Protein AF-A0A438XY86-F1 (afdb_monomer)

Radius of gyration: 36.25 Å; Cα contacts (8 Å, |Δi|>4): 1186; chains: 1; bounding box: 60×69×160 Å

Mean predicted aligned error: 14.34 Å

Sequence (473 aa):
MAFKKARLISRFISKGSFKLSKISKKFFKLNQILKREKPLKRHKKALKPIKKLSNRNKSFLKVSVLLIGALGGLSHLRANECRYWSWSSWSYQDNIESGPNSPTHNSYCLFSSTQGSGTYYLNTLTTYSAGGASFTQKFNNGTLNVGGNIRFGGTGINGGDVGYITGTYDAQTINFNSSHLTTGNSYADGGGATLNFNAANNITINQASFDNSDAGTQKSYMNFKGSNIKVSGSSFKDDTDGGFSFSGNNNNSAISFNQTNFNQGTYNFSNSTTLSFDNSNFNQGTYHFNSTQSTFENSNFNQGTYNFNDNASFNNNTFNQGTYSFNTNKVSFSGINTLNSSSPFASLKGSVSFNSGAIFNLNQTLSGNQTYDILTTNGAIQYGVYQSYLWDLINYKGDKAISHVEVGNNTYDVTFDINGQDETLQETFNKQSIITQFLGDDLQQQAQQTYQEDLTHSQNALNNVTSDNTIAN

Structure (mmCIF, N/CA/C/O backbone):
data_AF-A0A438XY86-F1
#
_entry.id   AF-A0A438XY86-F1
#
loop_
_atom_site.group_PDB
_atom_site.id
_atom_site.type_symbol
_atom_site.label_atom_id
_atom_site.label_alt_id
_atom_site.label_comp_id
_atom_site.label_asym_id
_atom_site.label_entity_id
_atom_site.label_seq_id
_atom_site.pdbx_PDB_ins_code
_atom_site.Cartn_x
_atom_site.Cartn_y
_atom_site.Cartn_z
_atom_site.occupancy
_atom_site.B_iso_or_equiv
_atom_site.auth_seq_id
_atom_site.auth_comp_id
_atom_site.auth_asym_id
_atom_site.auth_atom_id
_atom_site.pdbx_PDB_model_num
ATOM 1 N N . MET A 1 1 ? -6.269 -29.012 62.817 1.00 34.50 1 MET A N 1
ATOM 2 C CA . MET A 1 1 ? -5.384 -30.179 63.056 1.00 34.50 1 MET A CA 1
ATOM 3 C C . MET A 1 1 ? -4.912 -30.748 61.718 1.00 34.50 1 MET A C 1
ATOM 5 O O . MET A 1 1 ? -5.670 -30.679 60.767 1.00 34.50 1 MET A O 1
ATOM 9 N N . ALA A 1 2 ? -3.695 -31.304 61.680 1.00 33.16 2 ALA A N 1
ATOM 10 C CA . ALA A 1 2 ? -3.170 -32.278 60.703 1.00 33.16 2 ALA A CA 1
ATOM 11 C C . ALA A 1 2 ? -3.312 -32.028 59.173 1.00 33.16 2 ALA A C 1
ATOM 13 O O . ALA A 1 2 ? -4.239 -32.480 58.512 1.00 33.16 2 ALA A O 1
ATOM 14 N N . PHE A 1 3 ? -2.249 -31.438 58.618 1.00 30.98 3 PHE A N 1
ATOM 15 C CA . PHE A 1 3 ? -1.670 -31.660 57.281 1.00 30.98 3 PHE A CA 1
ATOM 16 C C . PHE A 1 3 ? -2.008 -32.971 56.534 1.00 30.98 3 PHE A C 1
ATOM 18 O O . PHE A 1 3 ? -1.901 -34.056 57.106 1.00 30.98 3 PHE A O 1
ATOM 25 N N . LYS A 1 4 ? -2.020 -32.882 55.189 1.00 31.98 4 LYS A N 1
ATOM 26 C CA . LYS A 1 4 ? -1.103 -33.693 54.352 1.00 31.98 4 LYS A CA 1
ATOM 27 C C . LYS A 1 4 ? -0.788 -33.062 52.983 1.00 31.98 4 LYS A C 1
ATOM 29 O O . LYS A 1 4 ? -1.639 -32.982 52.108 1.00 31.98 4 LYS A O 1
ATOM 34 N N . LYS A 1 5 ? 0.478 -32.665 52.793 1.00 36.28 5 LYS A N 1
ATOM 35 C CA . LYS A 1 5 ? 1.090 -32.431 51.470 1.00 36.28 5 LYS A CA 1
ATOM 36 C C . LYS A 1 5 ? 1.449 -33.778 50.833 1.00 36.28 5 LYS A C 1
ATOM 38 O O . LYS A 1 5 ? 1.928 -34.662 51.538 1.00 36.28 5 LYS A O 1
ATOM 43 N N . ALA A 1 6 ? 1.375 -33.869 49.507 1.00 31.91 6 ALA A N 1
ATOM 44 C CA . ALA A 1 6 ? 2.141 -34.836 48.724 1.00 31.91 6 ALA A CA 1
ATOM 45 C C . ALA A 1 6 ? 2.734 -34.133 47.490 1.00 31.91 6 ALA A C 1
ATOM 47 O O . ALA A 1 6 ? 2.020 -33.496 46.724 1.00 31.91 6 ALA A O 1
ATOM 48 N N . ARG A 1 7 ? 4.057 -34.221 47.329 1.00 29.73 7 ARG A N 1
ATOM 49 C CA . ARG A 1 7 ? 4.845 -33.670 46.213 1.00 29.73 7 ARG A CA 1
ATOM 50 C C . ARG A 1 7 ? 5.810 -34.774 45.791 1.00 29.73 7 ARG A C 1
ATOM 52 O O . ARG A 1 7 ? 6.521 -35.266 46.663 1.00 29.73 7 ARG A O 1
ATOM 59 N N . LEU A 1 8 ? 5.863 -35.151 44.511 1.00 29.97 8 LEU A N 1
ATOM 60 C CA . LEU A 1 8 ? 6.852 -36.123 44.022 1.00 29.97 8 LEU A CA 1
ATOM 61 C C . LEU A 1 8 ? 7.505 -35.727 42.688 1.00 29.97 8 LEU A C 1
ATOM 63 O O . LEU A 1 8 ? 6.969 -34.934 41.919 1.00 29.97 8 LEU A O 1
ATOM 67 N N . ILE A 1 9 ? 8.706 -36.276 42.488 1.00 33.31 9 ILE A N 1
ATOM 68 C CA . ILE A 1 9 ? 9.778 -35.937 41.534 1.00 33.31 9 ILE A CA 1
ATOM 69 C C . ILE A 1 9 ? 10.374 -37.305 41.091 1.00 33.31 9 ILE A C 1
ATOM 71 O O . ILE A 1 9 ? 10.356 -38.234 41.894 1.00 33.31 9 ILE A O 1
ATOM 75 N N . SER A 1 10 ? 10.856 -37.567 39.866 1.00 28.52 10 SER A N 1
ATOM 76 C CA . SER A 1 10 ? 11.384 -36.687 38.804 1.00 28.52 10 SER A CA 1
ATOM 77 C C . SER A 1 10 ? 11.078 -37.186 37.377 1.00 28.52 10 SER A C 1
ATOM 79 O O . SER A 1 10 ? 10.702 -38.334 37.175 1.00 28.52 10 SER A O 1
ATOM 81 N N . ARG A 1 11 ? 11.361 -36.311 36.394 1.00 27.53 11 ARG A N 1
ATOM 82 C CA . ARG A 1 11 ? 11.975 -36.586 35.069 1.00 27.53 11 ARG A CA 1
ATOM 83 C C . ARG A 1 11 ? 12.312 -38.058 34.738 1.00 27.53 11 ARG A C 1
ATOM 85 O O . ARG A 1 11 ? 13.078 -38.660 35.481 1.00 27.53 11 ARG A O 1
ATOM 92 N N . PHE A 1 12 ? 12.019 -38.493 33.505 1.00 28.81 12 PHE A N 1
ATOM 93 C CA . PHE A 1 12 ? 13.045 -39.098 32.632 1.00 28.81 12 PHE A CA 1
ATOM 94 C C . PHE A 1 12 ? 12.747 -38.918 31.126 1.00 28.81 12 PHE A C 1
ATOM 96 O O . PHE A 1 12 ? 11.633 -38.613 30.714 1.00 28.81 12 PHE A O 1
ATOM 103 N N . ILE A 1 13 ? 13.815 -39.031 30.336 1.00 30.69 13 ILE A N 1
ATOM 104 C CA . ILE A 1 13 ? 13.996 -38.678 28.915 1.00 30.69 13 ILE A CA 1
ATOM 105 C C . ILE A 1 13 ? 13.527 -39.798 27.964 1.00 30.69 13 ILE A C 1
ATOM 107 O O . ILE A 1 13 ? 13.817 -40.954 28.246 1.00 30.69 13 ILE A O 1
ATOM 111 N N . SER A 1 14 ? 12.990 -39.471 26.773 1.00 26.83 14 SER A N 1
ATOM 112 C CA . SER A 1 14 ? 13.404 -40.145 25.517 1.00 26.83 14 SER A CA 1
ATOM 113 C C . SER A 1 14 ? 12.984 -39.410 24.233 1.00 26.83 14 SER A C 1
ATOM 115 O O . SER A 1 14 ? 11.899 -38.844 24.142 1.00 26.83 14 SER A O 1
ATOM 117 N N . LYS A 1 15 ? 13.857 -39.459 23.218 1.00 30.28 15 LYS A N 1
ATOM 118 C CA . LYS A 1 15 ? 13.611 -39.010 21.835 1.00 30.28 15 LYS A CA 1
ATOM 119 C C . LYS A 1 15 ? 12.855 -40.104 21.061 1.00 30.28 15 LYS A C 1
ATOM 121 O O . LYS A 1 15 ? 13.119 -41.282 21.276 1.00 30.28 15 LYS A O 1
ATOM 126 N N . GLY A 1 16 ? 12.011 -39.736 20.094 1.00 27.30 16 GLY A N 1
ATOM 127 C CA . GLY A 1 16 ? 11.295 -40.712 19.256 1.00 27.30 16 GLY A CA 1
ATOM 128 C C . GLY A 1 16 ? 10.806 -40.135 17.928 1.00 27.30 16 GLY A C 1
ATOM 129 O O . GLY A 1 16 ? 9.683 -39.657 17.827 1.00 27.30 16 GLY A O 1
ATOM 130 N N . SER A 1 17 ? 11.654 -40.176 16.902 1.00 29.25 17 SER A N 1
ATOM 131 C CA . SER A 1 17 ? 11.322 -39.755 15.538 1.00 29.25 17 SER A CA 1
ATOM 132 C C . SER A 1 17 ? 10.345 -40.719 14.854 1.00 29.25 17 SER A C 1
ATOM 134 O O . SER A 1 17 ? 10.625 -41.911 14.737 1.00 29.25 17 SER A O 1
ATOM 136 N N . PHE A 1 18 ? 9.237 -40.204 14.310 1.00 29.06 18 PHE A N 1
ATOM 137 C CA . PHE A 1 18 ? 8.346 -40.987 13.447 1.00 29.06 18 PHE A CA 1
ATOM 138 C C . PHE A 1 18 ? 8.638 -40.743 11.962 1.00 29.06 18 PHE A C 1
ATOM 140 O O . PHE A 1 18 ? 8.548 -39.627 11.456 1.00 29.06 18 PHE A O 1
ATOM 147 N N . LYS A 1 19 ? 9.012 -41.820 11.262 1.00 30.19 19 LYS A N 1
ATOM 148 C CA . LYS A 1 19 ? 9.250 -41.838 9.812 1.00 30.19 19 LYS A CA 1
ATOM 149 C C . LYS A 1 19 ? 7.935 -41.921 9.035 1.00 30.19 19 LYS A C 1
ATOM 151 O O . LYS A 1 19 ? 7.021 -42.637 9.435 1.00 30.19 19 LYS A O 1
ATOM 156 N N . LEU A 1 20 ? 7.910 -41.307 7.849 1.00 32.16 20 LEU A N 1
ATOM 157 C CA . LEU A 1 20 ? 6.931 -41.620 6.804 1.00 32.16 20 LEU A CA 1
ATOM 158 C C . LEU A 1 20 ? 6.924 -43.124 6.492 1.00 32.16 20 LEU A C 1
ATOM 160 O O . LEU A 1 20 ? 7.988 -43.719 6.304 1.00 32.16 20 LEU A O 1
ATOM 164 N N . SER A 1 21 ? 5.741 -43.695 6.240 1.00 28.09 21 SER A N 1
ATOM 165 C CA . SER A 1 21 ? 5.647 -44.810 5.294 1.00 28.09 21 SER A CA 1
ATOM 166 C C . SER A 1 21 ? 4.306 -44.880 4.545 1.00 28.09 21 SER A C 1
ATOM 168 O O . SER A 1 21 ? 3.236 -44.837 5.137 1.00 28.09 21 SER A O 1
ATOM 170 N N . LYS A 1 22 ? 4.428 -45.021 3.218 1.00 29.19 22 LYS A N 1
ATOM 171 C CA . LYS A 1 22 ? 3.561 -45.770 2.286 1.00 29.19 22 LYS A CA 1
ATOM 172 C C . LYS A 1 22 ? 2.041 -45.517 2.275 1.00 29.19 22 LYS A C 1
ATOM 174 O O . LYS A 1 22 ? 1.252 -46.218 2.893 1.00 29.19 22 LYS A O 1
ATOM 179 N N . ILE A 1 23 ? 1.654 -44.661 1.328 1.00 31.00 23 ILE A N 1
ATOM 180 C CA . ILE A 1 23 ? 0.832 -45.019 0.150 1.00 31.00 23 ILE A CA 1
ATOM 181 C C . ILE A 1 23 ? 0.125 -46.393 0.219 1.00 31.00 23 ILE A C 1
ATOM 183 O O . ILE A 1 23 ? 0.762 -47.428 0.024 1.00 31.00 23 ILE A O 1
ATOM 187 N N . SER A 1 24 ? -1.211 -46.381 0.238 1.00 31.05 24 SER A N 1
ATOM 188 C CA . SER A 1 24 ? -2.003 -47.189 -0.705 1.00 31.05 24 SER A CA 1
ATOM 189 C C . SER A 1 24 ? -3.347 -46.507 -1.018 1.00 31.05 24 SER A C 1
ATOM 191 O O . SER A 1 24 ? -4.042 -46.036 -0.124 1.00 31.05 24 SER A O 1
ATOM 193 N N . LYS A 1 25 ? -3.693 -46.396 -2.310 1.00 30.88 25 LYS A N 1
ATOM 194 C CA . LYS A 1 25 ? -4.984 -45.884 -2.813 1.00 30.88 25 LYS A CA 1
ATOM 195 C C . LYS A 1 25 ? -5.780 -47.042 -3.418 1.00 30.88 25 LYS A C 1
ATOM 197 O O . LYS A 1 25 ? -5.242 -47.690 -4.315 1.00 30.88 25 LYS A O 1
ATOM 202 N N . LYS A 1 26 ? -7.035 -47.242 -2.987 1.00 28.02 26 LYS A N 1
ATOM 203 C CA . LYS A 1 26 ? -8.156 -47.998 -3.621 1.00 28.02 26 LYS A CA 1
ATOM 204 C C . LYS A 1 26 ? -9.263 -48.189 -2.563 1.00 28.02 26 LYS A C 1
ATOM 206 O O . LYS A 1 26 ? -8.918 -48.302 -1.398 1.00 28.02 26 LYS A O 1
ATOM 211 N N . PHE A 1 27 ? -10.572 -48.244 -2.828 1.00 29.67 27 PHE A N 1
ATOM 212 C CA . PHE A 1 27 ? -11.427 -48.118 -4.028 1.00 29.67 27 PHE A CA 1
ATOM 213 C C . PHE A 1 27 ? -12.668 -47.280 -3.631 1.00 29.67 27 PHE A C 1
ATOM 215 O O . PHE A 1 27 ? -12.968 -47.183 -2.447 1.00 29.67 27 PHE A O 1
ATOM 222 N N . PHE A 1 28 ? -13.374 -46.605 -4.545 1.00 27.80 28 PHE A N 1
ATOM 223 C CA . PHE A 1 28 ? -14.659 -47.004 -5.180 1.00 27.80 28 PHE A CA 1
ATOM 224 C C . PHE A 1 28 ? -15.248 -45.710 -5.810 1.00 27.80 28 PHE A C 1
ATOM 226 O O . PHE A 1 28 ? -14.843 -44.631 -5.396 1.00 27.80 28 PHE A O 1
ATOM 233 N N . LYS A 1 29 ? -16.173 -45.648 -6.779 1.00 28.16 29 LYS A N 1
ATOM 234 C CA . LYS A 1 29 ? -17.065 -46.568 -7.523 1.00 28.16 29 LYS A CA 1
ATOM 235 C C . LYS A 1 29 ? -17.094 -46.066 -8.984 1.00 28.16 29 LYS A C 1
ATOM 237 O O . LYS A 1 29 ? -17.042 -44.858 -9.170 1.00 28.16 29 LYS A O 1
ATOM 242 N N . LEU A 1 30 ? -17.327 -46.937 -9.971 1.00 27.78 30 LEU A N 1
ATOM 243 C CA . LEU A 1 30 ? -18.578 -46.949 -10.760 1.00 27.78 30 LEU A CA 1
ATOM 244 C C . LEU A 1 30 ? -18.566 -48.137 -11.732 1.00 27.78 30 LEU A C 1
ATOM 246 O O . LEU A 1 30 ? -17.585 -48.353 -12.434 1.00 27.78 30 LEU A O 1
ATOM 250 N N . ASN A 1 31 ? -19.650 -48.913 -11.765 1.00 28.55 31 ASN A N 1
ATOM 251 C CA . ASN A 1 31 ? -19.810 -50.019 -12.708 1.00 28.55 31 ASN A CA 1
ATOM 252 C C . ASN A 1 31 ? -21.290 -50.113 -13.114 1.00 28.55 31 ASN A C 1
ATOM 254 O O . ASN A 1 31 ? -22.091 -50.719 -12.408 1.00 28.55 31 ASN A O 1
ATOM 258 N N . GLN A 1 32 ? -21.649 -49.463 -14.223 1.00 34.22 32 GLN A N 1
ATOM 259 C CA . GLN A 1 32 ? -22.907 -49.615 -14.967 1.00 34.22 32 GLN A CA 1
ATOM 260 C C . GLN A 1 32 ? -22.670 -49.171 -16.427 1.00 34.22 32 GLN A C 1
ATOM 262 O O . GLN A 1 32 ? -21.962 -48.192 -16.631 1.00 34.22 32 GLN A O 1
ATOM 267 N N . ILE A 1 33 ? -23.238 -49.779 -17.475 1.00 31.80 33 ILE A N 1
ATOM 268 C CA . ILE A 1 33 ? -23.660 -51.178 -17.662 1.00 31.80 33 ILE A CA 1
ATOM 269 C C . ILE A 1 33 ? -23.776 -51.450 -19.191 1.00 31.80 33 ILE A C 1
ATOM 271 O O . ILE A 1 33 ? -24.149 -50.569 -19.951 1.00 31.80 33 ILE A O 1
ATOM 275 N N . LEU A 1 34 ? -23.456 -52.677 -19.621 1.00 29.25 34 LEU A N 1
ATOM 276 C CA . LEU A 1 34 ? -23.708 -53.316 -20.937 1.00 29.25 34 LEU A CA 1
ATOM 277 C C . LEU A 1 34 ? -23.292 -52.679 -22.303 1.00 29.25 34 LEU A C 1
ATOM 279 O O . LEU A 1 34 ? -24.007 -51.898 -22.915 1.00 29.25 34 LEU A O 1
ATOM 283 N N . LYS A 1 35 ? -22.267 -53.315 -22.901 1.00 29.22 35 LYS A N 1
ATOM 284 C CA . LYS A 1 35 ? -22.276 -54.052 -24.199 1.00 29.22 35 LYS A CA 1
ATOM 285 C C . LYS A 1 35 ? -22.919 -53.414 -25.463 1.00 29.22 35 LYS A C 1
ATOM 287 O O . LYS A 1 35 ? -24.128 -53.521 -25.646 1.00 29.22 35 LYS A O 1
ATOM 292 N N . ARG A 1 36 ? -22.095 -53.143 -26.493 1.00 29.39 36 ARG A N 1
ATOM 293 C CA . ARG A 1 36 ? -21.881 -54.027 -27.683 1.00 29.39 36 ARG A CA 1
ATOM 294 C C . ARG A 1 36 ? -20.994 -53.352 -28.747 1.00 29.39 36 ARG A C 1
ATOM 296 O O . ARG A 1 36 ? -21.315 -52.276 -29.232 1.00 29.39 36 ARG A O 1
ATOM 303 N N . GLU A 1 37 ? -19.935 -54.034 -29.181 1.00 30.97 37 GLU A N 1
ATOM 304 C CA . GLU A 1 37 ? -19.114 -53.638 -30.339 1.00 30.97 37 GLU A CA 1
ATOM 305 C C . GLU A 1 37 ? -19.616 -54.280 -31.645 1.00 30.97 37 GLU A C 1
ATOM 307 O O . GLU A 1 37 ? -20.000 -55.453 -31.630 1.00 30.97 37 GLU A O 1
ATOM 312 N N . LYS A 1 38 ? -19.509 -53.566 -32.782 1.00 33.62 38 LYS A N 1
ATOM 313 C CA . LYS A 1 38 ? -18.742 -53.962 -33.997 1.00 33.62 38 LYS A CA 1
ATOM 314 C C . LYS A 1 38 ? -18.863 -52.899 -35.126 1.00 33.62 38 LYS A C 1
ATOM 316 O O . LYS A 1 38 ? -19.692 -52.000 -35.007 1.00 33.62 38 LYS A O 1
ATOM 321 N N . PRO A 1 39 ? -17.976 -52.895 -36.148 1.00 36.34 39 PRO A N 1
ATOM 322 C CA . PRO A 1 39 ? -17.455 -51.639 -36.710 1.00 36.34 39 PRO A CA 1
ATOM 323 C C . PRO A 1 39 ? -18.166 -51.094 -37.961 1.00 36.34 39 PRO A C 1
ATOM 325 O O . PRO A 1 39 ? -18.775 -51.824 -38.745 1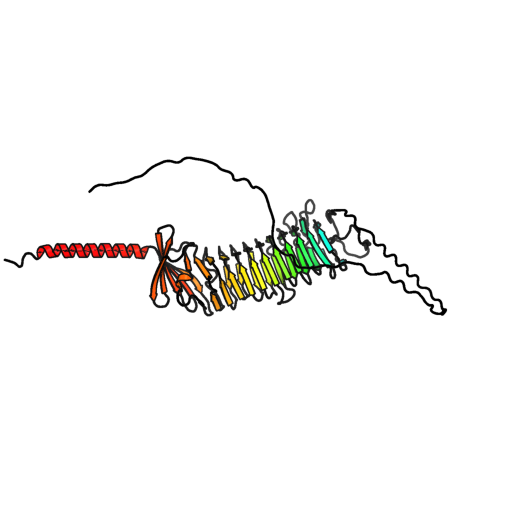.00 36.34 39 PRO A O 1
ATOM 328 N N . LEU A 1 40 ? -17.989 -49.787 -38.184 1.00 31.31 40 LEU A N 1
ATOM 329 C CA . LEU A 1 40 ? -18.491 -49.039 -39.341 1.00 31.31 40 LEU A CA 1
ATOM 330 C C . LEU A 1 40 ? -17.743 -49.366 -40.646 1.00 31.31 40 LEU A C 1
ATOM 332 O O . LEU A 1 40 ? -16.516 -49.458 -40.689 1.00 31.31 40 LEU A O 1
ATOM 336 N N . LYS A 1 41 ? -18.507 -49.508 -41.737 1.00 30.77 41 LYS A N 1
ATOM 337 C CA . LYS A 1 41 ? -17.997 -49.843 -43.074 1.00 30.77 41 LYS A CA 1
ATOM 338 C C . LYS A 1 41 ? -17.546 -48.610 -43.864 1.00 30.77 41 LYS A C 1
ATOM 340 O O . LYS A 1 41 ? -18.187 -47.564 -43.878 1.00 30.77 41 LYS A O 1
ATOM 345 N N . ARG A 1 42 ? -16.461 -48.807 -44.610 1.00 30.25 42 ARG A N 1
ATOM 346 C CA . ARG A 1 42 ? -15.839 -47.883 -45.568 1.00 30.25 42 ARG A CA 1
ATOM 347 C C . ARG A 1 42 ? -16.734 -47.676 -46.801 1.00 30.25 42 ARG A C 1
ATOM 349 O O . ARG A 1 42 ? -16.965 -48.633 -47.535 1.00 30.25 42 ARG A O 1
ATOM 356 N N . HIS A 1 43 ? -17.151 -46.442 -47.094 1.00 30.84 43 HIS A N 1
ATOM 357 C CA . HIS A 1 43 ? -17.839 -46.104 -48.349 1.00 30.84 43 HIS A CA 1
ATOM 358 C C . HIS A 1 43 ? -16.962 -45.255 -49.280 1.00 30.84 43 HIS A C 1
ATOM 360 O O . HIS A 1 43 ? -16.681 -44.092 -49.011 1.00 30.84 43 HIS A O 1
ATOM 366 N N . LYS A 1 44 ? -16.579 -45.838 -50.425 1.00 33.59 44 LYS A N 1
ATOM 367 C CA . LYS A 1 44 ? -16.187 -45.084 -51.627 1.00 33.59 44 LYS A CA 1
ATOM 368 C C . LYS A 1 44 ? -17.460 -44.617 -52.347 1.00 33.59 44 LYS A C 1
ATOM 370 O O . LYS A 1 44 ? -18.383 -45.416 -52.496 1.00 33.59 44 LYS A O 1
ATOM 375 N N . LYS A 1 45 ? -17.477 -43.395 -52.886 1.00 33.28 45 LYS A N 1
ATOM 376 C CA . LYS A 1 45 ? -18.365 -42.997 -53.996 1.00 33.28 45 LYS A CA 1
ATOM 377 C C . LYS A 1 45 ? -17.571 -42.224 -55.053 1.00 33.28 45 LYS A C 1
ATOM 379 O O . LYS A 1 45 ? -16.528 -41.653 -54.750 1.00 33.28 45 LYS A O 1
ATOM 384 N N . ALA A 1 46 ? -18.018 -42.335 -56.301 1.00 30.25 46 ALA A N 1
ATOM 385 C CA . ALA A 1 46 ? -17.222 -42.061 -57.495 1.00 30.25 46 ALA A CA 1
ATOM 386 C C . ALA A 1 46 ? -17.490 -40.683 -58.125 1.00 30.25 46 ALA A C 1
ATOM 388 O O . ALA A 1 46 ? -18.547 -40.087 -57.935 1.00 30.25 46 ALA A O 1
ATOM 389 N N . LEU A 1 47 ? -16.518 -40.228 -58.919 1.00 32.88 47 LEU A N 1
ATOM 390 C CA . LEU A 1 47 ? -16.557 -39.010 -59.732 1.00 32.88 47 LEU A CA 1
ATOM 391 C C . LEU A 1 47 ? -17.459 -39.155 -60.972 1.00 32.88 47 LEU A C 1
ATOM 393 O O . LEU A 1 47 ? -17.516 -40.221 -61.585 1.00 32.88 47 LEU A O 1
ATOM 397 N N . LYS A 1 48 ? -18.056 -38.039 -61.407 1.00 34.12 48 LYS A N 1
ATOM 398 C CA . LYS A 1 48 ? -18.494 -37.789 -62.794 1.00 34.12 48 LYS A CA 1
ATOM 399 C C . LYS A 1 48 ? -18.122 -36.348 -63.210 1.00 34.12 48 LYS A C 1
ATOM 401 O O . LYS A 1 48 ? -17.877 -35.527 -62.328 1.00 34.12 48 LYS A O 1
ATOM 406 N N . PRO A 1 49 ? -17.969 -36.062 -64.518 1.00 32.03 49 PRO A N 1
ATOM 407 C CA . PRO A 1 49 ? -17.072 -35.002 -64.988 1.00 32.03 49 PRO A CA 1
ATOM 408 C C . PRO A 1 49 ? -17.755 -33.647 -65.226 1.00 32.03 49 PRO A C 1
ATOM 410 O O . PRO A 1 49 ? -18.926 -33.587 -65.595 1.00 32.03 49 PRO A O 1
ATOM 413 N N . ILE A 1 50 ? -16.976 -32.565 -65.121 1.00 32.69 50 ILE A N 1
ATOM 414 C CA . ILE A 1 50 ? -17.372 -31.204 -65.518 1.00 32.69 50 ILE A CA 1
ATOM 415 C C . ILE A 1 50 ? -16.561 -30.776 -66.753 1.00 32.69 50 ILE A C 1
ATOM 417 O O . ILE A 1 50 ? -15.390 -31.125 -66.903 1.00 32.69 50 ILE A O 1
ATOM 421 N N . LYS A 1 51 ? -17.225 -30.067 -67.675 1.00 30.12 51 LYS A N 1
ATOM 422 C CA . LYS A 1 51 ? -16.701 -29.663 -68.991 1.00 30.12 51 LYS A CA 1
ATOM 423 C C . LYS A 1 51 ? -15.541 -28.662 -68.886 1.00 30.12 51 LYS A C 1
ATOM 425 O O . LYS A 1 51 ? -15.523 -27.810 -68.005 1.00 30.12 51 LYS A O 1
ATOM 430 N N . LYS A 1 52 ? -14.631 -28.707 -69.870 1.00 27.19 52 LYS A N 1
ATOM 431 C CA . LYS A 1 52 ? -13.670 -27.626 -70.147 1.00 27.19 52 LYS A CA 1
ATOM 432 C C . LYS A 1 52 ? -14.410 -26.311 -70.420 1.00 27.19 52 LYS A C 1
ATOM 434 O O . LYS A 1 52 ? -15.288 -26.286 -71.280 1.00 27.19 52 LYS A O 1
ATOM 439 N N . LEU A 1 53 ? -13.926 -25.219 -69.834 1.00 27.41 53 LEU A N 1
ATOM 440 C CA . LEU A 1 53 ? -13.958 -23.907 -70.476 1.00 27.41 53 LEU A CA 1
ATOM 441 C C . LEU A 1 53 ? -12.548 -23.306 -70.427 1.00 27.41 53 LEU A C 1
ATOM 443 O O . LEU A 1 53 ? -11.855 -23.410 -69.417 1.00 27.41 53 LEU A O 1
ATOM 447 N N . SER A 1 54 ? -12.108 -22.738 -71.545 1.00 28.52 54 SER A N 1
ATOM 448 C CA . SER A 1 54 ? -10.822 -22.051 -71.659 1.00 28.52 54 SER A CA 1
ATOM 449 C C . SER A 1 54 ? -10.997 -20.587 -71.280 1.00 28.52 54 SER A C 1
ATOM 451 O O . SER A 1 54 ? -11.848 -19.929 -71.867 1.00 28.52 54 SER A O 1
ATOM 453 N N . ASN A 1 55 ? -10.143 -20.055 -70.402 1.00 30.64 55 ASN A N 1
ATOM 454 C CA . ASN A 1 55 ? -9.219 -18.996 -70.819 1.00 30.64 55 ASN A CA 1
ATOM 455 C C . ASN A 1 55 ? -8.125 -18.713 -69.784 1.00 30.64 55 ASN A C 1
ATOM 457 O O . ASN A 1 55 ? -8.246 -19.007 -68.598 1.00 30.64 55 ASN A O 1
ATOM 461 N N . ARG A 1 56 ? -7.004 -18.197 -70.294 1.00 29.41 56 ARG A N 1
ATOM 462 C CA . ARG A 1 56 ? -5.782 -17.906 -69.539 1.00 29.41 56 ARG A CA 1
ATOM 463 C C . ARG A 1 56 ? -5.924 -16.577 -68.797 1.00 29.41 56 ARG A C 1
ATOM 465 O O . ARG A 1 56 ? -6.352 -15.606 -69.406 1.00 29.41 56 ARG A O 1
ATOM 472 N N . ASN A 1 57 ? -5.405 -16.502 -67.572 1.00 28.94 57 ASN A N 1
ATOM 473 C CA . ASN A 1 57 ? -4.380 -15.511 -67.227 1.00 28.94 57 ASN A CA 1
ATOM 474 C C . ASN A 1 57 ? -3.602 -15.936 -65.973 1.00 28.94 57 ASN A C 1
ATOM 476 O O . ASN A 1 57 ? -4.063 -16.760 -65.188 1.00 28.94 57 ASN A O 1
ATOM 480 N N . LYS A 1 58 ? -2.353 -15.472 -65.870 1.00 30.75 58 LYS A N 1
ATOM 481 C CA . LYS A 1 58 ? -1.339 -16.019 -64.956 1.00 30.75 58 LYS A CA 1
ATOM 482 C C . LYS A 1 58 ? -1.479 -15.442 -63.543 1.00 30.75 58 LYS A C 1
ATOM 484 O O . LYS A 1 58 ? -1.336 -14.238 -63.371 1.00 30.75 58 LYS A O 1
ATOM 489 N N . SER A 1 59 ? -1.586 -16.304 -62.535 1.00 28.70 59 SER A N 1
ATOM 490 C CA . SER A 1 59 ? -1.178 -15.995 -61.161 1.00 28.70 59 SER A CA 1
ATOM 491 C C . SER A 1 59 ? -0.404 -17.184 -60.583 1.00 28.70 59 SER A C 1
ATOM 493 O O . SER A 1 59 ? -0.884 -18.316 -60.567 1.00 28.70 59 SER A O 1
ATOM 495 N N . PHE A 1 60 ? 0.838 -16.947 -60.153 1.00 27.69 60 PHE A N 1
ATOM 496 C CA . PHE A 1 60 ? 1.653 -17.970 -59.498 1.00 27.69 60 PHE A CA 1
ATOM 497 C C . PHE A 1 60 ? 1.406 -17.939 -57.990 1.00 27.69 60 PHE A C 1
ATOM 499 O O . PHE A 1 60 ? 2.125 -17.294 -57.234 1.00 27.69 60 PHE A O 1
ATOM 506 N N . LEU A 1 61 ? 0.396 -18.688 -57.552 1.00 25.00 61 LEU A N 1
ATOM 507 C CA . LEU A 1 61 ? 0.344 -19.186 -56.182 1.00 25.00 61 LEU A CA 1
ATOM 508 C C . LEU A 1 61 ? 1.327 -20.356 -56.053 1.00 25.00 61 LEU A C 1
ATOM 510 O O . LEU A 1 61 ? 1.162 -21.386 -56.706 1.00 25.00 61 LEU A O 1
ATOM 514 N N . LYS A 1 62 ? 2.311 -20.230 -55.160 1.00 25.27 62 LYS A N 1
ATOM 515 C CA . LYS A 1 62 ? 2.939 -21.386 -54.512 1.00 25.27 62 LYS A CA 1
ATOM 516 C C . LYS A 1 62 ? 2.777 -21.268 -53.006 1.00 25.27 62 LYS A C 1
ATOM 518 O O . LYS A 1 62 ? 3.591 -20.672 -52.312 1.00 25.27 62 LYS A O 1
ATOM 523 N N . VAL A 1 63 ? 1.703 -21.884 -52.526 1.00 25.20 63 VAL A N 1
ATOM 524 C CA . VAL A 1 63 ? 1.615 -22.339 -51.142 1.00 25.20 63 VAL A CA 1
ATOM 525 C C . VAL A 1 63 ? 2.651 -23.444 -50.948 1.00 25.20 63 VAL A C 1
ATOM 527 O O . VAL A 1 63 ? 2.652 -24.414 -51.703 1.00 25.20 63 VAL A O 1
ATOM 530 N N . SER A 1 64 ? 3.461 -23.325 -49.901 1.00 24.89 64 SER A N 1
ATOM 531 C CA . SER A 1 64 ? 4.183 -24.447 -49.299 1.00 24.89 64 SER A CA 1
ATOM 532 C C . SER A 1 64 ? 3.999 -24.380 -47.787 1.00 24.89 64 SER A C 1
ATOM 534 O O . SER A 1 64 ? 4.886 -23.956 -47.053 1.00 24.89 64 SER A O 1
ATOM 536 N N . VAL A 1 65 ? 2.817 -24.791 -47.321 1.00 28.72 65 VAL A N 1
ATOM 537 C CA . VAL A 1 65 ? 2.628 -25.163 -45.915 1.00 28.72 65 VAL A CA 1
ATOM 538 C C . VAL A 1 65 ? 3.414 -26.450 -45.700 1.00 28.72 65 VAL A C 1
ATOM 540 O O . VAL A 1 65 ? 2.991 -27.510 -46.163 1.00 28.72 65 VAL A O 1
ATOM 543 N N . LEU A 1 66 ? 4.556 -26.362 -45.019 1.00 24.06 66 LEU A N 1
ATOM 544 C CA . LEU A 1 66 ? 5.260 -27.535 -44.515 1.00 24.06 66 LEU A CA 1
ATOM 545 C C . LEU A 1 66 ? 5.048 -27.635 -43.008 1.00 24.06 66 LEU A C 1
ATOM 547 O O . LEU A 1 66 ? 5.544 -26.828 -42.226 1.00 24.06 66 LEU A O 1
ATOM 551 N N . LEU A 1 67 ? 4.279 -28.648 -42.625 1.00 28.28 67 LEU A N 1
ATOM 552 C CA . LEU A 1 67 ? 4.053 -29.027 -41.243 1.00 28.28 67 LEU A CA 1
ATOM 553 C C . LEU A 1 67 ? 5.242 -29.885 -40.776 1.00 28.28 67 LEU A C 1
ATOM 555 O O . LEU A 1 67 ? 5.295 -31.082 -41.047 1.00 28.28 67 LEU A O 1
ATOM 559 N N . ILE A 1 68 ? 6.198 -29.267 -40.086 1.00 28.36 68 ILE A N 1
ATOM 560 C CA . ILE A 1 68 ? 7.234 -29.928 -39.278 1.00 28.36 68 ILE A CA 1
ATOM 561 C C . ILE A 1 68 ? 7.150 -29.221 -37.921 1.00 28.36 68 ILE A C 1
ATOM 563 O O . ILE A 1 68 ? 7.171 -27.999 -37.871 1.00 28.36 68 ILE A O 1
ATOM 567 N N . GLY A 1 69 ? 6.945 -29.879 -36.788 1.00 24.31 69 GLY A N 1
ATOM 568 C CA . GLY A 1 69 ? 7.374 -31.224 -36.419 1.00 24.31 69 GLY A CA 1
ATOM 569 C C . GLY A 1 69 ? 8.216 -31.032 -35.163 1.00 24.31 69 GLY A C 1
ATOM 570 O O . GLY A 1 69 ? 9.343 -30.558 -35.245 1.00 24.31 69 GLY A O 1
ATOM 571 N N . ALA A 1 70 ? 7.612 -31.264 -33.997 1.00 34.53 70 ALA A N 1
ATOM 572 C CA . ALA A 1 70 ? 8.161 -30.810 -32.725 1.00 34.53 70 ALA A CA 1
ATOM 573 C C . ALA A 1 70 ? 9.501 -31.483 -32.390 1.00 34.53 70 ALA A C 1
ATOM 575 O O . ALA A 1 70 ? 9.577 -32.706 -32.305 1.00 34.53 70 ALA A O 1
ATOM 576 N N . LEU A 1 71 ? 10.518 -30.667 -32.112 1.00 24.67 71 LEU A N 1
ATOM 577 C CA . LEU A 1 71 ? 11.757 -31.056 -31.442 1.00 24.67 71 LEU A CA 1
ATOM 578 C C . LEU A 1 71 ? 12.194 -29.877 -30.568 1.00 24.67 71 LEU A C 1
ATOM 580 O O . LEU A 1 71 ? 12.458 -28.786 -31.067 1.00 24.67 71 LEU A O 1
ATOM 584 N N . GLY A 1 72 ? 12.181 -30.077 -29.251 1.00 32.00 72 GLY A N 1
ATOM 585 C CA . GLY A 1 72 ? 12.479 -29.020 -28.290 1.00 32.00 72 GLY A CA 1
ATOM 586 C C . GLY A 1 72 ? 13.973 -28.715 -28.223 1.00 32.00 72 GLY A C 1
ATOM 587 O O . GLY A 1 72 ? 14.769 -29.604 -27.932 1.00 32.00 72 GLY A O 1
ATOM 588 N N . GLY A 1 73 ? 14.332 -27.448 -28.425 1.00 25.11 73 GLY A N 1
ATOM 589 C CA . GLY A 1 73 ? 15.633 -26.888 -28.068 1.00 25.11 73 GLY A CA 1
ATOM 590 C C . GLY A 1 73 ? 15.447 -25.775 -27.040 1.00 25.11 73 GLY A C 1
ATOM 591 O O . GLY A 1 73 ? 14.875 -24.734 -27.356 1.00 25.11 73 GLY A O 1
ATOM 592 N N . LEU A 1 74 ? 15.910 -25.990 -25.806 1.00 30.59 74 LEU A N 1
ATOM 593 C CA . LEU A 1 74 ? 15.958 -24.954 -24.769 1.00 30.59 74 LEU A CA 1
ATOM 594 C C . LEU A 1 74 ? 17.144 -24.015 -25.034 1.00 30.59 74 LEU A C 1
ATOM 596 O O . LEU A 1 74 ? 18.226 -24.178 -24.474 1.00 30.59 74 LEU A O 1
ATOM 600 N N . SER A 1 75 ? 16.929 -23.024 -25.897 1.00 28.23 75 SER A N 1
ATOM 601 C CA . SER A 1 75 ? 17.904 -21.970 -26.188 1.00 28.23 75 SER A CA 1
ATOM 602 C C . SER A 1 75 ? 17.645 -20.748 -25.305 1.00 28.23 75 SER A C 1
ATOM 604 O O . SER A 1 75 ? 16.858 -19.870 -25.655 1.00 28.23 75 SER A O 1
ATOM 606 N N . HIS A 1 76 ? 18.307 -20.673 -24.147 1.00 27.80 76 HIS A N 1
ATOM 607 C CA . HIS A 1 76 ? 18.274 -19.480 -23.296 1.00 27.80 76 HIS A CA 1
ATOM 608 C C . HIS A 1 76 ? 19.126 -18.355 -23.902 1.00 27.80 76 HIS A C 1
ATOM 610 O O . HIS A 1 76 ? 20.325 -18.259 -23.644 1.00 27.80 76 HIS A O 1
ATOM 616 N N . LEU A 1 77 ? 18.497 -17.481 -24.686 1.00 30.67 77 LEU A N 1
ATOM 617 C CA . LEU A 1 77 ? 19.122 -16.263 -25.196 1.00 30.67 77 LEU A CA 1
ATOM 618 C C . LEU A 1 77 ? 18.936 -15.128 -24.180 1.00 30.67 77 LEU A C 1
ATOM 620 O O . LEU A 1 77 ? 17.817 -14.698 -23.908 1.00 30.67 77 LEU A O 1
ATOM 624 N N . ARG A 1 78 ? 20.044 -14.661 -23.596 1.00 33.69 78 ARG A N 1
ATOM 625 C CA . ARG A 1 78 ? 20.087 -13.444 -22.771 1.00 33.69 78 ARG A CA 1
ATOM 626 C C . ARG A 1 78 ? 20.347 -12.239 -23.670 1.00 33.69 78 ARG A C 1
ATOM 628 O O . ARG A 1 78 ? 21.204 -12.317 -24.549 1.00 33.69 78 ARG A O 1
ATOM 635 N N . ALA A 1 79 ? 19.676 -11.119 -23.412 1.00 38.09 79 ALA A N 1
ATOM 636 C CA . ALA A 1 79 ? 20.111 -9.831 -23.934 1.00 38.09 79 ALA A CA 1
ATOM 637 C C . ALA A 1 79 ? 21.373 -9.400 -23.165 1.00 38.09 79 ALA A C 1
ATOM 639 O O . ALA A 1 79 ? 21.298 -8.792 -22.105 1.00 38.09 79 ALA A O 1
ATOM 640 N N . ASN A 1 80 ? 22.557 -9.762 -23.660 1.00 34.03 80 ASN A N 1
ATOM 641 C CA . ASN A 1 80 ? 23.796 -9.263 -23.068 1.00 34.03 80 ASN A CA 1
ATOM 642 C C . ASN A 1 80 ? 23.927 -7.767 -23.394 1.00 34.03 80 ASN A C 1
ATOM 644 O O . ASN A 1 80 ? 24.152 -7.426 -24.549 1.00 34.03 80 ASN A O 1
ATOM 648 N N . GLU A 1 81 ? 23.763 -6.919 -22.374 1.00 36.31 81 GLU A N 1
ATOM 649 C CA . GLU A 1 81 ? 24.082 -5.480 -22.330 1.00 36.31 81 GLU A CA 1
ATOM 650 C C . GLU A 1 81 ? 23.849 -4.681 -23.631 1.00 36.31 81 GLU A C 1
ATOM 652 O O . GLU A 1 81 ? 24.736 -4.547 -24.477 1.00 36.31 81 GLU A O 1
ATOM 657 N N . CYS A 1 82 ? 22.695 -4.016 -23.740 1.00 46.34 82 CYS A N 1
ATOM 658 C CA . CYS A 1 82 ? 22.509 -2.946 -24.722 1.00 46.34 82 CYS A CA 1
ATOM 659 C C . CYS A 1 82 ? 23.356 -1.719 -24.353 1.00 46.34 82 CYS A C 1
ATOM 661 O O . CYS A 1 82 ? 22.873 -0.799 -23.691 1.00 46.34 82 CYS A O 1
ATOM 663 N N . ARG A 1 83 ? 24.621 -1.699 -24.784 1.00 36.78 83 ARG A N 1
ATOM 664 C CA . ARG A 1 83 ? 25.565 -0.631 -24.417 1.00 36.78 83 ARG A CA 1
ATOM 665 C C . ARG A 1 83 ? 25.283 0.725 -25.070 1.00 36.78 83 ARG A C 1
ATOM 667 O O . ARG A 1 83 ? 25.674 1.732 -24.505 1.00 36.78 83 ARG A O 1
ATOM 674 N N . TYR A 1 84 ? 24.598 0.784 -26.212 1.00 37.44 84 TYR A N 1
ATOM 675 C CA . TYR A 1 84 ? 24.229 2.050 -26.859 1.00 37.44 84 TYR A CA 1
ATOM 676 C C . TYR A 1 84 ? 22.926 1.907 -27.647 1.00 37.44 84 TYR A C 1
ATOM 678 O O . TYR A 1 84 ? 22.670 0.832 -28.178 1.00 37.44 84 TYR A O 1
ATOM 686 N N . TRP A 1 85 ? 22.160 3.001 -27.734 1.00 36.88 85 TRP A N 1
ATOM 687 C CA . TRP A 1 85 ? 21.554 3.570 -28.956 1.00 36.88 85 TRP A CA 1
ATOM 688 C C . TRP A 1 85 ? 20.932 4.931 -28.608 1.00 36.88 85 TRP A C 1
ATOM 690 O O . TRP A 1 85 ? 19.723 5.103 -28.497 1.00 36.88 85 TRP A O 1
ATOM 700 N N . SER A 1 86 ? 21.805 5.920 -28.437 1.00 32.97 86 SER A N 1
ATOM 701 C CA . SER A 1 86 ? 21.459 7.318 -28.667 1.00 32.97 86 SER A CA 1
ATOM 702 C C . SER A 1 86 ? 22.247 7.747 -29.893 1.00 32.97 86 SER A C 1
ATOM 704 O O . SER A 1 86 ? 23.471 7.665 -29.865 1.00 32.97 86 SER A O 1
ATOM 706 N N . TRP A 1 87 ? 21.548 8.144 -30.955 1.00 26.86 87 TRP A N 1
ATOM 707 C CA . TRP A 1 87 ? 21.808 9.380 -31.695 1.00 26.86 87 TRP A CA 1
ATOM 708 C C . TRP A 1 87 ? 20.657 9.664 -32.658 1.00 26.86 87 TRP A C 1
ATOM 710 O O . TRP A 1 87 ? 19.942 8.775 -33.117 1.00 26.86 87 TRP A O 1
ATOM 720 N N . SER A 1 88 ? 20.447 10.951 -32.900 1.00 34.41 88 SER A N 1
ATOM 721 C CA . SER A 1 88 ? 19.452 11.477 -33.822 1.00 34.41 88 SER A CA 1
ATOM 722 C C . SER A 1 88 ? 19.816 11.189 -35.285 1.00 34.41 88 SER A C 1
ATOM 724 O O . SER A 1 88 ? 20.982 11.013 -35.630 1.00 34.41 88 SER A O 1
ATOM 726 N N . SER A 1 89 ? 18.799 11.275 -36.150 1.00 30.84 89 SER A N 1
ATOM 727 C CA . SER A 1 89 ? 18.827 11.144 -37.620 1.00 30.84 89 SER A CA 1
ATOM 728 C C . SER A 1 89 ? 18.674 9.728 -38.202 1.00 30.84 89 SER A C 1
ATOM 730 O O . SER A 1 89 ? 18.815 8.712 -37.531 1.00 30.84 89 SER A O 1
ATOM 732 N N . TRP A 1 90 ? 18.197 9.700 -39.450 1.00 38.22 90 TRP A N 1
ATOM 733 C CA . TRP A 1 90 ? 17.647 8.533 -40.142 1.00 38.22 90 TRP A CA 1
ATOM 734 C C . TRP A 1 90 ? 18.709 7.525 -40.610 1.00 38.22 90 TRP A C 1
ATOM 736 O O . TRP A 1 90 ? 19.897 7.820 -40.635 1.00 38.22 90 TRP A O 1
ATOM 746 N N . SER A 1 91 ? 18.232 6.387 -41.132 1.00 31.11 91 SER A N 1
ATOM 747 C CA . SER A 1 91 ? 18.983 5.347 -41.863 1.00 31.11 91 SER A CA 1
ATOM 748 C C . SER A 1 91 ? 19.800 4.331 -41.051 1.00 31.11 91 SER A C 1
ATOM 750 O O . SER A 1 91 ? 20.975 4.121 -41.316 1.00 31.11 91 SER A O 1
ATOM 752 N N . TYR A 1 92 ? 19.123 3.553 -40.199 1.00 30.34 92 TYR A N 1
ATOM 753 C CA . TYR A 1 92 ? 19.371 2.102 -40.156 1.00 30.34 92 TYR A CA 1
ATOM 754 C C . TYR A 1 92 ? 18.090 1.357 -39.741 1.00 30.34 92 TYR A C 1
ATOM 756 O O . TYR A 1 92 ? 17.685 1.375 -38.582 1.00 30.34 92 TYR A O 1
ATOM 764 N N . GLN A 1 93 ? 17.408 0.740 -40.710 1.00 32.34 93 GLN A N 1
ATOM 765 C CA . GLN A 1 93 ? 16.422 -0.304 -40.425 1.00 32.34 93 GLN A CA 1
ATOM 766 C C . GLN A 1 93 ? 17.177 -1.630 -40.422 1.00 32.34 93 GLN A C 1
ATOM 768 O O . GLN A 1 93 ? 17.431 -2.188 -41.490 1.00 32.34 93 GLN A O 1
ATOM 773 N N . ASP A 1 94 ? 17.534 -2.136 -39.242 1.00 32.22 94 ASP A N 1
ATOM 774 C CA . ASP A 1 94 ? 17.932 -3.537 -39.146 1.00 32.22 94 ASP A CA 1
ATOM 775 C C . ASP A 1 94 ? 16.741 -4.406 -39.558 1.00 32.22 94 ASP A C 1
ATOM 777 O O . ASP A 1 94 ? 15.631 -4.284 -39.030 1.00 32.22 94 ASP A O 1
ATOM 781 N N . ASN A 1 95 ? 16.971 -5.264 -40.552 1.00 31.50 95 ASN A N 1
ATOM 782 C CA . ASN A 1 95 ? 15.956 -6.167 -41.073 1.00 31.50 95 ASN A CA 1
ATOM 783 C C . ASN A 1 95 ? 15.646 -7.230 -40.016 1.00 31.50 95 ASN A C 1
ATOM 785 O O . ASN A 1 95 ? 16.331 -8.247 -39.925 1.00 31.50 95 ASN A O 1
ATOM 789 N N . ILE A 1 96 ? 14.600 -6.984 -39.226 1.00 40.38 96 ILE A N 1
ATOM 790 C CA . ILE A 1 96 ? 14.042 -7.944 -38.273 1.00 40.38 96 ILE A CA 1
ATOM 791 C C . ILE A 1 96 ? 13.705 -9.230 -39.041 1.00 40.38 96 ILE A C 1
ATOM 793 O O . ILE A 1 96 ? 12.799 -9.239 -39.880 1.00 40.38 96 ILE A O 1
ATOM 797 N N . GLU A 1 97 ? 14.432 -10.315 -38.765 1.00 32.69 97 GLU A N 1
ATOM 798 C CA . GLU A 1 97 ? 14.174 -11.616 -39.383 1.00 32.69 97 GLU A CA 1
ATOM 799 C C . GLU A 1 97 ? 12.779 -12.121 -38.994 1.00 32.69 97 GLU A C 1
ATOM 801 O O . GLU A 1 97 ? 12.537 -12.623 -37.895 1.00 32.69 97 GLU A O 1
ATOM 806 N N . SER A 1 98 ? 11.842 -12.015 -39.931 1.00 33.47 98 SER A N 1
ATOM 807 C CA . SER A 1 98 ? 10.472 -12.490 -39.765 1.00 33.47 98 SER A CA 1
ATOM 808 C C . SER A 1 98 ? 10.409 -14.007 -39.964 1.00 33.47 98 SER A C 1
ATOM 810 O O . SER A 1 98 ? 10.159 -14.509 -41.058 1.00 33.47 98 SER A O 1
ATOM 812 N N . GLY A 1 99 ? 10.627 -14.760 -38.883 1.00 33.47 99 GLY A N 1
ATOM 813 C CA . GLY A 1 99 ? 10.555 -16.221 -38.902 1.00 33.47 99 GLY A CA 1
ATOM 814 C C . GLY A 1 99 ? 10.216 -16.844 -37.541 1.00 33.47 99 GLY A C 1
ATOM 815 O O . GLY A 1 99 ? 10.658 -16.339 -36.509 1.00 33.47 99 GLY A O 1
ATOM 816 N N . PRO A 1 100 ? 9.489 -17.981 -37.509 1.00 33.44 100 PRO A N 1
ATOM 817 C CA . PRO A 1 100 ? 9.022 -18.617 -36.268 1.00 33.44 100 PRO A CA 1
ATOM 818 C C . PRO A 1 100 ? 10.136 -19.188 -35.369 1.00 33.44 100 PRO A C 1
ATOM 820 O O . PRO A 1 100 ? 9.840 -19.625 -34.264 1.00 33.44 100 PRO A O 1
ATOM 823 N N . ASN A 1 101 ? 11.394 -19.174 -35.825 1.00 36.41 101 ASN A N 1
ATOM 824 C CA . ASN A 1 101 ? 12.580 -19.603 -35.074 1.00 36.41 101 ASN A CA 1
ATOM 825 C C . ASN A 1 101 ? 13.643 -18.486 -34.954 1.00 36.41 101 ASN A C 1
ATOM 827 O O . ASN A 1 101 ? 14.809 -18.790 -34.709 1.00 36.41 101 ASN A O 1
ATOM 831 N N . SER A 1 102 ? 13.290 -17.209 -35.169 1.00 33.38 102 SER A N 1
ATOM 832 C CA . SER A 1 102 ? 14.284 -16.128 -35.108 1.00 33.38 102 SER A CA 1
ATOM 833 C C . SER A 1 102 ? 14.770 -15.858 -33.664 1.00 33.38 102 SER A C 1
ATOM 835 O O . SER A 1 102 ? 13.930 -15.697 -32.767 1.00 33.38 102 SER A O 1
ATOM 837 N N . PRO A 1 103 ? 16.097 -15.762 -33.416 1.00 36.25 103 PRO A N 1
ATOM 838 C CA . PRO A 1 103 ? 16.685 -15.468 -32.099 1.00 36.25 103 PRO A CA 1
ATOM 839 C C . PRO A 1 103 ? 16.342 -14.095 -31.486 1.00 36.25 103 PRO A C 1
ATOM 841 O O . PRO A 1 103 ? 16.762 -13.812 -30.365 1.00 36.25 103 PRO A O 1
ATOM 844 N N . THR A 1 104 ? 15.637 -13.218 -32.203 1.00 38.84 104 THR A N 1
ATOM 845 C CA . THR A 1 104 ? 15.591 -11.766 -31.946 1.00 38.84 104 THR A CA 1
ATOM 846 C C . THR A 1 104 ? 14.210 -11.242 -31.526 1.00 38.84 104 THR A C 1
ATOM 848 O O . THR A 1 104 ? 13.768 -10.178 -31.945 1.00 38.84 104 THR A O 1
ATOM 851 N N . HIS A 1 105 ? 13.541 -11.954 -30.613 1.00 43.22 105 HIS A N 1
ATOM 852 C CA . HIS A 1 105 ? 12.286 -11.514 -29.970 1.00 43.22 105 HIS A CA 1
ATOM 853 C C . HIS A 1 105 ? 12.503 -10.783 -28.625 1.00 43.22 105 HIS A C 1
ATOM 855 O O . HIS A 1 105 ? 11.610 -10.739 -27.771 1.00 43.22 105 HIS A O 1
ATOM 861 N N . ASN A 1 106 ? 13.696 -10.208 -28.440 1.00 46.09 106 ASN A N 1
ATOM 862 C CA . ASN A 1 106 ? 14.013 -9.338 -27.312 1.00 46.09 106 ASN A CA 1
ATOM 863 C C . ASN A 1 106 ? 13.416 -7.947 -27.552 1.00 46.09 106 ASN A C 1
ATOM 865 O O . ASN A 1 106 ? 13.556 -7.382 -28.635 1.00 46.09 106 ASN A O 1
ATOM 869 N N . SER A 1 107 ? 12.788 -7.364 -26.536 1.00 46.69 107 SER A N 1
ATOM 870 C CA . SER A 1 107 ? 12.396 -5.952 -26.557 1.00 46.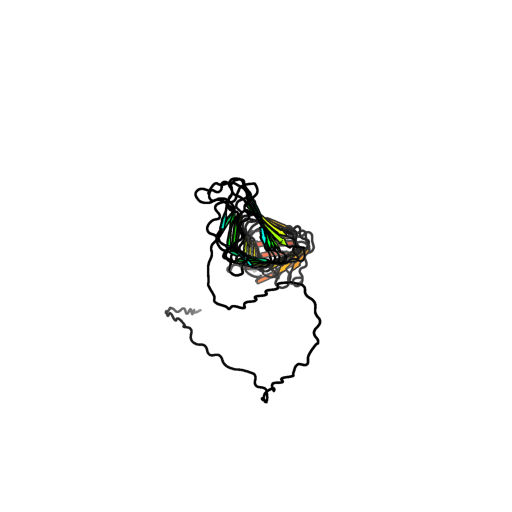69 107 SER A CA 1
ATOM 871 C C . SER A 1 107 ? 13.648 -5.071 -26.444 1.00 46.69 107 SER A C 1
ATOM 873 O O . SER A 1 107 ? 14.191 -4.890 -25.352 1.00 46.69 107 SER A O 1
ATOM 875 N N . TYR A 1 108 ? 14.139 -4.58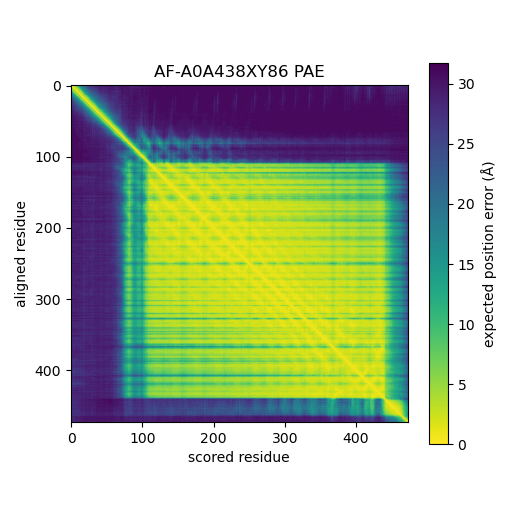4 -27.581 1.00 52.66 108 TYR A N 1
ATOM 876 C CA . TYR A 1 108 ? 15.397 -3.848 -27.694 1.00 52.66 108 TYR A CA 1
ATOM 877 C C . TYR A 1 108 ? 15.345 -2.432 -27.089 1.00 52.66 108 TYR A C 1
ATOM 879 O O . TYR A 1 108 ? 14.320 -1.965 -26.599 1.00 52.66 108 TYR A O 1
ATOM 887 N N . CYS A 1 109 ? 16.491 -1.759 -27.059 1.00 66.56 109 CYS A N 1
ATOM 888 C CA . CYS A 1 109 ? 16.789 -0.779 -26.026 1.00 66.56 109 CYS A CA 1
ATOM 889 C C . CYS A 1 109 ? 16.691 0.664 -26.515 1.00 66.56 109 CYS A C 1
ATOM 891 O O . CYS A 1 109 ? 17.298 1.032 -27.514 1.00 66.56 109 CYS A O 1
ATOM 893 N N . LEU A 1 110 ? 15.935 1.476 -25.770 1.00 61.94 110 LEU A N 1
ATOM 894 C CA . LEU A 1 110 ? 15.777 2.923 -25.963 1.00 61.94 110 LEU A CA 1
ATOM 895 C C . LEU A 1 110 ? 15.261 3.374 -27.344 1.00 61.94 110 LEU A C 1
ATOM 897 O O . LEU A 1 110 ? 15.312 4.563 -27.646 1.00 61.94 110 LEU A O 1
ATOM 901 N N . PHE A 1 111 ? 14.672 2.473 -28.139 1.00 74.12 111 PHE A N 1
ATOM 902 C CA . PHE A 1 111 ? 14.004 2.824 -29.394 1.00 74.12 111 PHE A CA 1
ATOM 903 C C . PHE A 1 111 ? 12.547 2.367 -29.456 1.00 74.12 111 PHE A C 1
ATOM 905 O O . PHE A 1 111 ? 12.125 1.403 -28.812 1.00 74.12 111 PHE A O 1
ATOM 912 N N . SER A 1 112 ? 11.761 3.087 -30.255 1.00 79.94 112 SER A N 1
ATOM 913 C CA . SER A 1 112 ? 10.348 2.786 -30.462 1.00 79.94 112 SER A CA 1
ATOM 914 C C . SER A 1 112 ? 10.159 1.721 -31.535 1.00 79.94 112 SER A C 1
ATOM 916 O O . SER A 1 112 ? 10.725 1.818 -32.621 1.00 79.94 112 SER A O 1
ATOM 918 N N . SER A 1 113 ? 9.322 0.723 -31.260 1.00 80.81 113 SER A N 1
ATOM 919 C CA . SER A 1 113 ? 8.995 -0.338 -32.213 1.00 80.81 113 SER A CA 1
ATOM 920 C C . SER A 1 113 ? 7.513 -0.701 -32.152 1.00 80.81 113 SER A C 1
ATOM 922 O O . SER A 1 113 ? 6.812 -0.404 -31.184 1.00 80.81 113 SER A O 1
ATOM 924 N N . THR A 1 114 ? 7.000 -1.317 -33.213 1.00 83.12 114 THR A N 1
ATOM 925 C CA . THR A 1 114 ? 5.635 -1.849 -33.244 1.00 83.12 114 THR A CA 1
ATOM 926 C C . THR A 1 114 ? 5.664 -3.238 -33.854 1.00 83.12 114 THR A C 1
ATOM 928 O O . THR A 1 114 ? 6.031 -3.414 -35.011 1.00 83.12 114 THR A O 1
ATOM 931 N N . GLN A 1 115 ? 5.285 -4.211 -33.039 1.00 83.62 115 GLN A N 1
ATOM 932 C CA . GLN A 1 115 ? 5.235 -5.630 -33.341 1.00 83.62 115 GLN A CA 1
ATOM 933 C C . GLN A 1 115 ? 3.778 -6.105 -33.393 1.00 83.62 115 GLN A C 1
ATOM 935 O O . GLN A 1 115 ? 2.869 -5.463 -32.855 1.00 83.62 115 GLN A O 1
ATOM 940 N N . GLY A 1 116 ? 3.553 -7.231 -34.069 1.00 80.62 116 GLY A N 1
ATOM 941 C CA . GLY A 1 116 ? 2.242 -7.874 -34.156 1.00 80.62 116 GLY A CA 1
ATOM 942 C C . GLY A 1 116 ? 1.869 -8.681 -32.907 1.00 80.62 116 GLY A C 1
ATOM 943 O O . GLY A 1 116 ? 2.427 -8.508 -31.823 1.00 80.62 116 GLY A O 1
ATOM 944 N N . SER A 1 117 ? 0.921 -9.602 -33.081 1.00 85.88 117 SER A N 1
ATOM 945 C CA . SER A 1 117 ? 0.548 -10.564 -32.044 1.00 85.88 117 SER A CA 1
ATOM 946 C C . SER A 1 117 ? 1.655 -11.599 -31.859 1.00 85.88 117 SER A C 1
ATOM 948 O O . SER A 1 117 ? 2.130 -12.171 -32.840 1.00 85.88 117 SER A O 1
ATOM 950 N N . GLY A 1 118 ? 1.998 -11.907 -30.614 1.00 84.75 118 GLY A N 1
ATOM 951 C CA . GLY A 1 118 ? 3.029 -12.882 -30.274 1.00 84.75 118 GLY A CA 1
ATOM 952 C C . GLY A 1 118 ? 3.354 -12.849 -28.785 1.00 84.75 118 GLY A C 1
ATOM 953 O O . GLY A 1 118 ? 2.694 -12.143 -28.020 1.00 84.75 118 GLY A O 1
ATOM 954 N N . THR A 1 119 ? 4.382 -13.593 -28.386 1.00 86.19 119 THR A N 1
ATOM 955 C CA . THR A 1 119 ? 4.960 -13.524 -27.040 1.00 86.19 119 THR A CA 1
ATOM 956 C C . THR A 1 119 ? 6.370 -12.964 -27.149 1.00 86.19 119 THR A C 1
ATOM 958 O O . THR A 1 119 ? 7.206 -13.531 -27.848 1.00 86.19 119 THR A O 1
ATOM 961 N N . TYR A 1 120 ? 6.621 -11.864 -26.451 1.00 84.94 120 TYR A N 1
ATOM 962 C CA . TYR A 1 120 ? 7.869 -11.109 -26.474 1.00 84.94 120 TYR A CA 1
ATOM 963 C C . TYR A 1 120 ? 8.514 -11.138 -25.094 1.00 84.94 120 TYR A C 1
ATOM 965 O O . TYR A 1 120 ? 7.816 -11.298 -24.088 1.00 84.94 120 TYR A O 1
ATOM 973 N N . TYR A 1 121 ? 9.834 -10.978 -25.041 1.00 84.19 121 TYR A N 1
ATOM 974 C CA . TYR A 1 121 ? 10.581 -11.094 -23.794 1.00 84.19 121 TYR A CA 1
ATOM 975 C C . TYR A 1 121 ? 11.451 -9.861 -23.532 1.00 84.19 121 TYR A C 1
ATOM 977 O O . TYR A 1 121 ? 12.270 -9.472 -24.364 1.00 84.19 121 TYR A O 1
ATOM 985 N N . LEU A 1 122 ? 11.299 -9.289 -22.336 1.00 84.31 122 LEU A N 1
ATOM 986 C CA . LEU A 1 122 ? 12.242 -8.350 -21.734 1.00 84.31 122 LEU A CA 1
ATOM 987 C C . LEU A 1 122 ? 12.991 -9.109 -20.636 1.00 84.31 122 LEU A C 1
ATOM 989 O O . LEU A 1 122 ? 12.523 -9.192 -19.503 1.00 84.31 122 LEU A O 1
ATOM 993 N N . ASN A 1 123 ? 14.123 -9.716 -20.991 1.00 80.00 123 ASN A N 1
ATOM 994 C CA . ASN A 1 123 ? 14.931 -10.515 -20.072 1.00 80.00 123 ASN A CA 1
ATOM 995 C C . ASN A 1 123 ? 16.306 -9.887 -19.870 1.00 80.00 123 ASN A C 1
ATOM 997 O O . ASN A 1 123 ? 16.997 -9.665 -20.858 1.00 80.00 123 ASN A O 1
ATOM 1001 N N . THR A 1 124 ? 16.703 -9.707 -18.606 1.00 75.88 124 THR A N 1
ATOM 1002 C CA . THR A 1 124 ? 18.034 -9.264 -18.145 1.00 75.88 124 THR A CA 1
ATOM 1003 C C . THR A 1 124 ? 18.662 -8.161 -19.005 1.00 75.88 124 THR A C 1
ATOM 1005 O O . THR A 1 124 ? 19.375 -8.450 -19.959 1.00 75.88 124 THR A O 1
ATOM 1008 N N . LEU A 1 125 ? 18.433 -6.897 -18.652 1.00 80.75 125 LEU A N 1
ATOM 1009 C CA . LEU A 1 125 ? 18.852 -5.742 -19.448 1.00 80.75 125 LEU A CA 1
ATOM 1010 C C . LEU A 1 125 ? 19.459 -4.651 -18.567 1.00 80.75 125 LEU A C 1
ATOM 1012 O O . LEU A 1 125 ? 18.739 -4.077 -17.769 1.00 80.75 125 LEU A O 1
ATOM 1016 N N . THR A 1 126 ? 20.706 -4.250 -18.799 1.00 83.44 126 THR A N 1
ATOM 1017 C CA . THR A 1 126 ? 21.188 -2.930 -18.354 1.00 83.44 126 THR A CA 1
ATOM 1018 C C . THR A 1 126 ? 21.207 -1.984 -19.548 1.00 83.44 126 THR A C 1
ATOM 1020 O O . THR A 1 126 ? 21.781 -2.319 -20.586 1.00 83.44 126 THR A O 1
ATOM 1023 N N . THR A 1 127 ? 20.582 -0.814 -19.414 1.00 82.94 127 THR A N 1
ATOM 1024 C CA . THR A 1 127 ? 20.580 0.246 -20.430 1.00 82.94 127 THR A CA 1
ATOM 1025 C C . THR A 1 127 ? 20.657 1.622 -19.777 1.00 82.94 127 THR A C 1
ATOM 1027 O O . THR A 1 127 ? 20.174 1.813 -18.664 1.00 82.94 127 THR A O 1
ATOM 1030 N N . TYR A 1 128 ? 21.279 2.579 -20.458 1.00 84.25 128 TYR A N 1
ATOM 1031 C CA . TYR A 1 128 ? 21.541 3.922 -19.951 1.00 84.25 128 TYR A CA 1
ATOM 1032 C C . TYR A 1 128 ? 21.605 4.925 -21.107 1.00 84.25 128 TYR A C 1
ATOM 1034 O O . TYR A 1 128 ? 21.705 4.542 -22.273 1.00 84.25 128 TYR A O 1
ATOM 1042 N N . SER A 1 129 ? 21.565 6.216 -20.785 1.00 82.69 129 SER A N 1
ATOM 1043 C CA . SER A 1 129 ? 21.882 7.288 -21.726 1.00 82.69 129 SER A CA 1
ATOM 1044 C C . SER A 1 129 ? 22.573 8.415 -20.973 1.00 82.69 129 SER A C 1
ATOM 1046 O O . SER A 1 129 ? 22.096 8.813 -19.918 1.00 82.69 129 SER A O 1
ATOM 1048 N N . ALA A 1 130 ? 23.648 8.979 -21.520 1.00 85.00 130 ALA A N 1
ATOM 1049 C CA . ALA A 1 130 ? 24.263 10.186 -20.965 1.00 85.00 130 ALA A CA 1
ATOM 1050 C C . ALA A 1 130 ? 23.400 11.445 -21.208 1.00 85.00 130 ALA A C 1
ATOM 1052 O O . ALA A 1 130 ? 23.369 12.349 -20.381 1.00 85.00 130 ALA A O 1
ATOM 1053 N N . GLY A 1 131 ? 22.672 11.497 -22.333 1.00 84.12 131 GLY A N 1
ATOM 1054 C CA . GLY A 1 131 ? 21.851 12.649 -22.752 1.00 84.12 131 GLY A CA 1
ATOM 1055 C C . GLY A 1 131 ? 20.341 12.483 -22.546 1.00 84.12 131 GLY A C 1
ATOM 1056 O O . GLY A 1 131 ? 19.565 13.313 -23.011 1.00 84.12 131 GLY A O 1
ATOM 1057 N N . GLY A 1 132 ? 19.920 11.398 -21.895 1.00 88.50 132 GLY A N 1
ATOM 1058 C CA . GLY A 1 132 ? 18.520 10.985 -21.777 1.00 88.50 132 GLY A CA 1
ATOM 1059 C C . GLY A 1 132 ? 17.999 10.243 -23.011 1.00 88.50 132 GLY A C 1
ATOM 1060 O O . GLY A 1 132 ? 18.688 10.134 -24.029 1.00 88.50 132 GLY A O 1
ATOM 1061 N N . ALA A 1 133 ? 16.812 9.647 -22.903 1.00 87.12 133 ALA A N 1
ATOM 1062 C CA . ALA A 1 133 ? 16.178 8.893 -23.986 1.00 87.12 133 ALA A CA 1
ATOM 1063 C C . ALA A 1 133 ? 14.658 8.787 -23.802 1.00 87.12 133 ALA A C 1
ATOM 1065 O O . ALA A 1 133 ? 14.130 8.920 -22.698 1.00 87.12 133 ALA A O 1
ATOM 1066 N N . SER A 1 134 ? 13.926 8.510 -24.882 1.00 89.75 134 SER A N 1
ATOM 1067 C CA . SER A 1 134 ? 12.486 8.236 -24.820 1.00 89.75 134 SER A CA 1
ATOM 1068 C C . SER A 1 134 ? 12.068 7.228 -25.883 1.00 89.75 134 SER A C 1
ATOM 1070 O O . SER A 1 134 ? 12.488 7.340 -27.033 1.00 89.75 134 SER A O 1
ATOM 1072 N N . PHE A 1 135 ? 11.244 6.246 -25.511 1.00 86.56 135 PHE A N 1
ATOM 1073 C CA . PHE A 1 135 ? 10.865 5.154 -26.408 1.00 86.56 135 PHE A CA 1
ATOM 1074 C C . PHE A 1 135 ? 9.473 4.573 -26.131 1.00 86.56 135 PHE A C 1
ATOM 1076 O O . PHE A 1 135 ? 8.911 4.703 -25.043 1.00 86.56 135 PHE A O 1
ATOM 1083 N N . THR A 1 136 ? 8.906 3.886 -27.124 1.00 90.44 136 THR A N 1
ATOM 1084 C CA . THR A 1 136 ? 7.642 3.149 -26.992 1.00 90.44 136 THR A CA 1
ATOM 1085 C C . THR A 1 136 ? 7.684 1.832 -27.761 1.00 90.44 136 THR A C 1
ATOM 1087 O O . THR A 1 136 ? 7.752 1.829 -28.988 1.00 90.44 136 THR A O 1
ATOM 1090 N N . GLN A 1 137 ? 7.606 0.708 -27.052 1.00 88.69 137 GLN A N 1
ATOM 1091 C CA . GLN A 1 137 ? 7.522 -0.627 -27.646 1.00 88.69 137 GLN A CA 1
ATOM 1092 C C . GLN A 1 137 ? 6.076 -1.109 -27.614 1.00 88.69 137 GLN A C 1
ATOM 1094 O O . GLN A 1 137 ? 5.487 -1.226 -26.541 1.00 88.69 137 GLN A O 1
ATOM 1099 N N . LYS A 1 138 ? 5.500 -1.369 -28.790 1.00 92.06 138 LYS A N 1
ATOM 1100 C CA . LYS A 1 138 ? 4.112 -1.822 -28.933 1.00 92.06 138 LYS A CA 1
ATOM 1101 C C . LYS A 1 138 ? 4.060 -3.268 -29.395 1.00 92.06 138 LYS A C 1
ATOM 1103 O O . LYS A 1 138 ? 4.654 -3.606 -30.413 1.00 92.06 138 LYS A O 1
ATOM 1108 N N . PHE A 1 139 ? 3.298 -4.094 -28.694 1.00 89.19 139 PHE A N 1
ATOM 1109 C CA . PHE A 1 139 ? 3.057 -5.500 -29.003 1.00 89.19 139 PHE A CA 1
ATOM 1110 C C . PHE A 1 139 ? 1.557 -5.676 -29.256 1.00 89.19 139 PHE A C 1
ATOM 1112 O O . PHE A 1 139 ? 0.784 -6.010 -28.353 1.00 89.19 139 PHE A O 1
ATOM 1119 N N . ASN A 1 140 ? 1.118 -5.370 -30.480 1.00 88.06 140 ASN A N 1
ATOM 1120 C CA . ASN A 1 140 ? -0.300 -5.305 -30.836 1.00 88.06 140 ASN A CA 1
ATOM 1121 C C . ASN A 1 140 ? -0.953 -6.684 -30.689 1.00 88.06 140 ASN A C 1
ATOM 1123 O O . ASN A 1 140 ? -0.608 -7.616 -31.409 1.00 88.06 140 ASN A O 1
ATOM 1127 N N . ASN A 1 141 ? -1.911 -6.821 -29.768 1.00 90.44 141 ASN A N 1
ATOM 1128 C CA . ASN A 1 141 ? -2.504 -8.111 -29.382 1.00 90.44 141 ASN A CA 1
ATOM 1129 C C . ASN A 1 141 ? -1.466 -9.137 -28.851 1.00 90.44 141 ASN A C 1
ATOM 1131 O O . ASN A 1 141 ? -1.719 -10.341 -28.861 1.00 90.44 141 ASN A O 1
ATOM 1135 N N . GLY A 1 142 ? -0.288 -8.677 -28.411 1.00 89.62 142 GLY A N 1
ATOM 1136 C CA . GLY A 1 142 ? 0.826 -9.502 -27.940 1.00 89.62 142 GLY A CA 1
ATOM 1137 C C . GLY A 1 142 ? 0.970 -9.549 -26.416 1.00 89.62 142 GLY A C 1
ATOM 1138 O O . GLY A 1 142 ? 0.448 -8.704 -25.692 1.00 89.62 142 GLY A O 1
ATOM 1139 N N . THR A 1 143 ? 1.701 -10.546 -25.923 1.00 92.38 143 THR A N 1
ATOM 1140 C CA . THR A 1 143 ? 2.070 -10.690 -24.509 1.00 92.38 143 THR A CA 1
ATOM 1141 C C . THR A 1 143 ? 3.535 -10.315 -24.316 1.00 92.38 143 THR A C 1
ATOM 1143 O O . THR A 1 143 ? 4.392 -10.865 -25.002 1.00 92.38 143 THR A O 1
ATOM 1146 N N . LEU A 1 144 ? 3.832 -9.429 -23.366 1.00 94.00 144 LEU A N 1
ATOM 1147 C CA . LEU A 1 144 ? 5.197 -9.137 -22.928 1.00 94.00 144 LEU A CA 1
ATOM 1148 C C . LEU A 1 144 ? 5.491 -9.890 -21.627 1.00 94.00 144 LEU A C 1
ATOM 1150 O O . LEU A 1 144 ? 4.803 -9.696 -20.628 1.00 94.00 144 LEU A O 1
ATOM 1154 N N . ASN A 1 145 ? 6.523 -10.727 -21.624 1.00 92.00 145 ASN A N 1
ATOM 1155 C CA . ASN A 1 145 ? 7.031 -11.387 -20.427 1.00 92.00 145 ASN A CA 1
ATOM 1156 C C . ASN A 1 145 ? 8.335 -10.712 -19.986 1.00 92.00 145 ASN A C 1
ATOM 1158 O O . ASN A 1 145 ? 9.288 -10.628 -20.759 1.00 92.00 145 ASN A O 1
ATOM 1162 N N . VAL A 1 146 ? 8.375 -10.249 -18.743 1.00 91.44 146 VAL A N 1
ATOM 1163 C CA . VAL A 1 146 ? 9.494 -9.532 -18.132 1.00 91.44 146 VAL A CA 1
ATOM 1164 C C . VAL A 1 146 ? 10.149 -10.429 -17.077 1.00 91.44 146 VAL A C 1
ATOM 1166 O O . VAL A 1 146 ? 9.449 -11.020 -16.249 1.00 91.44 146 VAL A O 1
ATOM 1169 N N . GLY A 1 147 ? 11.478 -10.552 -17.113 1.00 87.81 147 GLY A N 1
ATOM 1170 C CA . GLY A 1 147 ? 12.233 -11.499 -16.286 1.00 87.81 147 GLY A CA 1
ATOM 1171 C C . GLY A 1 147 ? 13.698 -11.110 -16.060 1.00 87.81 147 GLY A C 1
ATOM 1172 O O . GLY A 1 147 ? 14.293 -10.344 -16.818 1.00 87.81 147 GLY A O 1
ATOM 1173 N N . GLY A 1 148 ? 14.310 -11.671 -15.014 1.00 86.56 148 GLY A N 1
ATOM 1174 C CA . GLY A 1 148 ? 15.716 -11.411 -14.684 1.00 86.56 148 GLY A CA 1
ATOM 1175 C C . GLY A 1 148 ? 15.985 -9.980 -14.202 1.00 86.56 148 GLY A C 1
ATOM 1176 O O . GLY A 1 148 ? 15.075 -9.293 -13.743 1.00 86.56 148 GLY A O 1
ATOM 1177 N N . ASN A 1 149 ? 17.247 -9.546 -14.279 1.00 88.75 149 ASN A N 1
ATOM 1178 C CA . ASN A 1 149 ? 17.713 -8.272 -13.714 1.00 88.75 149 ASN A CA 1
ATOM 1179 C C . ASN A 1 149 ? 17.718 -7.165 -14.771 1.00 88.75 149 ASN A C 1
ATOM 1181 O O . ASN A 1 149 ? 18.498 -7.226 -15.720 1.00 88.75 149 ASN A O 1
ATOM 1185 N N . ILE A 1 150 ? 16.866 -6.161 -14.614 1.00 90.44 150 ILE A N 1
ATOM 1186 C CA . ILE A 1 150 ? 16.674 -5.073 -15.569 1.00 90.44 150 ILE A CA 1
ATOM 1187 C C . ILE A 1 150 ? 16.993 -3.744 -14.881 1.00 90.44 150 ILE A C 1
ATOM 1189 O O . ILE A 1 150 ? 16.363 -3.413 -13.884 1.00 90.44 150 ILE A O 1
ATOM 1193 N N . ARG A 1 151 ? 17.932 -2.961 -15.417 1.00 91.81 151 ARG A N 1
ATOM 1194 C CA . ARG A 1 151 ? 18.281 -1.620 -14.944 1.00 91.81 151 ARG A CA 1
ATOM 1195 C C . ARG A 1 151 ? 18.147 -0.580 -16.057 1.00 91.81 151 ARG A C 1
ATOM 1197 O O . ARG A 1 151 ? 18.751 -0.725 -17.120 1.00 91.81 151 ARG A O 1
ATOM 1204 N N . PHE A 1 152 ? 17.406 0.486 -15.769 1.00 92.50 152 PHE A N 1
ATOM 1205 C CA . PHE A 1 152 ? 17.371 1.726 -16.544 1.00 92.50 152 PHE A CA 1
ATOM 1206 C C . PHE A 1 152 ? 18.206 2.775 -15.809 1.00 92.50 152 PHE A C 1
ATOM 1208 O O . PHE A 1 152 ? 17.712 3.479 -14.937 1.00 92.50 152 PHE A O 1
ATOM 1215 N N . GLY A 1 153 ? 19.495 2.800 -16.129 1.00 90.44 153 GLY A N 1
ATOM 1216 C CA . GLY A 1 153 ? 20.523 3.595 -15.472 1.00 90.44 153 GLY A CA 1
ATOM 1217 C C . GLY A 1 153 ? 21.892 2.931 -15.624 1.00 90.44 153 GLY A C 1
ATOM 1218 O O . GLY A 1 153 ? 22.003 1.704 -15.710 1.00 90.44 153 GLY A O 1
ATOM 1219 N N . GLY A 1 154 ? 22.940 3.747 -15.720 1.00 86.81 154 GLY A N 1
ATOM 1220 C CA . GLY A 1 154 ? 24.287 3.285 -16.055 1.00 86.81 154 GLY A CA 1
ATOM 1221 C C . GLY A 1 154 ? 24.960 2.461 -14.958 1.00 86.81 154 GLY A C 1
ATOM 1222 O O . GLY A 1 154 ? 24.609 2.549 -13.784 1.00 86.81 154 GLY A O 1
ATOM 1223 N N . THR A 1 155 ? 25.937 1.637 -15.348 1.00 88.06 155 THR A N 1
ATOM 1224 C CA . THR A 1 155 ? 26.725 0.796 -14.431 1.00 88.06 155 THR A CA 1
ATOM 1225 C C . THR A 1 155 ? 28.191 0.729 -14.847 1.00 88.06 155 THR A C 1
ATOM 1227 O O . THR A 1 155 ? 28.504 0.817 -16.038 1.00 88.06 155 THR A O 1
ATOM 1230 N N . GLY A 1 156 ? 29.088 0.471 -13.893 1.00 89.25 156 GLY A N 1
ATOM 1231 C CA . GLY A 1 156 ? 30.519 0.326 -14.173 1.00 89.25 156 GLY A CA 1
ATOM 1232 C C . GLY A 1 156 ? 31.112 1.657 -14.631 1.00 89.25 156 GLY A C 1
ATOM 1233 O O . GLY A 1 156 ? 30.880 2.671 -13.988 1.00 89.25 156 GLY A O 1
ATOM 1234 N N . ILE A 1 157 ? 31.830 1.682 -15.759 1.00 86.62 157 ILE A N 1
ATOM 1235 C CA . ILE A 1 157 ? 32.409 2.931 -16.292 1.00 86.62 157 ILE A CA 1
ATOM 1236 C C . ILE A 1 157 ? 31.350 3.999 -16.616 1.00 86.62 157 ILE A C 1
ATOM 1238 O O . ILE A 1 157 ? 31.617 5.182 -16.445 1.00 86.62 157 ILE A O 1
ATOM 1242 N N . ASN A 1 158 ? 30.134 3.585 -16.989 1.00 85.12 158 ASN A N 1
ATOM 1243 C CA . ASN A 1 158 ? 28.999 4.481 -17.236 1.00 85.12 158 ASN A CA 1
ATOM 1244 C C . ASN A 1 158 ? 28.151 4.689 -15.965 1.00 85.12 158 ASN A C 1
ATOM 1246 O O . ASN A 1 158 ? 26.990 5.072 -16.045 1.00 85.12 158 ASN A O 1
ATOM 1250 N N . GLY A 1 159 ? 28.684 4.362 -14.782 1.00 87.69 159 GLY A N 1
ATOM 1251 C CA . GLY A 1 159 ? 27.953 4.372 -13.513 1.00 87.69 159 GLY A CA 1
ATOM 1252 C C . GLY A 1 159 ? 27.389 5.732 -13.103 1.00 87.69 159 GLY A C 1
ATOM 1253 O O . GLY A 1 159 ? 26.443 5.742 -12.326 1.00 87.69 159 GLY A O 1
ATOM 1254 N N . GLY A 1 160 ? 27.933 6.821 -13.659 1.00 88.38 160 GLY A N 1
ATOM 1255 C CA . GLY A 1 160 ? 27.489 8.208 -13.471 1.00 88.38 160 GLY A CA 1
ATOM 1256 C C . GLY A 1 160 ? 26.856 8.832 -14.721 1.00 88.38 160 GLY A C 1
ATOM 1257 O O . GLY A 1 160 ? 26.824 10.051 -14.856 1.00 88.38 160 GLY A O 1
ATOM 1258 N N . ASP A 1 161 ? 26.389 8.028 -15.687 1.00 88.12 161 ASP A N 1
ATOM 1259 C CA . ASP A 1 161 ? 25.604 8.563 -16.805 1.00 88.12 161 ASP A CA 1
ATOM 1260 C C . ASP A 1 161 ? 24.233 9.003 -16.277 1.00 88.12 161 ASP A C 1
ATOM 1262 O O . ASP A 1 161 ? 23.409 8.181 -15.864 1.00 88.12 161 ASP A O 1
ATOM 1266 N N . VAL A 1 162 ? 24.006 10.319 -16.256 1.00 91.38 162 VAL A N 1
ATOM 1267 C CA . VAL A 1 162 ? 22.866 10.946 -15.568 1.00 91.38 162 VAL A CA 1
ATOM 1268 C C . VAL A 1 162 ? 21.596 11.084 -16.413 1.00 91.38 162 VAL A C 1
ATOM 1270 O O . VAL A 1 162 ? 20.606 11.621 -15.930 1.00 91.38 162 VAL A O 1
ATOM 1273 N N . GLY A 1 163 ? 21.581 10.674 -17.679 1.00 91.56 163 GLY A N 1
ATOM 1274 C CA . GLY A 1 163 ? 20.486 11.011 -18.591 1.00 91.56 163 GLY A CA 1
ATOM 1275 C C . GLY A 1 163 ? 19.168 10.291 -18.287 1.00 91.56 163 GLY A C 1
ATOM 1276 O O . GLY A 1 163 ? 19.109 9.064 -18.224 1.00 91.56 163 GLY A O 1
ATOM 1277 N N . TYR A 1 164 ? 18.089 11.069 -18.182 1.00 95.06 164 TYR A N 1
ATOM 1278 C CA . TYR A 1 164 ? 16.756 10.580 -17.825 1.00 95.06 164 TYR A CA 1
ATOM 1279 C C . TYR A 1 164 ? 16.113 9.711 -18.920 1.00 95.06 164 TYR A C 1
ATOM 1281 O O . TYR A 1 164 ? 16.142 10.073 -20.101 1.00 95.06 164 TYR A O 1
ATOM 1289 N N . ILE A 1 165 ? 15.481 8.594 -18.548 1.00 93.69 165 ILE A N 1
ATOM 1290 C CA . ILE A 1 165 ? 14.854 7.660 -19.502 1.00 93.69 165 ILE A CA 1
ATOM 1291 C C . ILE A 1 165 ? 13.328 7.646 -19.356 1.00 93.69 165 ILE A C 1
ATOM 1293 O O . ILE A 1 165 ? 12.804 7.355 -18.287 1.00 93.69 165 ILE A O 1
ATOM 1297 N N . THR A 1 166 ? 12.599 7.841 -20.457 1.00 96.44 16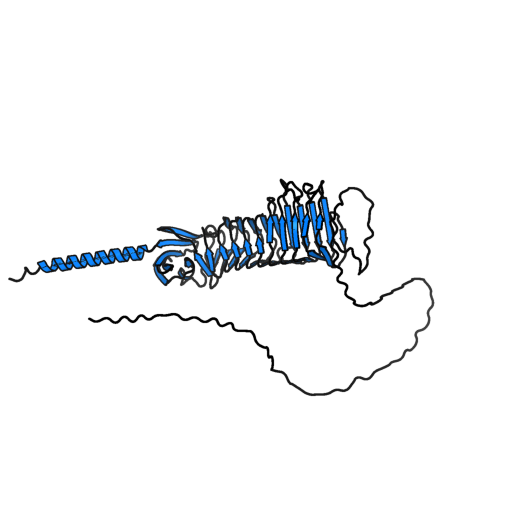6 THR A N 1
ATOM 1298 C CA . THR A 1 166 ? 11.139 7.632 -20.506 1.00 96.44 166 THR A CA 1
ATOM 1299 C C . THR A 1 166 ? 10.792 6.437 -21.394 1.00 96.44 166 THR A C 1
ATOM 1301 O O . THR A 1 166 ? 10.818 6.523 -22.622 1.00 96.44 166 THR A O 1
ATOM 1304 N N . GLY A 1 167 ? 10.463 5.302 -20.783 1.00 94.19 167 GLY A N 1
ATOM 1305 C CA . GLY A 1 167 ? 10.078 4.071 -21.472 1.00 94.19 167 GLY A CA 1
ATOM 1306 C C . GLY A 1 167 ? 8.575 3.824 -21.444 1.00 94.19 167 GLY A C 1
ATOM 1307 O O . GLY A 1 167 ? 7.918 4.052 -20.432 1.00 94.19 167 GLY A O 1
ATOM 1308 N N . THR A 1 168 ? 8.015 3.323 -22.544 1.00 97.00 168 THR A N 1
ATOM 1309 C CA . THR A 1 168 ? 6.623 2.846 -22.594 1.00 97.00 168 THR A CA 1
ATOM 1310 C C . THR A 1 168 ? 6.542 1.478 -23.264 1.00 97.00 168 THR A C 1
ATOM 1312 O O . THR A 1 168 ? 7.147 1.256 -24.313 1.00 97.00 168 THR A O 1
ATOM 1315 N N . TYR A 1 169 ? 5.777 0.572 -22.664 1.00 95.81 169 TYR A N 1
ATOM 1316 C CA . TYR A 1 169 ? 5.507 -0.779 -23.139 1.00 95.81 169 TYR A CA 1
ATOM 1317 C C . TYR A 1 169 ? 3.992 -0.963 -23.272 1.00 95.81 169 TYR A C 1
ATOM 1319 O O . TYR A 1 169 ? 3.300 -1.115 -22.266 1.00 95.81 169 TYR A O 1
ATOM 1327 N N . ASP A 1 170 ? 3.483 -0.954 -24.504 1.00 96.75 170 ASP A N 1
ATOM 1328 C CA . ASP A 1 170 ? 2.072 -1.210 -24.813 1.00 96.75 170 ASP A CA 1
ATOM 1329 C C . ASP A 1 170 ? 1.905 -2.683 -25.226 1.00 96.75 170 ASP A C 1
ATOM 1331 O O . ASP A 1 170 ? 2.537 -3.134 -26.182 1.00 96.75 170 ASP A O 1
ATOM 1335 N N . ALA A 1 171 ? 1.042 -3.446 -24.556 1.00 96.12 171 ALA A N 1
ATOM 1336 C CA . ALA A 1 171 ? 0.775 -4.849 -24.887 1.00 96.12 171 ALA A CA 1
ATOM 1337 C C . ALA A 1 171 ? -0.692 -5.237 -24.635 1.00 96.12 171 ALA A C 1
ATOM 1339 O O . ALA A 1 171 ? -1.461 -4.507 -24.010 1.00 96.12 171 ALA A O 1
ATOM 1340 N N . GLN A 1 172 ? -1.098 -6.432 -25.068 1.00 96.56 172 GLN A N 1
ATOM 1341 C CA . GLN A 1 172 ? -2.375 -7.013 -24.644 1.00 96.56 172 GLN A CA 1
ATOM 1342 C C . GLN A 1 172 ? -2.321 -7.482 -23.188 1.00 96.56 172 GLN A C 1
ATOM 1344 O O . GLN A 1 172 ? -3.284 -7.288 -22.444 1.00 96.56 172 GLN A O 1
ATOM 1349 N N . THR A 1 173 ? -1.195 -8.083 -22.800 1.00 97.50 173 THR A N 1
ATOM 1350 C CA . THR A 1 173 ? -0.917 -8.613 -21.461 1.00 97.50 173 THR A CA 1
ATOM 1351 C C . THR A 1 173 ? 0.560 -8.394 -21.136 1.00 97.50 173 THR A C 1
ATOM 1353 O O . THR A 1 173 ? 1.406 -8.575 -22.012 1.00 97.50 173 THR A O 1
ATOM 1356 N N . ILE A 1 174 ? 0.880 -8.044 -19.890 1.00 98.44 174 ILE A N 1
ATOM 1357 C CA . ILE A 1 174 ? 2.260 -7.910 -19.402 1.00 98.44 174 ILE A CA 1
ATOM 1358 C C . ILE A 1 174 ? 2.425 -8.795 -18.162 1.00 98.44 174 ILE A C 1
ATOM 1360 O O . ILE A 1 174 ? 1.640 -8.687 -17.224 1.00 98.44 174 ILE A O 1
ATOM 1364 N N . ASN A 1 175 ? 3.431 -9.670 -18.143 1.00 98.25 175 ASN A N 1
ATOM 1365 C CA . ASN A 1 175 ? 3.708 -10.553 -17.009 1.00 98.25 175 ASN A CA 1
ATOM 1366 C C . ASN A 1 175 ? 5.140 -10.364 -16.510 1.00 98.25 175 ASN A C 1
ATOM 1368 O O . ASN A 1 175 ? 6.084 -10.644 -17.241 1.00 98.25 175 ASN A O 1
ATOM 1372 N N . PHE A 1 176 ? 5.303 -9.978 -15.252 1.00 98.19 176 PHE A N 1
ATOM 1373 C CA . PHE A 1 176 ? 6.575 -9.936 -14.542 1.00 98.19 176 PHE A CA 1
ATOM 1374 C C . PHE A 1 176 ? 6.698 -11.214 -13.714 1.00 98.19 176 PHE A C 1
ATOM 1376 O O . PHE A 1 176 ? 5.852 -11.469 -12.857 1.00 98.19 176 PHE A O 1
ATOM 1383 N N . ASN A 1 177 ? 7.712 -12.037 -13.982 1.00 92.94 177 ASN A N 1
ATOM 1384 C CA . ASN A 1 177 ? 7.919 -13.311 -13.289 1.00 92.94 177 ASN A CA 1
ATOM 1385 C C . ASN A 1 177 ? 9.355 -13.382 -12.775 1.00 92.94 177 ASN A C 1
ATOM 1387 O O . ASN A 1 177 ? 10.280 -13.519 -13.577 1.00 92.94 177 ASN A O 1
ATOM 1391 N N . SER A 1 178 ? 9.538 -13.287 -11.455 1.00 93.81 178 SER A N 1
ATOM 1392 C CA . SER A 1 178 ? 10.867 -13.284 -10.819 1.00 93.81 178 SER A CA 1
ATOM 1393 C C . SER A 1 178 ? 11.834 -12.290 -11.479 1.00 93.81 178 SER A C 1
ATOM 1395 O O . SER A 1 178 ? 12.986 -12.604 -11.780 1.00 93.81 178 SER A O 1
ATOM 1397 N N . SER A 1 179 ? 11.317 -11.096 -11.778 1.00 93.50 179 SER A N 1
ATOM 1398 C CA . SER A 1 179 ? 12.064 -9.986 -12.362 1.00 93.50 179 SER A CA 1
ATOM 1399 C C . SER A 1 179 ? 12.481 -8.991 -11.286 1.00 93.50 179 SER A C 1
ATOM 1401 O O . SER A 1 179 ? 11.685 -8.660 -10.409 1.00 93.50 179 SER A O 1
ATOM 1403 N N . HIS A 1 180 ? 13.680 -8.444 -11.419 1.00 96.94 180 HIS A N 1
ATOM 1404 C CA . HIS A 1 180 ? 14.189 -7.365 -10.586 1.00 96.94 180 HIS A CA 1
ATOM 1405 C C . HIS A 1 180 ? 14.365 -6.143 -11.487 1.00 96.94 180 HIS A C 1
ATOM 1407 O O . HIS A 1 180 ? 15.225 -6.162 -12.365 1.00 96.94 180 HIS A O 1
ATOM 1413 N N . LEU A 1 181 ? 13.510 -5.130 -11.340 1.00 97.50 181 LEU A N 1
ATOM 1414 C CA . LEU A 1 181 ? 13.582 -3.890 -12.113 1.00 97.50 181 LEU A CA 1
ATOM 1415 C C . LEU A 1 181 ? 14.165 -2.778 -11.249 1.00 97.50 181 LEU A C 1
ATOM 1417 O O . LEU A 1 181 ? 13.703 -2.563 -10.132 1.00 97.50 181 LEU A O 1
ATOM 1421 N N . THR A 1 182 ? 15.125 -2.045 -11.799 1.00 97.31 182 THR A N 1
ATOM 1422 C CA . THR A 1 182 ? 15.802 -0.942 -11.123 1.00 97.31 182 THR A CA 1
ATOM 1423 C C . THR A 1 182 ? 15.891 0.290 -12.023 1.00 97.31 182 THR A C 1
ATOM 1425 O O . THR A 1 182 ? 16.120 0.161 -13.228 1.00 97.31 182 THR A O 1
ATOM 1428 N N . THR A 1 183 ? 15.743 1.485 -11.457 1.00 97.38 183 THR A N 1
ATOM 1429 C CA . THR A 1 183 ? 16.098 2.760 -12.113 1.00 97.38 183 THR A CA 1
ATOM 1430 C C . THR A 1 183 ? 17.225 3.461 -11.350 1.00 97.38 183 THR A C 1
ATOM 1432 O O . THR A 1 183 ? 17.667 2.963 -10.315 1.00 97.38 183 THR A O 1
ATOM 1435 N N . GLY A 1 184 ? 17.737 4.575 -11.881 1.00 96.06 184 GLY A N 1
ATOM 1436 C CA . GLY A 1 184 ? 18.903 5.256 -11.320 1.00 96.06 184 GLY A CA 1
ATOM 1437 C C . GLY A 1 184 ? 20.205 4.593 -11.769 1.00 96.06 184 GLY A C 1
ATOM 1438 O O . GLY A 1 184 ? 20.270 3.391 -12.048 1.00 96.06 184 GLY A O 1
ATOM 1439 N N . ASN A 1 185 ? 21.284 5.356 -11.875 1.00 93.38 185 ASN A N 1
ATOM 1440 C CA . ASN A 1 185 ? 22.607 4.833 -12.219 1.00 93.38 185 ASN A CA 1
ATOM 1441 C C . ASN A 1 185 ? 23.337 4.271 -10.979 1.00 93.38 185 ASN A C 1
ATOM 1443 O O . ASN A 1 185 ? 22.850 4.375 -9.856 1.00 93.38 185 ASN A O 1
ATOM 1447 N N . SER A 1 186 ? 24.450 3.556 -11.163 1.00 95.12 186 SER A N 1
ATOM 1448 C CA . SER A 1 186 ? 25.119 2.854 -10.056 1.00 95.12 186 SER A CA 1
ATOM 1449 C C . SER A 1 186 ? 25.912 3.762 -9.114 1.00 95.12 186 SER A C 1
ATOM 1451 O O . SER A 1 186 ? 26.404 3.267 -8.103 1.00 95.12 186 SER A O 1
ATOM 1453 N N . TYR A 1 187 ? 26.097 5.038 -9.458 1.00 95.69 187 TYR A N 1
ATOM 1454 C CA . TYR A 1 187 ? 26.753 6.032 -8.603 1.00 95.69 187 TYR A CA 1
ATOM 1455 C C . TYR A 1 187 ? 25.757 6.888 -7.805 1.00 95.69 187 TYR A C 1
ATOM 1457 O O . TYR A 1 187 ? 26.195 7.672 -6.969 1.00 95.69 187 TYR A O 1
ATOM 1465 N N . ALA A 1 188 ? 24.448 6.696 -8.017 1.00 95.50 188 ALA A N 1
ATOM 1466 C CA . ALA A 1 188 ? 23.367 7.439 -7.368 1.00 95.50 188 ALA A CA 1
ATOM 1467 C C . ALA A 1 188 ? 23.403 8.963 -7.621 1.00 95.50 188 ALA A C 1
ATOM 1469 O O . ALA A 1 188 ? 22.933 9.752 -6.808 1.00 95.50 188 ALA A O 1
ATOM 1470 N N . ASP A 1 189 ? 23.947 9.392 -8.766 1.00 94.38 189 ASP A N 1
ATOM 1471 C CA . ASP A 1 189 ? 24.052 10.811 -9.146 1.00 94.38 189 ASP A CA 1
ATOM 1472 C C . ASP A 1 189 ? 23.077 11.226 -10.271 1.00 94.38 189 ASP A C 1
ATOM 1474 O O . ASP A 1 189 ? 22.924 12.415 -10.565 1.00 94.38 189 ASP A O 1
ATOM 1478 N N . GLY A 1 190 ? 22.363 10.266 -10.872 1.00 93.00 190 GLY A N 1
ATOM 1479 C CA . GLY A 1 190 ? 21.388 10.512 -11.935 1.00 93.00 190 GLY A CA 1
ATOM 1480 C C . GLY A 1 190 ? 20.813 9.235 -12.548 1.00 93.00 190 GLY A C 1
ATOM 1481 O O . GLY A 1 190 ? 20.783 8.173 -11.926 1.00 93.00 190 GLY A O 1
ATOM 1482 N N . GLY A 1 191 ? 20.345 9.328 -13.796 1.00 90.25 191 GLY A N 1
ATOM 1483 C CA . GLY A 1 191 ? 19.824 8.179 -14.543 1.00 90.25 191 GLY A CA 1
ATOM 1484 C C . GLY A 1 191 ? 18.444 7.719 -14.066 1.00 90.25 191 GLY A C 1
ATOM 1485 O O . GLY A 1 191 ? 18.113 6.540 -14.189 1.00 90.25 191 GLY A O 1
ATOM 1486 N N . GLY A 1 192 ? 17.650 8.632 -13.500 1.00 96.44 192 GLY A N 1
ATOM 1487 C CA . GLY A 1 192 ? 16.261 8.372 -13.136 1.00 96.44 192 GLY A CA 1
ATOM 1488 C C . GLY 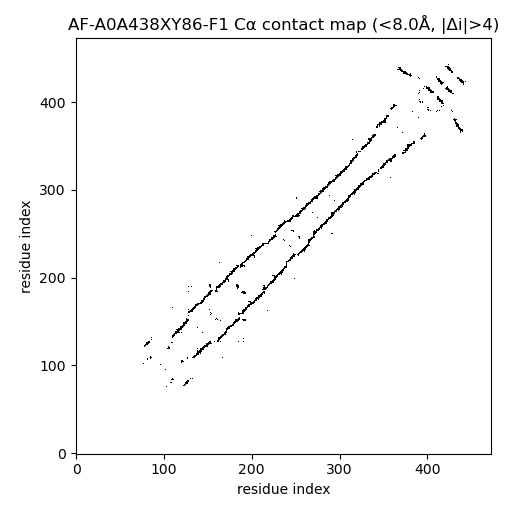A 1 192 ? 15.412 8.040 -14.366 1.00 96.44 192 GLY A C 1
ATOM 1489 O O . GLY A 1 192 ? 15.772 8.361 -15.504 1.00 96.44 192 GLY A O 1
ATOM 1490 N N . ALA A 1 193 ? 14.277 7.373 -14.158 1.00 97.06 193 ALA A N 1
ATOM 1491 C CA . ALA A 1 193 ? 13.445 6.949 -15.279 1.00 97.06 193 ALA A CA 1
ATOM 1492 C C . ALA A 1 193 ? 11.945 6.932 -14.977 1.00 97.06 193 ALA A C 1
ATOM 1494 O O . ALA A 1 193 ? 11.520 6.575 -13.883 1.00 97.06 193 ALA A O 1
ATOM 1495 N N . THR A 1 194 ? 11.142 7.238 -15.995 1.00 98.56 194 THR A N 1
ATOM 1496 C CA . THR A 1 194 ? 9.700 6.969 -16.029 1.00 98.56 194 THR A CA 1
ATOM 1497 C C . THR A 1 194 ? 9.443 5.750 -16.912 1.00 98.56 194 THR A C 1
ATOM 1499 O O . THR A 1 194 ? 9.722 5.782 -18.109 1.00 98.56 194 THR A O 1
ATOM 1502 N N . LEU A 1 195 ? 8.881 4.680 -16.351 1.00 98.19 195 LEU A N 1
ATOM 1503 C CA . LEU A 1 195 ? 8.548 3.442 -17.058 1.00 98.19 195 LEU A CA 1
ATOM 1504 C C . LEU A 1 195 ? 7.037 3.201 -17.019 1.00 98.19 195 LEU A C 1
ATOM 1506 O O . LEU A 1 195 ? 6.454 3.016 -15.953 1.00 98.19 195 LEU A O 1
ATOM 1510 N N . ASN A 1 196 ? 6.400 3.178 -18.188 1.00 98.69 196 ASN A N 1
ATOM 1511 C CA . ASN A 1 196 ? 4.966 2.941 -18.335 1.00 98.69 196 ASN A CA 1
ATOM 1512 C C . ASN A 1 196 ? 4.713 1.543 -18.910 1.00 98.69 196 ASN A C 1
ATOM 1514 O O . ASN A 1 196 ? 5.165 1.227 -20.010 1.00 98.69 196 ASN A O 1
ATOM 1518 N N . PHE A 1 197 ? 3.951 0.724 -18.195 1.00 98.50 197 PHE A N 1
ATOM 1519 C CA . PHE A 1 197 ? 3.528 -0.610 -18.605 1.00 98.50 197 PHE A CA 1
ATOM 1520 C C . PHE A 1 197 ? 2.014 -0.601 -18.821 1.00 98.50 197 PHE A C 1
ATOM 1522 O O . PHE A 1 197 ? 1.242 -0.648 -17.864 1.00 98.50 197 PHE A O 1
ATOM 1529 N N . ASN A 1 198 ? 1.591 -0.525 -20.082 1.00 98.44 198 ASN A N 1
ATOM 1530 C CA . ASN A 1 198 ? 0.193 -0.422 -20.487 1.00 98.44 198 ASN A CA 1
ATOM 1531 C C . ASN A 1 198 ? -0.289 -1.763 -21.060 1.00 98.44 198 ASN A C 1
ATOM 1533 O O . ASN A 1 198 ? 0.037 -2.121 -22.193 1.00 98.44 198 ASN A O 1
ATOM 1537 N N . ALA A 1 199 ? -1.102 -2.500 -20.308 1.00 98.12 199 ALA A N 1
ATOM 1538 C CA . ALA A 1 199 ? -1.782 -3.694 -20.795 1.00 98.12 199 ALA A CA 1
ATOM 1539 C C . ALA A 1 199 ? -3.242 -3.385 -21.153 1.00 98.12 199 ALA A C 1
ATOM 1541 O O . ALA A 1 199 ? -4.015 -2.929 -20.314 1.00 98.12 199 ALA A O 1
ATOM 1542 N N . ALA A 1 200 ? -3.683 -3.712 -22.366 1.00 96.25 200 ALA A N 1
ATOM 1543 C CA . ALA A 1 200 ? -5.099 -3.585 -22.721 1.00 96.25 200 ALA A CA 1
ATOM 1544 C C . ALA A 1 200 ? -6.001 -4.563 -21.926 1.00 96.25 200 ALA A C 1
ATOM 1546 O O . ALA A 1 200 ? -7.141 -4.224 -21.610 1.00 96.25 200 ALA A O 1
ATOM 1547 N N . ASN A 1 201 ? -5.483 -5.733 -21.522 1.00 95.88 201 ASN A N 1
ATOM 1548 C CA . ASN A 1 201 ? -6.170 -6.668 -20.621 1.00 95.88 201 ASN A CA 1
ATOM 1549 C C . ASN A 1 201 ? -5.503 -6.737 -19.244 1.00 95.88 201 ASN A C 1
ATOM 1551 O O . ASN A 1 201 ? -6.015 -6.147 -18.298 1.00 95.88 201 ASN A O 1
ATOM 1555 N N . ASN A 1 202 ? -4.404 -7.483 -19.102 1.00 95.88 202 ASN A N 1
ATOM 1556 C CA . ASN A 1 202 ? -3.928 -7.914 -17.783 1.00 95.88 202 ASN A CA 1
ATOM 1557 C C . ASN A 1 202 ? -2.468 -7.527 -17.526 1.00 95.88 202 ASN A C 1
ATOM 1559 O O . ASN A 1 202 ? -1.616 -7.733 -18.390 1.00 95.88 202 ASN A O 1
ATOM 1563 N N . ILE A 1 203 ? -2.176 -7.072 -16.309 1.00 98.69 203 ILE A N 1
ATOM 1564 C CA . ILE A 1 203 ? -0.825 -7.077 -15.746 1.00 98.69 203 ILE A CA 1
ATOM 1565 C C . ILE A 1 203 ? -0.770 -8.139 -14.649 1.00 98.69 203 ILE A C 1
ATOM 1567 O O . ILE A 1 203 ? -1.588 -8.123 -13.729 1.00 98.69 203 ILE A O 1
ATOM 1571 N N . THR A 1 204 ? 0.204 -9.041 -14.733 1.00 98.75 204 THR A N 1
ATOM 1572 C CA . THR A 1 204 ? 0.529 -9.993 -13.662 1.00 98.75 204 THR A CA 1
ATOM 1573 C C . THR A 1 204 ? 1.934 -9.702 -13.157 1.00 98.75 204 THR A C 1
ATOM 1575 O O . THR A 1 204 ? 2.860 -9.613 -13.956 1.00 98.75 204 THR A O 1
ATOM 1578 N N . ILE A 1 205 ? 2.115 -9.577 -11.848 1.00 98.88 205 ILE A N 1
ATOM 1579 C CA . ILE A 1 205 ? 3.407 -9.371 -11.196 1.00 98.88 205 ILE A CA 1
ATOM 1580 C C . ILE A 1 205 ? 3.576 -10.468 -10.147 1.00 98.88 205 ILE A C 1
ATOM 1582 O O . ILE A 1 205 ? 2.801 -10.534 -9.200 1.00 98.88 205 ILE A O 1
ATOM 1586 N N . ASN A 1 206 ? 4.556 -11.351 -10.321 1.00 98.44 206 ASN A N 1
ATOM 1587 C CA . ASN A 1 206 ? 4.745 -12.514 -9.462 1.00 98.44 206 ASN A CA 1
ATOM 1588 C C . ASN A 1 206 ? 6.208 -12.649 -9.027 1.00 98.44 206 ASN A C 1
ATOM 1590 O O . ASN A 1 206 ? 7.095 -12.822 -9.867 1.00 98.44 206 ASN A O 1
ATOM 1594 N N . GLN A 1 207 ? 6.438 -12.605 -7.710 1.00 98.19 207 GLN A N 1
ATOM 1595 C CA . GLN A 1 207 ? 7.756 -12.718 -7.072 1.00 98.19 207 GLN A CA 1
ATOM 1596 C C . GLN A 1 207 ? 8.802 -11.746 -7.644 1.00 98.19 207 GLN A C 1
ATOM 1598 O O . GLN A 1 207 ? 9.973 -12.092 -7.781 1.00 98.19 207 GLN A O 1
ATOM 1603 N N . ALA A 1 208 ? 8.370 -10.542 -8.019 1.00 98.44 208 ALA A N 1
ATOM 1604 C CA . ALA A 1 208 ? 9.216 -9.514 -8.612 1.00 98.44 208 ALA A CA 1
ATOM 1605 C C . ALA A 1 208 ? 9.583 -8.429 -7.587 1.00 98.44 208 ALA A C 1
ATOM 1607 O O . ALA A 1 208 ? 8.840 -8.193 -6.633 1.00 98.44 208 ALA A O 1
ATOM 1608 N N . SER A 1 209 ? 10.704 -7.741 -7.803 1.00 98.62 209 SER A N 1
ATOM 1609 C CA . SER A 1 209 ? 11.067 -6.541 -7.041 1.00 98.62 209 SER A CA 1
ATOM 1610 C C . SER A 1 209 ? 11.253 -5.344 -7.963 1.00 98.62 209 SER A C 1
ATOM 1612 O O . SER A 1 209 ? 11.836 -5.474 -9.040 1.00 98.62 209 SER A O 1
ATOM 1614 N N . PHE A 1 210 ? 10.801 -4.177 -7.519 1.00 98.81 210 PHE A N 1
ATOM 1615 C CA . PHE A 1 210 ? 10.928 -2.916 -8.243 1.00 98.81 210 PHE A CA 1
ATOM 1616 C C . PHE A 1 210 ? 11.586 -1.888 -7.326 1.00 98.81 210 PHE A C 1
ATOM 1618 O O . PHE A 1 210 ? 11.087 -1.621 -6.233 1.00 98.81 210 PHE A O 1
ATOM 1625 N N . ASP A 1 211 ? 12.721 -1.359 -7.764 1.00 98.44 211 ASP A N 1
ATOM 1626 C CA . ASP A 1 211 ? 13.607 -0.499 -6.987 1.00 98.44 211 ASP A CA 1
ATOM 1627 C C . ASP A 1 211 ? 13.887 0.778 -7.787 1.00 98.44 211 ASP A C 1
ATOM 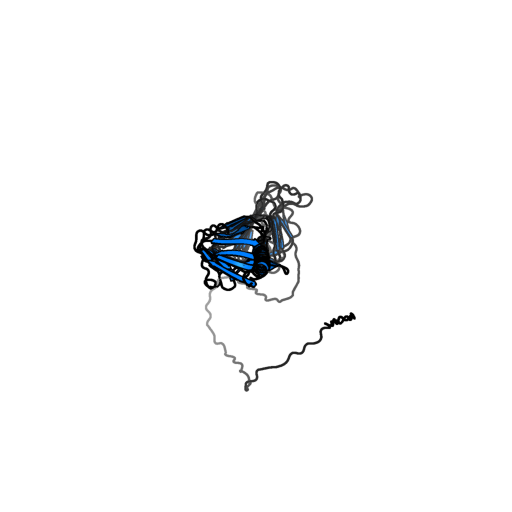1629 O O . ASP A 1 211 ? 14.709 0.804 -8.704 1.00 98.44 211 ASP A O 1
ATOM 1633 N N . ASN A 1 212 ? 13.162 1.843 -7.475 1.00 98.44 212 ASN A N 1
ATOM 1634 C CA . ASN A 1 212 ? 13.529 3.174 -7.923 1.00 98.44 212 ASN A CA 1
ATOM 1635 C C . ASN A 1 212 ? 14.687 3.652 -7.032 1.00 98.44 212 ASN A C 1
ATOM 1637 O O . ASN A 1 212 ? 14.459 4.357 -6.048 1.00 98.44 212 ASN A O 1
ATOM 1641 N N . SER A 1 213 ? 15.908 3.202 -7.334 1.00 97.50 213 SER A N 1
ATOM 1642 C CA . SER A 1 213 ? 17.098 3.538 -6.550 1.00 97.50 213 SER A CA 1
ATOM 1643 C C . SER A 1 213 ? 17.468 5.011 -6.709 1.00 97.50 213 SER A C 1
ATOM 1645 O O . SER A 1 213 ? 17.145 5.624 -7.730 1.00 97.50 213 SER A O 1
ATOM 1647 N N . ASP A 1 214 ? 18.184 5.542 -5.715 1.00 96.31 214 ASP A N 1
ATOM 1648 C CA . ASP A 1 214 ? 18.692 6.917 -5.699 1.00 96.31 214 ASP A CA 1
ATOM 1649 C C . ASP A 1 214 ? 19.326 7.310 -7.051 1.00 96.31 214 ASP A C 1
ATOM 1651 O O . ASP A 1 214 ? 20.075 6.552 -7.677 1.00 96.31 214 ASP A O 1
ATOM 1655 N N . ALA A 1 215 ? 18.948 8.497 -7.515 1.00 95.44 215 ALA A N 1
ATOM 1656 C CA . ALA A 1 215 ? 19.274 9.076 -8.810 1.00 95.44 215 ALA A CA 1
ATOM 1657 C C . ALA A 1 215 ? 19.603 10.575 -8.656 1.00 95.44 215 ALA A C 1
ATOM 1659 O O . ALA A 1 215 ? 19.288 11.395 -9.528 1.00 95.44 215 ALA A O 1
ATOM 1660 N N . GLY A 1 216 ? 20.189 10.951 -7.515 1.00 94.94 216 GLY A N 1
ATOM 1661 C CA . GLY A 1 216 ? 20.556 12.319 -7.182 1.00 94.94 216 GLY A CA 1
ATOM 1662 C C . GLY A 1 216 ? 19.324 13.219 -7.083 1.00 94.94 216 GLY A C 1
ATOM 1663 O O . GLY A 1 216 ? 18.464 13.048 -6.227 1.00 94.94 216 GLY A O 1
ATOM 1664 N N . THR A 1 217 ? 19.217 14.207 -7.972 1.00 95.69 217 THR A N 1
ATOM 1665 C CA . THR A 1 217 ? 18.065 15.129 -8.009 1.00 95.69 217 THR A CA 1
ATOM 1666 C C . THR A 1 217 ? 16.904 14.636 -8.882 1.00 95.69 217 THR A C 1
ATOM 1668 O O . THR A 1 217 ? 15.901 15.339 -9.024 1.00 95.69 217 THR A O 1
ATOM 1671 N N . GLN A 1 218 ? 17.026 13.459 -9.503 1.00 97.25 218 GLN A N 1
ATOM 1672 C CA . GLN A 1 218 ? 16.048 12.940 -10.459 1.00 97.25 218 GLN A CA 1
ATOM 1673 C C . GLN A 1 218 ? 15.049 11.991 -9.805 1.00 97.25 218 GLN A C 1
ATOM 1675 O O . GLN A 1 218 ? 15.411 11.142 -9.001 1.00 97.25 218 GLN A O 1
ATOM 1680 N N . LYS A 1 219 ? 13.786 12.092 -10.229 1.00 97.94 219 LYS A N 1
ATOM 1681 C CA . LYS A 1 219 ? 12.672 11.302 -9.692 1.00 97.94 219 LYS A CA 1
ATOM 1682 C C . LYS A 1 219 ? 12.294 10.166 -10.626 1.00 97.94 219 LYS A C 1
ATOM 1684 O O . LYS A 1 219 ? 12.061 10.406 -11.813 1.00 97.94 219 LYS A O 1
ATOM 1689 N N . SER A 1 220 ? 12.200 8.949 -10.112 1.00 98.62 220 SER A N 1
ATOM 1690 C CA . SER A 1 220 ? 11.817 7.774 -10.893 1.00 98.62 220 SER A CA 1
ATOM 1691 C C . SER A 1 220 ? 10.350 7.403 -10.686 1.00 98.62 220 SER A C 1
ATOM 1693 O O . SER A 1 220 ? 9.775 7.609 -9.622 1.00 98.62 220 SER A O 1
ATOM 1695 N N . TYR A 1 221 ? 9.725 6.853 -11.722 1.00 98.81 221 TYR A N 1
ATOM 1696 C CA . TYR A 1 221 ? 8.315 6.483 -11.710 1.00 98.81 221 TYR A CA 1
ATOM 1697 C C . TYR A 1 221 ? 8.104 5.162 -12.442 1.00 98.81 221 TYR A C 1
ATOM 1699 O O . TYR A 1 221 ? 8.525 5.019 -13.589 1.00 98.81 221 TYR A O 1
ATOM 1707 N N . MET A 1 222 ? 7.391 4.214 -11.830 1.00 98.81 222 MET A N 1
ATOM 1708 C CA . MET A 1 222 ? 6.905 3.025 -12.538 1.00 98.81 222 MET A CA 1
ATOM 1709 C C . MET A 1 222 ? 5.378 2.958 -12.490 1.00 98.81 222 MET A C 1
ATOM 1711 O O . MET A 1 222 ? 4.764 2.853 -11.426 1.00 98.81 222 MET A O 1
ATOM 1715 N N . ASN A 1 223 ? 4.764 3.020 -13.669 1.00 98.88 223 ASN A N 1
ATOM 1716 C CA . ASN A 1 223 ? 3.323 3.106 -13.851 1.00 98.88 223 ASN A CA 1
ATOM 1717 C C . ASN A 1 223 ? 2.800 1.819 -14.495 1.00 98.88 223 ASN A C 1
ATOM 1719 O O . ASN A 1 223 ? 3.194 1.465 -15.605 1.00 98.88 223 ASN A O 1
ATOM 1723 N N . PHE A 1 224 ? 1.877 1.142 -13.822 1.00 98.88 224 PHE A N 1
ATOM 1724 C CA . PHE A 1 224 ? 1.234 -0.090 -14.265 1.00 98.88 224 PHE A CA 1
ATOM 1725 C C . PHE A 1 224 ? -0.235 0.200 -14.562 1.00 98.88 224 PHE A C 1
ATOM 1727 O O . PHE A 1 224 ? -1.008 0.529 -13.659 1.00 98.88 224 PHE A O 1
ATOM 1734 N N . LYS A 1 225 ? -0.634 0.076 -15.829 1.00 98.69 225 LYS A N 1
ATOM 1735 C CA . LYS A 1 225 ? -2.003 0.334 -16.275 1.00 98.69 225 LYS A CA 1
ATOM 1736 C C . LYS A 1 225 ? -2.614 -0.896 -16.939 1.00 98.69 225 LYS A C 1
ATOM 1738 O O . LYS A 1 225 ? -2.071 -1.392 -17.922 1.00 98.69 225 LYS A O 1
ATOM 1743 N N . GLY A 1 226 ? -3.747 -1.381 -16.435 1.00 97.56 226 GLY A N 1
ATOM 1744 C CA . GLY A 1 226 ? -4.400 -2.575 -16.979 1.00 97.56 226 GLY A CA 1
ATOM 1745 C C . GLY A 1 226 ? -5.856 -2.746 -16.562 1.00 97.56 226 GLY A C 1
ATOM 1746 O O . GLY A 1 226 ? -6.288 -2.198 -15.556 1.00 97.56 226 GLY A O 1
ATOM 1747 N N . SER A 1 227 ? -6.629 -3.524 -17.323 1.00 93.94 227 SER A N 1
ATOM 1748 C CA . SER A 1 227 ? -8.033 -3.836 -16.994 1.00 93.94 227 SER A CA 1
ATOM 1749 C C . SER A 1 227 ? -8.135 -4.777 -15.787 1.00 93.94 227 SER A C 1
ATOM 1751 O O . SER A 1 227 ? -9.060 -4.666 -14.988 1.00 93.94 227 SER A O 1
ATOM 1753 N N . ASN A 1 228 ? -7.156 -5.669 -15.613 1.00 95.75 228 ASN A N 1
ATOM 1754 C CA . ASN A 1 228 ? -6.899 -6.342 -14.343 1.00 95.75 228 ASN A CA 1
ATOM 1755 C C . ASN A 1 228 ? -5.415 -6.227 -13.993 1.00 95.75 228 ASN A C 1
ATOM 1757 O O . ASN A 1 228 ? -4.565 -6.480 -14.849 1.00 95.75 228 ASN A O 1
ATOM 1761 N N . ILE A 1 229 ? -5.095 -5.911 -12.741 1.00 98.69 229 ILE A N 1
ATOM 1762 C CA . ILE A 1 229 ? -3.718 -5.920 -12.232 1.00 98.69 229 ILE A CA 1
ATOM 1763 C C . ILE A 1 229 ? -3.656 -6.891 -11.056 1.00 98.69 229 ILE A C 1
ATOM 1765 O O . ILE A 1 229 ? -4.410 -6.751 -10.096 1.00 98.69 229 ILE A O 1
ATOM 1769 N N . LYS A 1 230 ? -2.771 -7.887 -11.130 1.00 98.75 230 LYS A N 1
ATOM 1770 C CA . LYS A 1 230 ? -2.575 -8.887 -10.075 1.00 98.75 230 LYS A CA 1
ATOM 1771 C C . LYS A 1 230 ? -1.122 -8.921 -9.648 1.00 98.75 230 LYS A C 1
ATOM 1773 O O . LYS A 1 230 ? -0.256 -9.153 -10.484 1.00 98.75 230 LYS A O 1
ATOM 1778 N N . VAL A 1 231 ? -0.866 -8.726 -8.362 1.00 98.94 231 VAL A N 1
ATOM 1779 C CA . VAL A 1 231 ? 0.476 -8.698 -7.779 1.00 98.94 231 VAL A CA 1
ATOM 1780 C C . VAL A 1 231 ? 0.553 -9.727 -6.656 1.00 98.94 231 VAL A C 1
ATOM 1782 O O . VAL A 1 231 ? -0.311 -9.748 -5.783 1.00 98.94 231 VAL A O 1
ATOM 1785 N N . SER A 1 232 ? 1.559 -10.599 -6.681 1.00 98.75 232 SER A N 1
ATOM 1786 C CA . SER A 1 232 ? 1.750 -11.660 -5.688 1.00 98.75 232 SER A CA 1
ATOM 1787 C C . SER A 1 232 ? 3.211 -11.793 -5.259 1.00 98.75 232 SER A C 1
ATOM 1789 O O . SER A 1 232 ? 4.103 -11.857 -6.110 1.00 98.75 232 SER A O 1
ATOM 1791 N N . GLY A 1 233 ? 3.469 -11.861 -3.950 1.00 98.69 233 GLY A N 1
ATOM 1792 C CA . GLY A 1 233 ? 4.797 -12.161 -3.391 1.00 98.69 233 GLY A CA 1
ATOM 1793 C C . GLY A 1 233 ? 5.897 -11.170 -3.790 1.00 98.69 233 GLY A C 1
ATOM 1794 O O . GLY A 1 233 ? 7.050 -11.569 -3.920 1.00 98.69 233 GLY A O 1
ATOM 1795 N N . SER A 1 234 ? 5.536 -9.922 -4.093 1.00 98.88 234 SER A N 1
ATOM 1796 C CA . SER A 1 234 ? 6.406 -8.939 -4.756 1.00 98.88 234 SER A CA 1
ATOM 1797 C C . SER A 1 234 ? 6.738 -7.753 -3.845 1.00 98.88 234 SER A C 1
ATOM 1799 O O . SER A 1 234 ? 6.077 -7.542 -2.824 1.00 98.88 234 SER A O 1
ATOM 1801 N N . SER A 1 235 ? 7.758 -6.970 -4.195 1.00 98.75 235 SER A N 1
ATOM 1802 C CA . SER A 1 235 ? 8.186 -5.802 -3.417 1.00 98.75 235 SER A CA 1
ATOM 1803 C C . SER A 1 235 ? 8.436 -4.560 -4.269 1.00 98.75 235 SER A C 1
ATOM 1805 O O . SER A 1 235 ? 8.845 -4.644 -5.425 1.00 98.75 235 SER A O 1
ATOM 1807 N N . PHE A 1 236 ? 8.200 -3.395 -3.669 1.00 98.88 236 PHE A N 1
ATOM 1808 C CA . PHE A 1 236 ? 8.390 -2.082 -4.285 1.00 98.88 236 PHE A CA 1
ATOM 1809 C C . PHE A 1 236 ? 9.166 -1.176 -3.323 1.00 98.88 236 PHE A C 1
ATOM 1811 O O . PHE A 1 236 ? 8.975 -1.284 -2.108 1.00 98.88 236 PHE A O 1
ATOM 1818 N N . LYS A 1 237 ? 10.055 -0.327 -3.844 1.00 98.38 237 LYS A N 1
ATOM 1819 C CA . LYS A 1 237 ? 10.850 0.659 -3.094 1.00 98.38 237 LYS A CA 1
ATOM 1820 C C . LYS A 1 237 ? 11.200 1.845 -3.994 1.00 98.38 237 LYS A C 1
ATOM 1822 O O . LYS A 1 237 ? 11.530 1.637 -5.157 1.00 98.38 237 LYS A O 1
ATOM 1827 N N . ASP A 1 238 ? 11.122 3.058 -3.462 1.00 98.44 238 ASP A N 1
ATOM 1828 C CA . ASP A 1 238 ? 11.563 4.291 -4.114 1.00 98.44 238 ASP A CA 1
ATOM 1829 C C . ASP A 1 238 ? 12.369 5.151 -3.139 1.00 98.44 238 ASP A C 1
ATOM 1831 O O . ASP A 1 238 ? 11.890 5.467 -2.050 1.00 98.44 238 ASP A O 1
ATOM 1835 N N . ASP A 1 239 ? 13.577 5.516 -3.568 1.00 97.44 239 ASP A N 1
ATOM 1836 C CA . ASP A 1 239 ? 14.518 6.393 -2.865 1.00 97.44 239 ASP A CA 1
ATOM 1837 C C . ASP A 1 239 ? 14.664 7.756 -3.577 1.00 97.44 239 ASP A C 1
ATOM 1839 O O . ASP A 1 239 ? 15.631 8.474 -3.348 1.00 97.44 239 ASP A O 1
ATOM 1843 N N . THR A 1 240 ? 13.748 8.107 -4.489 1.00 97.38 240 THR A N 1
ATOM 1844 C CA . THR A 1 240 ? 13.904 9.240 -5.429 1.00 97.38 240 THR A CA 1
ATOM 1845 C C . THR A 1 240 ? 12.859 10.345 -5.250 1.00 97.38 240 THR A C 1
ATOM 1847 O O . THR A 1 240 ? 12.709 11.220 -6.106 1.00 97.38 240 THR A O 1
ATOM 1850 N N . ASP A 1 241 ? 12.073 10.285 -4.171 1.00 96.56 241 ASP A N 1
ATOM 1851 C CA . ASP A 1 241 ? 10.840 11.061 -3.976 1.00 96.56 241 ASP A CA 1
ATOM 1852 C C . ASP A 1 241 ? 9.889 10.992 -5.192 1.00 96.56 241 ASP A C 1
ATOM 1854 O O . ASP A 1 241 ? 9.198 11.966 -5.533 1.00 96.56 241 ASP A O 1
ATOM 1858 N N . GLY A 1 242 ? 9.905 9.850 -5.879 1.00 97.50 242 GLY A N 1
ATOM 1859 C CA . GLY A 1 242 ? 9.110 9.527 -7.052 1.00 97.50 242 GLY A CA 1
ATOM 1860 C C . GLY A 1 242 ? 7.972 8.582 -6.676 1.00 97.50 242 GLY A C 1
ATOM 1861 O O . GLY A 1 242 ? 7.185 8.880 -5.770 1.00 97.50 242 GLY A O 1
ATOM 1862 N N . GLY A 1 243 ? 7.873 7.438 -7.358 1.00 98.25 243 GLY A N 1
ATOM 1863 C CA . GLY A 1 243 ? 7.104 6.300 -6.849 1.00 98.25 243 GLY A CA 1
ATOM 1864 C C . GLY A 1 243 ? 6.420 5.407 -7.884 1.00 98.25 243 GLY A C 1
ATOM 1865 O O . GLY A 1 243 ? 6.870 5.226 -9.017 1.00 98.25 243 GLY A O 1
ATOM 1866 N N . PHE A 1 244 ? 5.301 4.819 -7.462 1.00 98.94 244 PHE A N 1
ATOM 1867 C CA . PHE A 1 244 ? 4.579 3.770 -8.174 1.00 98.94 244 PHE A CA 1
ATOM 1868 C C . PHE A 1 244 ? 3.110 4.138 -8.386 1.00 98.94 244 PHE A C 1
ATOM 1870 O O . PHE A 1 244 ? 2.450 4.696 -7.504 1.00 98.94 244 PHE A O 1
ATOM 1877 N N . SER A 1 245 ? 2.571 3.776 -9.549 1.00 98.81 245 SER A N 1
ATOM 1878 C CA . SER A 1 245 ? 1.151 3.946 -9.868 1.00 98.81 245 SER A CA 1
ATOM 1879 C C . SER A 1 245 ? 0.553 2.650 -10.393 1.00 98.81 245 SER A C 1
ATOM 1881 O O . SER A 1 245 ? 1.096 2.040 -11.310 1.00 98.81 245 SER A O 1
ATOM 1883 N N . PHE A 1 246 ? -0.588 2.248 -9.841 1.00 98.88 246 PHE A N 1
ATOM 1884 C CA . PHE A 1 246 ? -1.395 1.125 -10.303 1.00 98.88 246 PHE A CA 1
ATOM 1885 C C . PHE A 1 246 ? -2.774 1.661 -10.672 1.00 98.88 246 PHE A C 1
ATOM 1887 O O . PHE A 1 246 ? -3.513 2.154 -9.815 1.00 98.88 246 PHE A O 1
ATOM 1894 N N . SER A 1 247 ? -3.114 1.605 -11.957 1.00 98.25 247 SER A N 1
ATOM 1895 C CA . SER A 1 247 ? -4.327 2.230 -12.477 1.00 98.25 247 SER A CA 1
ATOM 1896 C C . SER A 1 247 ? -5.125 1.280 -13.355 1.00 98.25 247 SER A C 1
ATOM 1898 O O . SER A 1 247 ? -4.583 0.620 -14.245 1.00 98.25 247 SER A O 1
ATOM 1900 N N . GLY A 1 248 ? -6.435 1.232 -13.138 1.00 97.50 248 GLY A N 1
ATOM 1901 C CA . GLY A 1 248 ? -7.333 0.552 -14.056 1.00 97.50 248 GLY A CA 1
ATOM 1902 C C . GLY A 1 248 ? -7.351 1.208 -15.439 1.00 97.50 248 GLY A C 1
ATOM 1903 O O . GLY A 1 248 ? -7.098 2.405 -15.597 1.00 97.50 248 GLY A O 1
ATOM 1904 N N . ASN A 1 249 ? -7.719 0.444 -16.468 1.00 95.25 249 ASN A N 1
ATOM 1905 C CA . ASN A 1 249 ? -8.034 1.029 -17.778 1.00 95.25 249 ASN A CA 1
ATOM 1906 C C . ASN A 1 249 ? -9.323 1.867 -17.749 1.00 95.25 249 ASN A C 1
ATOM 1908 O O . ASN A 1 249 ? -9.497 2.765 -18.572 1.00 95.25 249 ASN A O 1
ATOM 1912 N N . ASN A 1 250 ? -10.215 1.563 -16.810 1.00 91.12 250 ASN A N 1
ATOM 1913 C CA . ASN A 1 250 ? -11.457 2.266 -16.502 1.00 91.12 250 ASN A CA 1
ATOM 1914 C C . ASN A 1 250 ? -11.946 1.826 -15.111 1.00 91.12 250 ASN A C 1
ATOM 1916 O O . ASN A 1 250 ? -11.496 0.798 -14.603 1.00 91.12 250 ASN A O 1
ATOM 1920 N N . ASN A 1 251 ? -12.930 2.532 -14.552 1.00 86.19 251 ASN A N 1
ATOM 1921 C CA . ASN A 1 251 ? -13.441 2.291 -13.199 1.00 86.19 251 ASN A CA 1
ATOM 1922 C C . ASN A 1 251 ? -14.066 0.903 -12.965 1.00 86.19 251 ASN A C 1
ATOM 1924 O O . ASN A 1 251 ? -14.361 0.595 -11.819 1.00 86.19 251 ASN A O 1
ATOM 1928 N N . ASN A 1 252 ? -14.243 0.050 -13.982 1.00 91.25 252 ASN A N 1
ATOM 1929 C CA . ASN A 1 252 ? -14.675 -1.348 -13.840 1.00 91.25 252 ASN A CA 1
ATOM 1930 C C . ASN A 1 252 ? -13.504 -2.340 -13.686 1.00 91.25 252 ASN A C 1
ATOM 1932 O O . ASN A 1 252 ? -13.731 -3.547 -13.613 1.00 91.25 252 ASN A O 1
ATOM 1936 N N . SER A 1 253 ? -12.262 -1.851 -13.642 1.00 94.12 253 SER A N 1
ATOM 1937 C CA . SER A 1 253 ? -11.066 -2.684 -13.464 1.00 94.12 253 SER A CA 1
ATOM 1938 C C . SER A 1 253 ? -10.999 -3.309 -12.067 1.00 94.12 253 SER A C 1
ATOM 1940 O O . SER A 1 253 ? -11.556 -2.765 -11.108 1.00 94.12 253 SER A O 1
ATOM 1942 N N . ALA A 1 254 ? -10.264 -4.417 -11.950 1.00 95.94 254 ALA A N 1
ATOM 1943 C CA . ALA A 1 254 ? -9.954 -5.076 -10.681 1.00 95.94 254 ALA A CA 1
ATOM 1944 C C . ALA A 1 254 ? -8.439 -5.069 -10.423 1.00 95.94 254 ALA A C 1
ATOM 1946 O O . ALA A 1 254 ? -7.652 -5.517 -11.261 1.00 95.94 254 ALA A O 1
ATOM 1947 N N . ILE A 1 255 ? -8.027 -4.571 -9.258 1.00 98.62 255 ILE A N 1
ATOM 1948 C CA . ILE A 1 255 ? -6.621 -4.489 -8.847 1.00 98.62 255 ILE A CA 1
ATOM 1949 C C . ILE A 1 255 ? -6.460 -5.268 -7.540 1.00 98.62 255 ILE A C 1
ATOM 1951 O O . ILE A 1 255 ? -7.144 -4.981 -6.560 1.00 98.62 255 ILE A O 1
ATOM 1955 N N . SER A 1 256 ? -5.565 -6.256 -7.518 1.00 98.75 256 SER A N 1
ATOM 1956 C CA . SER A 1 256 ? -5.370 -7.138 -6.363 1.00 98.75 256 SER A CA 1
ATOM 1957 C C . SER A 1 256 ? -3.898 -7.362 -6.029 1.00 98.75 256 SER A C 1
ATOM 1959 O O . SER A 1 256 ? -3.121 -7.749 -6.905 1.00 98.75 256 SER A O 1
ATOM 1961 N N . PHE A 1 257 ? -3.555 -7.227 -4.752 1.00 98.94 257 PHE A N 1
ATOM 1962 C CA . PHE A 1 257 ? -2.240 -7.486 -4.180 1.00 98.94 257 PHE A CA 1
ATOM 1963 C C . PHE A 1 257 ? -2.344 -8.600 -3.136 1.00 98.94 257 PHE A C 1
ATOM 1965 O O . PHE A 1 257 ? -3.237 -8.582 -2.294 1.00 98.94 257 PHE A O 1
ATOM 1972 N N . ASN A 1 258 ? -1.435 -9.568 -3.184 1.00 98.81 258 ASN A N 1
ATOM 1973 C CA . ASN A 1 258 ? -1.318 -10.647 -2.207 1.00 98.81 258 ASN A CA 1
ATOM 1974 C C . ASN A 1 258 ? 0.150 -10.774 -1.778 1.00 98.81 258 ASN A C 1
ATOM 1976 O O . ASN A 1 258 ? 1.037 -10.742 -2.634 1.00 98.81 258 ASN A O 1
ATOM 1980 N N . GLN A 1 259 ? 0.435 -10.902 -0.478 1.00 98.69 259 GLN A N 1
ATOM 1981 C CA . GLN A 1 259 ? 1.810 -11.063 0.033 1.00 98.69 259 GLN A CA 1
ATOM 1982 C C . GLN A 1 259 ? 2.780 -9.996 -0.521 1.00 98.69 259 GLN A C 1
ATOM 1984 O O . GLN A 1 259 ? 3.899 -10.302 -0.936 1.00 98.69 259 GLN A O 1
ATOM 1989 N N . THR A 1 260 ? 2.317 -8.747 -0.638 1.00 98.81 260 THR A N 1
ATOM 1990 C CA . THR A 1 260 ? 3.067 -7.659 -1.286 1.00 98.81 260 THR A CA 1
ATOM 1991 C C . THR A 1 260 ? 3.659 -6.715 -0.244 1.00 98.81 260 THR A C 1
ATOM 1993 O O . THR A 1 260 ? 2.984 -6.335 0.708 1.00 98.81 260 THR A O 1
ATOM 1996 N N . ASN A 1 261 ? 4.923 -6.330 -0.431 1.00 98.75 261 ASN A N 1
ATOM 1997 C CA . ASN A 1 261 ? 5.637 -5.408 0.452 1.00 98.75 261 ASN A CA 1
ATOM 1998 C C . ASN A 1 261 ? 5.832 -4.055 -0.238 1.00 98.75 261 ASN A C 1
ATOM 2000 O O . ASN A 1 261 ? 6.634 -3.936 -1.167 1.00 98.75 261 ASN A O 1
ATOM 2004 N N . PHE A 1 262 ? 5.129 -3.034 0.240 1.00 98.75 262 PHE A N 1
ATOM 2005 C CA . PHE A 1 262 ? 5.330 -1.653 -0.181 1.00 98.75 262 PHE A CA 1
ATOM 2006 C C . PHE A 1 262 ? 6.296 -0.988 0.798 1.00 98.75 262 PHE A C 1
ATOM 2008 O O . PHE A 1 262 ? 5.940 -0.753 1.953 1.00 98.75 262 PHE A O 1
ATOM 2015 N N . ASN A 1 263 ? 7.529 -0.728 0.363 1.00 97.81 263 ASN A N 1
ATOM 2016 C CA . ASN A 1 263 ? 8.557 -0.109 1.198 1.00 97.81 263 ASN A CA 1
ATOM 2017 C C . ASN A 1 263 ? 8.486 1.421 1.101 1.00 97.81 263 ASN A C 1
ATOM 2019 O O . ASN A 1 263 ? 7.402 1.974 0.923 1.00 97.81 263 ASN A O 1
ATOM 2023 N N . GLN A 1 264 ? 9.623 2.106 1.222 1.00 96.94 264 GLN A N 1
ATOM 2024 C CA . GLN A 1 264 ? 9.704 3.549 0.999 1.00 96.94 264 GLN A CA 1
ATOM 2025 C C . GLN A 1 264 ? 9.161 3.932 -0.388 1.00 96.94 264 GLN A C 1
ATOM 2027 O O . GLN A 1 264 ? 9.250 3.129 -1.320 1.00 96.94 264 GLN A O 1
ATOM 2032 N N . GLY A 1 265 ? 8.547 5.112 -0.501 1.00 97.88 265 GLY A N 1
ATOM 2033 C CA . GLY A 1 265 ? 8.045 5.655 -1.767 1.00 97.88 265 GLY A CA 1
ATOM 2034 C C . GLY A 1 265 ? 6.607 6.173 -1.737 1.00 97.88 265 GLY A C 1
ATOM 2035 O O . GLY A 1 265 ? 5.877 6.000 -0.759 1.00 97.88 265 GLY A O 1
ATOM 2036 N N . THR A 1 266 ? 6.179 6.783 -2.843 1.00 98.69 266 THR A N 1
ATOM 2037 C CA . THR A 1 266 ? 4.777 7.178 -3.063 1.00 98.69 266 THR A CA 1
ATOM 2038 C C . THR A 1 266 ? 4.039 6.101 -3.853 1.00 98.69 266 THR A C 1
ATOM 2040 O O . THR A 1 266 ? 4.548 5.606 -4.857 1.00 98.69 266 THR A O 1
ATOM 2043 N N . TYR A 1 267 ? 2.817 5.764 -3.447 1.00 98.88 267 TYR A N 1
ATOM 2044 C CA . TYR A 1 267 ? 1.995 4.721 -4.055 1.00 98.88 267 TYR A CA 1
ATOM 2045 C C . TYR A 1 267 ? 0.607 5.259 -4.383 1.00 98.88 267 TYR A C 1
ATOM 2047 O O . TYR A 1 267 ? -0.136 5.678 -3.496 1.00 98.88 267 TYR A O 1
ATOM 2055 N N . ASN A 1 268 ? 0.241 5.211 -5.661 1.00 98.81 268 ASN A N 1
ATOM 2056 C CA . ASN A 1 268 ? -1.065 5.637 -6.147 1.00 98.81 268 ASN A CA 1
ATOM 2057 C C . ASN A 1 268 ? -1.852 4.438 -6.680 1.00 98.81 268 ASN A C 1
ATOM 2059 O O . ASN A 1 268 ? -1.424 3.790 -7.632 1.00 98.81 268 ASN A O 1
ATOM 2063 N N . PHE A 1 269 ? -3.025 4.172 -6.110 1.00 98.62 269 PHE A N 1
ATOM 2064 C CA . PHE A 1 269 ? -3.936 3.123 -6.569 1.00 98.62 269 PHE A CA 1
ATOM 2065 C C . PHE A 1 269 ? -5.230 3.769 -7.066 1.00 98.62 269 PHE A C 1
ATOM 2067 O O . PHE A 1 269 ? -5.876 4.499 -6.318 1.00 98.62 269 PHE A O 1
ATOM 2074 N N . SER A 1 270 ? -5.600 3.561 -8.331 1.00 97.44 270 SER A N 1
ATOM 2075 C CA . SER A 1 270 ? -6.651 4.364 -8.973 1.00 97.44 270 SER A CA 1
ATOM 2076 C C . SER A 1 270 ? -7.497 3.621 -10.005 1.00 97.44 270 SER A C 1
ATOM 2078 O O . SER A 1 270 ? -7.088 2.602 -10.564 1.00 97.44 270 SER A O 1
ATOM 2080 N N . ASN A 1 271 ? -8.654 4.208 -10.326 1.00 95.69 271 ASN A N 1
ATOM 2081 C CA . ASN A 1 271 ? -9.510 3.808 -11.445 1.00 95.69 271 ASN A CA 1
ATOM 2082 C C . ASN A 1 271 ? -9.948 2.331 -11.397 1.00 95.69 271 ASN A C 1
ATOM 2084 O O . ASN A 1 271 ? -9.976 1.672 -12.432 1.00 95.69 271 ASN A O 1
ATOM 2088 N N . SER A 1 272 ? -10.293 1.784 -10.228 1.00 95.12 272 SER A N 1
ATOM 2089 C CA . SER A 1 272 ? -10.838 0.423 -10.109 1.00 95.12 272 SER A CA 1
ATOM 2090 C C . SER A 1 272 ? -12.194 0.390 -9.387 1.00 95.12 272 SER A C 1
ATOM 2092 O O . SER A 1 272 ? -12.542 1.295 -8.619 1.00 95.12 272 SER A O 1
ATOM 2094 N N . THR A 1 273 ? -12.989 -0.657 -9.635 1.00 94.00 273 THR A N 1
ATOM 2095 C CA . THR A 1 273 ? -14.186 -0.941 -8.820 1.00 94.00 273 THR A CA 1
ATOM 2096 C C . THR A 1 273 ? -13.740 -1.605 -7.528 1.00 94.00 273 THR A C 1
ATOM 2098 O O . THR A 1 273 ? -14.177 -1.223 -6.446 1.00 94.00 273 THR A O 1
ATOM 2101 N N . THR A 1 274 ? -12.847 -2.587 -7.656 1.00 91.69 274 THR A N 1
ATOM 2102 C CA . THR A 1 274 ? -12.287 -3.346 -6.546 1.00 91.69 274 THR A CA 1
ATOM 2103 C C . THR A 1 274 ? -10.780 -3.146 -6.485 1.00 91.69 274 THR A C 1
ATOM 2105 O O . THR A 1 274 ? -10.043 -3.423 -7.437 1.00 91.69 274 THR A O 1
ATOM 2108 N N . LEU A 1 275 ? -10.325 -2.655 -5.339 1.00 98.31 275 LEU A N 1
ATOM 2109 C CA . LEU A 1 275 ? -8.930 -2.633 -4.939 1.00 98.31 275 LEU A CA 1
ATOM 2110 C C . LEU A 1 275 ? -8.796 -3.523 -3.695 1.00 98.31 275 LEU A C 1
ATOM 2112 O O . LEU A 1 275 ? -9.430 -3.261 -2.674 1.00 98.31 275 LEU A O 1
ATOM 2116 N N . SER A 1 276 ? -8.035 -4.611 -3.788 1.00 98.62 276 SER A N 1
ATOM 2117 C CA . SER A 1 276 ? -7.912 -5.592 -2.701 1.00 98.62 276 SER A CA 1
ATOM 2118 C C . SER A 1 276 ? -6.463 -5.852 -2.320 1.00 98.62 276 SER A C 1
ATOM 2120 O O . SER A 1 276 ? -5.644 -6.155 -3.189 1.00 98.62 276 SER A O 1
ATOM 2122 N N . PHE A 1 277 ? -6.173 -5.821 -1.026 1.00 98.88 277 PHE A N 1
ATOM 2123 C CA . PHE A 1 277 ? -4.883 -6.177 -0.453 1.00 98.88 277 PHE A CA 1
ATOM 2124 C C . PHE A 1 277 ? -5.083 -7.319 0.533 1.00 98.88 277 PHE A C 1
ATOM 2126 O O . PHE A 1 277 ? -5.866 -7.191 1.467 1.00 98.88 277 PHE A O 1
ATOM 2133 N N . ASP A 1 278 ? -4.371 -8.420 0.330 1.00 98.81 278 ASP A N 1
ATOM 2134 C CA . ASP A 1 278 ? -4.339 -9.551 1.252 1.00 98.81 278 ASP A CA 1
ATOM 2135 C C . ASP A 1 278 ? -2.897 -9.830 1.691 1.00 98.81 278 ASP A C 1
ATOM 2137 O O . ASP A 1 278 ? -1.967 -9.777 0.876 1.00 98.81 278 ASP A O 1
ATOM 2141 N N . ASN A 1 279 ? -2.694 -10.119 2.978 1.00 98.75 279 ASN A N 1
ATOM 2142 C CA . ASN A 1 279 ? -1.389 -10.450 3.562 1.00 98.75 279 ASN A CA 1
ATOM 2143 C C . ASN A 1 279 ? -0.277 -9.440 3.189 1.00 98.75 279 ASN A C 1
ATOM 2145 O O . ASN A 1 279 ? 0.868 -9.824 2.947 1.00 98.75 279 ASN A O 1
ATOM 2149 N N . SER A 1 280 ? -0.616 -8.156 3.034 1.00 98.75 280 SER A N 1
ATOM 2150 C CA . SER A 1 280 ? 0.288 -7.140 2.481 1.00 98.75 280 SER A CA 1
ATOM 2151 C C . SER A 1 280 ? 0.837 -6.209 3.563 1.00 98.75 280 SER A C 1
ATOM 2153 O O . SER A 1 280 ? 0.168 -5.919 4.552 1.00 98.75 280 SER A O 1
ATOM 2155 N N . ASN A 1 281 ? 2.071 -5.741 3.381 1.00 98.69 281 ASN A N 1
ATOM 2156 C CA . ASN A 1 281 ? 2.751 -4.856 4.324 1.00 98.69 281 ASN A CA 1
ATOM 2157 C C . ASN A 1 281 ? 2.928 -3.472 3.706 1.00 98.69 281 ASN A C 1
ATOM 2159 O O . ASN A 1 281 ? 3.559 -3.332 2.654 1.00 98.69 281 ASN A O 1
ATOM 2163 N N . PHE A 1 282 ? 2.404 -2.459 4.386 1.00 98.69 282 PHE A N 1
ATOM 2164 C CA . PHE A 1 282 ? 2.611 -1.055 4.071 1.00 98.69 282 PHE A CA 1
ATOM 2165 C C . PHE A 1 282 ? 3.641 -0.498 5.056 1.00 98.69 282 PHE A C 1
ATOM 2167 O O . PHE A 1 282 ? 3.382 -0.436 6.256 1.00 98.69 282 PHE A O 1
ATOM 2174 N N . ASN A 1 283 ? 4.835 -0.173 4.563 1.00 96.88 283 ASN A N 1
ATOM 2175 C CA . ASN A 1 283 ? 5.941 0.367 5.351 1.00 96.88 283 ASN A CA 1
ATOM 2176 C C . ASN A 1 283 ? 6.051 1.892 5.140 1.00 96.88 283 ASN A C 1
ATOM 2178 O O . ASN A 1 283 ? 5.031 2.562 5.024 1.00 96.88 283 ASN A O 1
ATOM 2182 N N . GLN A 1 284 ? 7.281 2.427 5.104 1.00 93.31 284 GLN A N 1
ATOM 2183 C CA . GLN A 1 284 ? 7.649 3.859 5.121 1.00 93.31 284 GLN A CA 1
ATOM 2184 C C . GLN A 1 284 ? 7.277 4.653 3.853 1.00 93.31 284 GLN A C 1
ATOM 2186 O O . GLN A 1 284 ? 8.091 5.400 3.314 1.00 93.31 284 GLN A O 1
ATOM 2191 N N . GLY A 1 285 ? 6.055 4.482 3.355 1.00 97.19 285 GLY A N 1
ATOM 2192 C CA . GLY A 1 285 ? 5.543 5.121 2.152 1.00 97.19 285 GLY A CA 1
ATOM 2193 C C . GLY A 1 285 ? 4.406 6.114 2.395 1.00 97.19 285 GLY A C 1
ATOM 2194 O O . GLY A 1 285 ? 3.860 6.249 3.494 1.00 97.19 285 GLY A O 1
ATOM 2195 N N . THR A 1 286 ? 4.028 6.798 1.317 1.00 98.62 286 THR A N 1
ATOM 2196 C CA . THR A 1 286 ? 2.791 7.581 1.228 1.00 98.62 286 THR A CA 1
ATOM 2197 C C . THR A 1 286 ? 1.832 6.884 0.274 1.00 98.62 286 THR A C 1
ATOM 2199 O O . THR A 1 286 ? 2.171 6.627 -0.878 1.00 98.62 2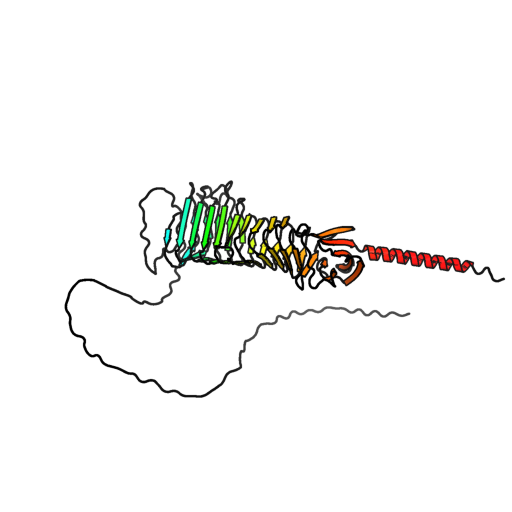86 THR A O 1
ATOM 2202 N N . TYR A 1 287 ? 0.632 6.572 0.751 1.00 98.75 287 TYR A N 1
ATOM 2203 C CA . TYR A 1 287 ? -0.354 5.746 0.067 1.00 98.75 287 TYR A CA 1
ATOM 2204 C C . TYR A 1 287 ? -1.595 6.569 -0.267 1.00 98.75 287 TYR A C 1
ATOM 2206 O O . TYR A 1 287 ? -2.174 7.220 0.607 1.00 98.75 287 TYR A O 1
ATOM 2214 N N . HIS A 1 288 ? -2.021 6.519 -1.527 1.00 98.69 288 HIS A N 1
ATOM 2215 C CA . HIS A 1 288 ? -3.245 7.147 -2.006 1.00 98.69 288 HIS A CA 1
ATOM 2216 C C . HIS A 1 288 ? -4.167 6.096 -2.620 1.00 98.69 288 HIS A C 1
ATOM 2218 O O . HIS A 1 288 ? -3.891 5.551 -3.693 1.00 98.69 288 HIS A O 1
ATOM 2224 N N . PHE A 1 289 ? -5.278 5.836 -1.938 1.00 98.25 289 PHE A N 1
ATOM 2225 C CA . PHE A 1 289 ? -6.352 4.971 -2.407 1.00 98.25 289 PHE A CA 1
ATOM 2226 C C . PHE A 1 289 ? -7.414 5.868 -3.067 1.00 98.25 289 PHE A C 1
ATOM 2228 O O . PHE A 1 289 ? -7.974 6.738 -2.393 1.00 98.25 289 PHE A O 1
ATOM 2235 N N . ASN A 1 290 ? -7.574 5.716 -4.393 1.00 96.25 290 ASN A N 1
ATOM 2236 C CA . ASN A 1 290 ? -8.411 6.533 -5.292 1.00 96.25 290 ASN A CA 1
ATOM 2237 C C . ASN A 1 290 ? -9.247 5.672 -6.278 1.00 96.25 290 ASN A C 1
ATOM 2239 O O . ASN A 1 290 ? -9.264 5.901 -7.494 1.00 96.25 290 ASN A O 1
ATOM 2243 N N . SER A 1 291 ? -9.877 4.621 -5.769 1.00 94.00 291 SER A N 1
ATOM 2244 C CA . SER A 1 291 ? -10.778 3.685 -6.449 1.00 94.00 291 SER A CA 1
ATOM 2245 C C . SER A 1 291 ? -12.200 3.742 -5.849 1.00 94.00 291 SER A C 1
ATOM 2247 O O . SER A 1 291 ? -12.550 4.660 -5.113 1.00 94.00 291 SER A O 1
ATOM 2249 N N . THR A 1 292 ? -13.085 2.801 -6.192 1.00 94.62 292 THR A N 1
ATOM 2250 C CA . THR A 1 292 ? -14.478 2.814 -5.682 1.00 94.62 292 THR A CA 1
ATOM 2251 C C . THR A 1 292 ? -14.596 2.186 -4.287 1.00 94.62 292 THR A C 1
ATOM 2253 O O . THR A 1 292 ? -15.318 2.688 -3.418 1.00 94.62 292 THR A O 1
ATOM 2256 N N . GLN A 1 293 ? -13.892 1.071 -4.080 1.00 95.44 293 GLN A N 1
ATOM 2257 C CA . GLN A 1 293 ? -13.827 0.329 -2.827 1.00 95.44 293 GLN A CA 1
ATOM 2258 C C . GLN A 1 293 ? -12.422 -0.254 -2.657 1.00 95.44 293 GLN A C 1
ATOM 2260 O O . GLN A 1 293 ? -11.954 -1.022 -3.501 1.00 95.44 293 GLN A O 1
ATOM 2265 N N . SER A 1 294 ? -11.811 0.049 -1.517 1.00 97.81 294 SER A N 1
ATOM 2266 C CA . SER A 1 294 ? -10.598 -0.586 -1.018 1.00 97.81 294 SER A CA 1
ATOM 2267 C C . SER A 1 294 ? -10.942 -1.641 0.041 1.00 97.81 294 SER A C 1
ATOM 2269 O O . SER A 1 294 ? -11.773 -1.411 0.923 1.00 97.81 294 SER A O 1
ATOM 2271 N N . THR A 1 295 ? -10.321 -2.815 -0.044 1.00 98.50 295 THR A N 1
ATOM 2272 C CA . THR A 1 295 ? -10.495 -3.939 0.891 1.00 98.50 295 THR A CA 1
ATOM 2273 C C . THR A 1 295 ? -9.130 -4.417 1.371 1.00 98.50 295 THR A C 1
ATOM 2275 O O . THR A 1 295 ? -8.231 -4.628 0.558 1.00 98.50 295 THR A O 1
ATOM 2278 N N . PHE A 1 296 ? -8.967 -4.557 2.685 1.00 98.88 296 PHE A N 1
ATOM 2279 C CA . PHE A 1 296 ? -7.710 -4.943 3.319 1.00 98.88 296 PHE A CA 1
ATOM 2280 C C . PHE A 1 296 ? -7.950 -6.152 4.211 1.00 98.88 296 PHE A C 1
ATOM 2282 O O . PHE A 1 296 ? -8.753 -6.087 5.145 1.00 98.88 296 PHE A O 1
ATOM 2289 N N . GLU A 1 297 ? -7.253 -7.239 3.912 1.00 98.75 297 GLU A N 1
ATOM 2290 C CA . GLU A 1 297 ? -7.312 -8.499 4.639 1.00 98.75 297 GLU A CA 1
ATOM 2291 C C . GLU A 1 297 ? -5.917 -8.856 5.154 1.00 98.75 297 GLU A C 1
ATOM 2293 O O . GLU A 1 297 ? -4.935 -8.776 4.410 1.00 98.75 297 GLU A O 1
ATOM 2298 N N . ASN A 1 298 ? -5.811 -9.238 6.429 1.00 98.75 298 ASN A N 1
ATOM 2299 C CA . ASN A 1 298 ? -4.578 -9.767 7.032 1.00 98.75 298 ASN A CA 1
ATOM 2300 C C . ASN A 1 298 ? -3.338 -8.861 6.826 1.00 98.75 298 ASN A C 1
ATOM 2302 O O . ASN A 1 298 ? -2.212 -9.350 6.732 1.00 98.75 298 ASN A O 1
ATOM 2306 N N . SER A 1 299 ? -3.538 -7.548 6.665 1.00 98.75 299 SER A N 1
ATOM 2307 C CA . SER A 1 299 ? -2.506 -6.612 6.212 1.00 98.75 299 SER A CA 1
ATOM 2308 C C . SER A 1 299 ? -1.992 -5.732 7.353 1.00 98.75 299 SER A C 1
ATOM 2310 O O . SER A 1 299 ? -2.707 -5.435 8.313 1.00 98.75 299 SER A O 1
ATOM 2312 N N . ASN A 1 300 ? -0.729 -5.316 7.250 1.00 98.69 300 ASN A N 1
ATOM 2313 C CA . ASN A 1 300 ? -0.037 -4.540 8.277 1.00 98.69 300 ASN A CA 1
ATOM 2314 C C . ASN A 1 300 ? 0.200 -3.106 7.802 1.00 98.69 300 ASN A C 1
ATOM 2316 O O . ASN A 1 300 ? 0.881 -2.883 6.800 1.00 98.69 300 ASN A O 1
ATOM 2320 N N . PHE A 1 301 ? -0.329 -2.145 8.554 1.00 98.69 301 PHE A N 1
ATOM 2321 C CA . PHE A 1 301 ? -0.132 -0.715 8.358 1.00 98.69 301 PHE A CA 1
ATOM 2322 C C . PHE A 1 301 ? 0.951 -0.238 9.329 1.00 98.69 301 PHE A C 1
ATOM 2324 O O . PHE A 1 301 ? 0.714 -0.097 10.530 1.00 98.69 301 PHE A O 1
ATOM 2331 N N . ASN A 1 302 ? 2.170 -0.057 8.826 1.00 97.75 302 ASN A N 1
ATOM 2332 C CA . ASN A 1 302 ? 3.322 0.395 9.606 1.00 97.75 302 ASN A CA 1
ATOM 2333 C C . ASN A 1 302 ? 3.521 1.911 9.443 1.00 97.75 302 ASN A C 1
ATOM 2335 O O . ASN A 1 302 ? 2.676 2.596 8.868 1.00 97.75 302 ASN A O 1
ATOM 2339 N N . GLN A 1 303 ? 4.635 2.443 9.957 1.00 94.88 303 GLN A N 1
ATOM 2340 C CA . GLN A 1 303 ? 5.018 3.853 9.797 1.00 94.88 303 GLN A CA 1
ATOM 2341 C C . GLN A 1 303 ? 4.852 4.300 8.339 1.00 94.88 303 GLN A C 1
ATOM 2343 O O . GLN A 1 303 ? 5.582 3.810 7.491 1.00 94.88 303 GLN A O 1
ATOM 2348 N N . GLY A 1 304 ? 3.915 5.205 8.061 1.00 96.88 304 GLY A N 1
ATOM 2349 C CA . GLY A 1 304 ? 3.549 5.644 6.713 1.00 96.88 304 GLY A CA 1
ATOM 2350 C C . GLY A 1 304 ? 2.404 6.660 6.750 1.00 96.88 304 GLY A C 1
ATOM 2351 O O . GLY A 1 304 ? 1.831 6.915 7.813 1.00 96.88 304 GLY A O 1
ATOM 2352 N N . THR A 1 305 ? 2.075 7.253 5.599 1.00 98.12 305 THR A N 1
ATOM 2353 C CA . THR A 1 305 ? 0.951 8.198 5.454 1.00 98.12 305 THR A CA 1
ATOM 2354 C C . THR A 1 305 ? -0.127 7.603 4.556 1.00 98.12 305 THR A C 1
ATOM 2356 O O . THR A 1 305 ? 0.143 7.278 3.404 1.00 98.12 305 THR A O 1
ATOM 2359 N N . TYR A 1 306 ? -1.354 7.486 5.056 1.00 98.44 306 TYR A N 1
ATOM 2360 C CA . TYR A 1 306 ? -2.445 6.754 4.414 1.00 98.44 306 TYR A CA 1
ATOM 2361 C C . TYR A 1 306 ? -3.615 7.677 4.076 1.00 98.44 306 TYR A C 1
ATOM 2363 O O . TYR A 1 306 ? -4.275 8.205 4.969 1.00 98.44 306 TYR A O 1
ATOM 2371 N N . ASN A 1 307 ? -3.897 7.851 2.785 1.00 98.19 307 ASN A N 1
ATOM 2372 C CA . ASN A 1 307 ? -4.966 8.710 2.286 1.00 98.19 307 ASN A CA 1
ATOM 2373 C C . ASN A 1 307 ? -6.051 7.864 1.612 1.00 98.19 307 ASN A C 1
ATOM 2375 O O . ASN A 1 307 ? -5.868 7.390 0.489 1.00 98.19 307 ASN A O 1
ATOM 2379 N N . PHE A 1 308 ? -7.180 7.686 2.295 1.00 97.69 308 PHE A N 1
ATOM 2380 C CA . PHE A 1 308 ? -8.338 6.945 1.803 1.00 97.69 308 PHE A CA 1
ATOM 2381 C C . PHE A 1 308 ? -9.386 7.911 1.255 1.00 97.69 308 PHE A C 1
ATOM 2383 O O . PHE A 1 308 ? -10.077 8.585 2.024 1.00 97.69 308 PHE A O 1
ATOM 2390 N N . ASN A 1 309 ? -9.531 7.955 -0.069 1.00 95.56 309 ASN A N 1
ATOM 2391 C CA . ASN A 1 309 ? -10.641 8.648 -0.732 1.00 95.56 309 ASN A CA 1
ATOM 2392 C C . ASN A 1 309 ? -11.783 7.673 -1.118 1.00 95.56 309 ASN A C 1
ATOM 2394 O O . ASN A 1 309 ? -12.888 8.102 -1.443 1.00 95.56 309 ASN A O 1
ATOM 2398 N N . ASP A 1 310 ? -11.532 6.367 -1.001 1.00 93.44 310 ASP A N 1
ATOM 2399 C CA . ASP A 1 310 ? -12.437 5.255 -1.326 1.00 93.44 310 ASP A CA 1
ATOM 2400 C C . ASP A 1 310 ? -13.295 4.842 -0.132 1.00 93.44 310 ASP A C 1
ATOM 2402 O O . ASP A 1 310 ? -12.891 5.020 1.017 1.00 93.44 310 ASP A O 1
ATOM 2406 N N . ASN A 1 311 ? -14.401 4.131 -0.372 1.00 96.06 311 ASN A N 1
ATOM 2407 C CA . ASN A 1 311 ? -14.987 3.280 0.673 1.00 96.06 311 ASN A CA 1
ATOM 2408 C C . ASN A 1 311 ? -13.953 2.236 1.133 1.00 96.06 311 ASN A C 1
ATOM 2410 O O . ASN A 1 311 ? -13.249 1.664 0.299 1.00 96.06 311 ASN A O 1
ATOM 2414 N N . ALA A 1 312 ? -13.854 1.981 2.438 1.00 97.44 312 ALA A N 1
ATOM 2415 C CA . ALA A 1 312 ? -12.819 1.122 3.016 1.00 97.44 312 ALA A CA 1
ATOM 2416 C C . ALA A 1 312 ? -13.418 -0.045 3.812 1.00 97.44 312 ALA A C 1
ATOM 2418 O O . ALA A 1 312 ? -14.402 0.125 4.528 1.00 97.44 312 ALA A O 1
ATOM 2419 N N . SER A 1 313 ? -12.815 -1.229 3.702 1.00 98.31 313 SER A N 1
ATOM 2420 C CA . SER A 1 313 ? -13.171 -2.402 4.505 1.00 98.31 313 SER A CA 1
ATOM 2421 C C . SER A 1 313 ? -11.925 -3.035 5.102 1.00 98.31 313 SER A C 1
ATOM 2423 O O . SER A 1 313 ? -10.995 -3.359 4.362 1.00 98.31 313 SER A O 1
ATOM 2425 N N . PHE A 1 314 ? -11.928 -3.238 6.418 1.00 98.81 314 PHE A N 1
ATOM 2426 C CA . PHE A 1 314 ? -10.800 -3.770 7.176 1.00 98.81 314 PHE A CA 1
ATOM 2427 C C . PHE A 1 314 ? -11.167 -5.100 7.849 1.00 98.81 314 PHE A C 1
ATOM 2429 O O . PHE A 1 314 ? -12.060 -5.158 8.696 1.00 98.81 314 PHE A O 1
ATOM 2436 N N . ASN A 1 315 ? -10.470 -6.167 7.454 1.00 98.81 315 ASN A N 1
ATOM 2437 C CA . ASN A 1 315 ? -10.603 -7.527 7.962 1.00 98.81 315 ASN A CA 1
ATOM 2438 C C . ASN A 1 315 ? -9.260 -8.056 8.508 1.00 98.81 315 ASN A C 1
ATOM 2440 O O . ASN A 1 315 ? -8.296 -8.169 7.754 1.00 98.81 315 ASN A O 1
ATOM 2444 N N . ASN A 1 316 ? -9.180 -8.401 9.797 1.00 98.75 316 ASN A N 1
ATOM 2445 C CA . ASN A 1 316 ? -7.970 -8.966 10.431 1.00 98.75 316 ASN A CA 1
ATOM 2446 C C . ASN A 1 316 ? -6.669 -8.141 10.248 1.00 98.75 316 ASN A C 1
ATOM 2448 O O . ASN A 1 316 ? -5.592 -8.715 10.084 1.00 98.75 316 ASN A O 1
ATOM 2452 N N . ASN A 1 317 ? -6.738 -6.806 10.209 1.00 98.88 317 ASN A N 1
ATOM 2453 C CA . ASN A 1 317 ? -5.551 -5.973 9.966 1.00 98.88 317 ASN A CA 1
ATOM 2454 C C . ASN A 1 317 ? -4.830 -5.571 11.256 1.00 98.88 317 ASN A C 1
ATOM 2456 O O . ASN A 1 317 ? -5.446 -5.460 12.314 1.00 98.88 317 ASN A O 1
ATOM 2460 N N . THR A 1 318 ? -3.537 -5.261 11.149 1.00 98.75 318 THR A N 1
ATOM 2461 C CA . THR A 1 318 ? -2.755 -4.681 12.251 1.00 98.75 318 THR A CA 1
ATOM 2462 C C . THR A 1 318 ? -2.333 -3.260 11.906 1.00 98.75 318 THR A C 1
ATOM 2464 O O . THR A 1 318 ? -1.705 -3.023 10.875 1.00 98.75 318 THR A O 1
ATOM 2467 N N . PHE A 1 319 ? -2.640 -2.319 12.791 1.00 98.62 319 PHE A N 1
ATOM 2468 C CA . PHE A 1 319 ? -2.249 -0.919 12.704 1.00 98.62 319 PHE A CA 1
ATOM 2469 C C . PHE A 1 319 ? -1.136 -0.679 13.720 1.00 98.62 319 PHE A C 1
ATOM 2471 O O . PHE A 1 319 ? -1.372 -0.614 14.927 1.00 98.62 319 PHE A O 1
ATOM 2478 N N . ASN A 1 320 ? 0.097 -0.633 13.218 1.00 97.44 320 ASN A N 1
ATOM 2479 C CA . ASN A 1 320 ? 1.301 -0.538 14.032 1.00 97.44 320 ASN A CA 1
ATOM 2480 C C . ASN A 1 320 ? 1.617 0.909 14.410 1.00 97.44 320 ASN A C 1
ATOM 2482 O O . ASN A 1 320 ? 1.784 1.196 15.588 1.00 97.44 320 ASN A O 1
ATOM 2486 N N . GLN A 1 321 ? 1.734 1.788 13.409 1.00 92.75 321 GLN A N 1
ATOM 2487 C CA . GLN A 1 321 ? 1.990 3.232 13.527 1.00 92.75 321 GLN A CA 1
ATOM 2488 C C . GLN A 1 321 ? 1.488 3.928 12.243 1.00 92.75 321 GLN A C 1
ATOM 2490 O O . GLN A 1 321 ? 1.093 3.249 11.296 1.00 92.75 321 GLN A O 1
ATOM 2495 N N . GLY A 1 322 ? 1.528 5.262 12.169 1.00 95.50 322 GLY A N 1
ATOM 2496 C CA . GLY A 1 322 ? 1.308 6.023 10.927 1.00 95.50 322 GLY A CA 1
ATOM 2497 C C . GLY A 1 322 ? 0.313 7.179 11.047 1.00 95.50 322 GLY A C 1
ATOM 2498 O O . GLY A 1 322 ? -0.312 7.374 12.087 1.00 95.50 322 GLY A O 1
ATOM 2499 N N . THR A 1 323 ? 0.163 7.932 9.958 1.00 96.88 323 THR A N 1
ATOM 2500 C CA . THR A 1 323 ? -0.769 9.063 9.836 1.00 96.88 323 THR A CA 1
ATOM 2501 C C . THR A 1 323 ? -1.886 8.696 8.870 1.00 96.88 323 THR A C 1
ATOM 2503 O O . THR A 1 323 ? -1.614 8.285 7.743 1.00 96.88 323 THR A O 1
ATOM 2506 N N . TYR A 1 324 ? -3.141 8.863 9.283 1.00 97.44 324 TYR A N 1
ATOM 2507 C CA . TYR A 1 324 ? -4.304 8.368 8.549 1.00 97.44 324 TYR A CA 1
ATOM 2508 C C . TYR A 1 324 ? -5.267 9.511 8.213 1.00 97.44 324 TYR A C 1
ATOM 2510 O O . TYR A 1 324 ? -5.590 10.339 9.061 1.00 97.44 324 TYR A O 1
ATOM 2518 N N . SER A 1 325 ? -5.728 9.553 6.963 1.00 97.12 325 SER A N 1
ATOM 2519 C CA . SER A 1 325 ? -6.659 10.551 6.440 1.00 97.12 325 SER A CA 1
ATOM 2520 C C . SER A 1 325 ? -7.801 9.852 5.713 1.00 97.12 325 SER A C 1
ATOM 2522 O O . SER A 1 325 ? -7.601 9.194 4.689 1.00 97.12 325 SER A O 1
ATOM 2524 N N . PHE A 1 326 ? -9.010 9.983 6.257 1.00 96.75 326 PHE A N 1
ATOM 2525 C CA . PHE A 1 326 ? -10.210 9.305 5.778 1.00 96.75 326 PHE A CA 1
ATOM 2526 C C . PHE A 1 326 ? -11.195 10.309 5.165 1.00 96.75 326 PHE A C 1
ATOM 2528 O O . PHE A 1 326 ? -12.090 10.830 5.828 1.00 96.75 326 PHE A O 1
ATOM 2535 N N . ASN A 1 327 ? -11.064 10.542 3.857 1.00 92.94 327 ASN A N 1
ATOM 2536 C CA . ASN A 1 327 ? -12.013 11.316 3.042 1.00 92.94 327 ASN A CA 1
ATOM 2537 C C . ASN A 1 327 ? -13.186 10.465 2.520 1.00 92.94 327 ASN A C 1
ATOM 2539 O O . ASN A 1 327 ? -13.898 10.859 1.600 1.00 92.94 327 ASN A O 1
ATOM 2543 N N . THR A 1 328 ? -13.365 9.283 3.104 1.00 87.31 328 THR A N 1
ATOM 2544 C CA . THR A 1 328 ? -14.312 8.256 2.682 1.00 87.31 328 THR A CA 1
ATOM 2545 C C . THR A 1 328 ? -15.748 8.510 3.138 1.00 87.31 328 THR A C 1
ATOM 2547 O O . THR A 1 328 ? -15.992 9.117 4.180 1.00 87.31 328 THR A O 1
ATOM 2550 N N . ASN A 1 329 ? -16.705 7.956 2.388 1.00 89.88 329 ASN A N 1
ATOM 2551 C CA . ASN A 1 329 ? -18.125 7.947 2.739 1.00 89.88 329 ASN A CA 1
ATOM 2552 C C . ASN A 1 329 ? -18.523 6.766 3.642 1.00 89.88 329 ASN A C 1
ATOM 2554 O O . ASN A 1 329 ? -19.522 6.871 4.360 1.00 89.88 329 ASN A O 1
ATOM 2558 N N . LYS A 1 330 ? -17.788 5.643 3.601 1.00 96.38 330 LYS A N 1
ATOM 2559 C CA . LYS A 1 330 ? -18.114 4.416 4.348 1.00 96.38 330 LYS A CA 1
ATOM 2560 C C . LYS A 1 330 ? -16.869 3.645 4.777 1.00 96.38 330 LYS A C 1
ATOM 2562 O O . LYS A 1 330 ? -15.997 3.367 3.956 1.00 96.38 330 LYS A O 1
ATOM 2567 N N . VAL A 1 331 ? -16.860 3.221 6.038 1.00 98.25 331 VAL A N 1
ATOM 2568 C CA . VAL A 1 331 ? -15.886 2.275 6.595 1.00 98.25 331 VAL A CA 1
ATOM 2569 C C . VAL A 1 331 ? -16.617 1.060 7.166 1.00 98.25 331 VAL A C 1
ATOM 2571 O O . VAL A 1 331 ? -17.645 1.199 7.835 1.00 98.25 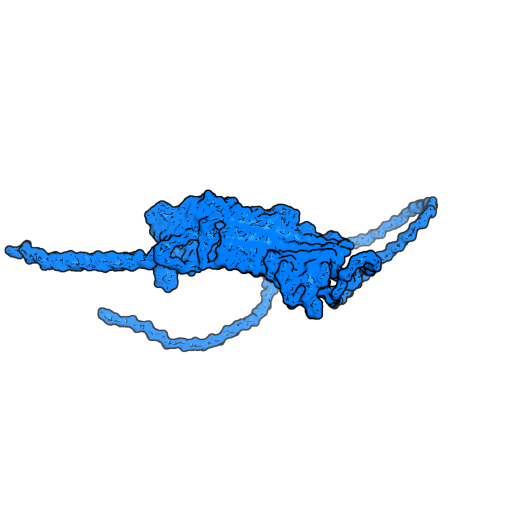331 VAL A O 1
ATOM 2574 N N . SER A 1 332 ? -16.097 -0.137 6.910 1.00 98.31 332 SER A N 1
ATOM 2575 C CA . SER A 1 332 ? -16.591 -1.382 7.502 1.00 98.31 332 SER A CA 1
ATOM 2576 C C . SER A 1 332 ? -15.481 -2.181 8.175 1.00 98.31 332 SER A C 1
ATOM 2578 O O . SER A 1 332 ? -14.364 -2.264 7.663 1.00 98.31 332 SER A O 1
ATOM 2580 N N . PHE A 1 333 ? -15.818 -2.817 9.294 1.00 98.69 333 PHE A N 1
ATOM 2581 C CA . PHE A 1 333 ? -14.910 -3.654 10.074 1.00 98.69 333 PHE A CA 1
ATOM 2582 C C . PHE A 1 333 ? -15.386 -5.106 10.113 1.00 98.69 333 PHE A C 1
ATOM 2584 O O . PHE A 1 333 ? -16.583 -5.397 10.095 1.00 98.69 333 PHE A O 1
ATOM 2591 N N . SER A 1 334 ? -14.438 -6.036 10.112 1.00 98.50 334 SER A N 1
ATOM 2592 C CA . SER A 1 334 ? -14.634 -7.489 10.207 1.00 98.50 334 SER A CA 1
ATOM 2593 C C . SER A 1 334 ? -13.409 -8.116 10.866 1.00 98.50 334 SER A C 1
ATOM 2595 O O . SER A 1 334 ? -12.317 -7.553 10.778 1.00 98.50 334 SER A O 1
ATOM 2597 N N . GLY A 1 335 ? -13.566 -9.271 11.512 1.00 98.38 335 GLY A N 1
ATOM 2598 C CA . GLY A 1 335 ? -12.441 -9.947 12.160 1.00 98.38 335 GLY A CA 1
ATOM 2599 C C . GLY A 1 335 ? -11.740 -9.085 13.221 1.00 98.38 335 GLY A C 1
ATOM 2600 O O . GLY A 1 335 ? -12.277 -8.078 13.683 1.00 98.38 335 GLY A O 1
ATOM 2601 N N . ILE A 1 336 ? -10.520 -9.464 13.598 1.00 98.62 336 ILE A N 1
ATOM 2602 C CA . ILE A 1 336 ? -9.774 -8.806 14.682 1.00 98.62 336 ILE A CA 1
ATOM 2603 C C . ILE A 1 336 ? -8.843 -7.735 14.107 1.00 98.62 336 ILE A C 1
ATOM 2605 O O . ILE A 1 336 ? -7.773 -8.047 13.589 1.00 98.62 336 ILE A O 1
ATOM 2609 N N . ASN A 1 337 ? -9.229 -6.464 14.215 1.00 98.75 337 ASN A N 1
ATOM 2610 C CA . ASN A 1 337 ? -8.382 -5.343 13.815 1.00 98.75 337 ASN A CA 1
ATOM 2611 C C . ASN A 1 337 ? -7.581 -4.857 15.032 1.00 98.75 337 ASN A C 1
ATOM 2613 O O . ASN A 1 337 ? -8.149 -4.361 16.003 1.00 98.75 337 ASN A O 1
ATOM 2617 N N . THR A 1 338 ? -6.263 -5.041 14.998 1.00 98.75 338 THR A N 1
ATOM 2618 C CA . THR A 1 338 ? -5.367 -4.778 16.133 1.00 98.75 338 THR A CA 1
ATOM 2619 C C . THR A 1 338 ? -4.766 -3.376 16.053 1.00 98.75 338 THR A C 1
ATOM 2621 O O . THR A 1 338 ? -4.223 -3.000 15.016 1.00 98.75 338 THR A O 1
ATOM 2624 N N . LEU A 1 339 ? -4.843 -2.617 17.149 1.00 98.50 339 LEU A N 1
ATOM 2625 C CA . LEU A 1 339 ? -4.351 -1.244 17.280 1.00 98.50 339 LEU A CA 1
ATOM 2626 C C . LEU A 1 339 ? -3.180 -1.200 18.276 1.00 98.50 339 LEU A C 1
ATOM 2628 O O . LEU A 1 339 ? -3.391 -1.279 19.488 1.00 98.50 339 LEU A O 1
ATOM 2632 N N . ASN A 1 340 ? -1.950 -1.061 17.770 1.00 97.50 340 ASN A N 1
ATOM 2633 C CA . ASN A 1 340 ? -0.721 -1.027 18.584 1.00 97.50 340 ASN A CA 1
ATOM 2634 C C . ASN A 1 340 ? -0.272 0.403 18.962 1.00 97.50 340 ASN A C 1
ATOM 2636 O O . ASN A 1 340 ? 0.735 0.579 19.644 1.00 97.50 340 ASN A O 1
ATOM 2640 N N . SER A 1 341 ? -0.993 1.428 18.499 1.00 94.19 341 SER A N 1
ATOM 2641 C CA . SER A 1 341 ? -0.704 2.852 18.718 1.00 94.19 341 SER A CA 1
ATOM 2642 C C . SER A 1 341 ? -1.995 3.672 18.820 1.00 94.19 341 SER A C 1
ATOM 2644 O O . SER A 1 341 ? -3.093 3.108 18.826 1.00 94.19 341 SER A O 1
ATOM 2646 N N . SER A 1 342 ? -1.892 5.008 18.804 1.00 92.69 342 SER A N 1
ATOM 2647 C CA . SER A 1 342 ? -3.011 5.921 18.519 1.00 92.69 342 SER A CA 1
ATOM 2648 C C . SER A 1 342 ? -3.887 5.403 17.376 1.00 92.69 342 SER A C 1
ATOM 2650 O O . SER A 1 342 ? -3.357 4.903 16.378 1.00 92.69 342 SER A O 1
ATOM 2652 N N . SER A 1 343 ? -5.210 5.506 17.523 1.00 95.94 343 SER A N 1
ATOM 2653 C CA . SER A 1 343 ? -6.129 4.915 16.553 1.00 95.94 343 SER A CA 1
ATOM 2654 C C . SER A 1 343 ? -6.058 5.618 15.191 1.00 95.94 343 SER A C 1
ATOM 2656 O O . SER A 1 343 ? -6.109 6.850 15.134 1.00 95.94 343 SER A O 1
ATOM 2658 N N . PRO A 1 344 ? -6.042 4.866 14.075 1.00 96.62 344 PRO A N 1
ATOM 2659 C CA . PRO A 1 344 ? -6.241 5.430 12.741 1.00 96.62 344 PRO A CA 1
ATOM 2660 C C . PRO A 1 344 ? -7.659 6.000 12.536 1.00 96.62 344 PRO A C 1
ATOM 2662 O O . PRO A 1 344 ? -7.879 6.758 11.593 1.00 96.62 344 PRO A O 1
ATOM 2665 N N . PHE A 1 345 ? -8.633 5.644 13.384 1.00 97.69 345 PHE A N 1
ATOM 2666 C CA . PHE A 1 345 ? -10.061 5.922 13.177 1.00 97.69 345 PHE A CA 1
ATOM 2667 C C . PHE A 1 345 ? -10.618 7.075 14.031 1.00 97.69 345 PHE A C 1
ATOM 2669 O O . PHE A 1 345 ? -11.820 7.322 14.002 1.00 97.69 345 PHE A O 1
ATOM 2676 N N . ALA A 1 346 ? -9.772 7.828 14.739 1.00 93.25 346 ALA A N 1
ATOM 2677 C CA . ALA A 1 346 ? -10.173 8.981 15.562 1.00 93.25 346 ALA A CA 1
ATOM 2678 C C . ALA A 1 346 ? -10.685 10.209 14.757 1.00 93.25 346 ALA A C 1
ATOM 2680 O O . ALA A 1 346 ? -11.007 11.250 15.324 1.00 93.25 346 ALA A O 1
ATOM 2681 N N . SER A 1 347 ? -10.738 10.141 13.418 1.00 93.94 347 SER A N 1
ATOM 2682 C CA . SER A 1 347 ? -11.283 11.222 12.578 1.00 93.94 347 SER A CA 1
ATOM 2683 C C . SER A 1 347 ? -11.840 10.711 11.242 1.00 93.94 347 SER A C 1
ATOM 2685 O O . SER A 1 347 ? -11.346 11.020 10.154 1.00 93.94 347 SER A O 1
ATOM 2687 N N . LEU A 1 348 ? -12.883 9.882 11.310 1.00 97.06 348 LEU A N 1
ATOM 2688 C CA . LEU A 1 348 ? -13.612 9.410 10.133 1.00 97.06 348 LEU A CA 1
ATOM 2689 C C . LEU A 1 348 ? -14.663 10.431 9.669 1.00 97.06 348 LEU A C 1
ATOM 2691 O O . LEU A 1 348 ? -15.395 11.023 10.460 1.00 97.06 348 LEU A O 1
ATOM 2695 N N . LYS A 1 349 ? -14.798 10.609 8.351 1.00 94.69 349 LYS A N 1
ATOM 2696 C CA . LYS A 1 349 ? -15.856 11.458 7.767 1.00 94.69 349 LYS A CA 1
ATOM 2697 C C . LYS A 1 349 ? -17.123 10.679 7.394 1.00 94.69 349 LYS A C 1
ATOM 2699 O O . LYS A 1 349 ? -18.199 11.266 7.328 1.00 94.69 349 LYS A O 1
ATOM 2704 N N . GLY A 1 350 ? -16.986 9.377 7.143 1.00 94.69 350 GLY A N 1
ATOM 2705 C CA . GLY A 1 350 ? -18.031 8.501 6.612 1.00 94.69 350 GLY A CA 1
ATOM 2706 C C . GLY A 1 350 ? -18.761 7.658 7.659 1.00 94.69 350 GLY A C 1
ATOM 2707 O O . GLY A 1 350 ? -18.315 7.512 8.793 1.00 94.69 350 GLY A O 1
ATOM 2708 N N . SER A 1 351 ? -19.879 7.046 7.264 1.00 97.25 351 SER A N 1
ATOM 2709 C CA . SER A 1 351 ? -20.610 6.114 8.141 1.00 97.25 351 SER A CA 1
ATOM 2710 C C . SER A 1 351 ? -19.793 4.852 8.430 1.00 97.25 351 SER A C 1
ATOM 2712 O O . SER A 1 351 ? -19.031 4.394 7.577 1.00 97.25 351 SER A O 1
ATOM 2714 N N . VAL A 1 352 ? -19.978 4.279 9.617 1.00 98.50 352 VAL A N 1
ATOM 2715 C CA . VAL A 1 352 ? -19.216 3.127 10.114 1.00 98.50 352 VAL A CA 1
ATOM 2716 C C . VAL A 1 352 ? -20.145 1.941 10.326 1.00 98.50 352 VAL A C 1
ATOM 2718 O O . VAL A 1 352 ? -21.271 2.111 10.786 1.00 98.50 352 VAL A O 1
ATOM 2721 N N . SER A 1 353 ? -19.680 0.736 10.001 1.00 98.19 353 SER A N 1
ATOM 2722 C CA . SER A 1 353 ? -20.451 -0.501 10.159 1.00 98.19 353 SER A CA 1
ATOM 2723 C C . SER A 1 353 ? -19.592 -1.662 10.658 1.00 98.19 353 SER A C 1
ATOM 2725 O O . SER A 1 353 ? -18.437 -1.812 10.254 1.00 98.19 353 SER A O 1
ATOM 2727 N N . PHE A 1 354 ? -20.173 -2.494 11.521 1.00 98.31 354 PHE A N 1
ATOM 2728 C CA . PHE A 1 354 ? -19.535 -3.689 12.068 1.00 98.31 354 PHE A CA 1
ATOM 2729 C C . PHE A 1 354 ? -20.217 -4.949 11.532 1.00 98.31 354 PHE A C 1
ATOM 2731 O O . PHE A 1 354 ? -21.410 -5.170 11.750 1.00 98.31 354 PHE A O 1
ATOM 2738 N N . ASN A 1 355 ? -19.453 -5.782 10.825 1.00 96.62 355 ASN A N 1
ATOM 2739 C CA . ASN A 1 355 ? -19.899 -7.115 10.430 1.00 96.62 355 ASN A CA 1
ATOM 2740 C C . ASN A 1 355 ? -19.764 -8.092 11.611 1.00 96.62 355 ASN A C 1
ATOM 2742 O O . ASN A 1 355 ? -19.043 -7.834 12.573 1.00 96.62 355 ASN A O 1
ATOM 2746 N N . SER A 1 356 ? -20.435 -9.243 11.526 1.00 93.06 356 SER A N 1
ATOM 2747 C CA . SER A 1 356 ? -20.318 -10.297 12.543 1.00 93.06 356 SER A CA 1
ATOM 2748 C C . SER A 1 356 ? -18.860 -10.743 12.724 1.00 93.06 356 SER A C 1
ATOM 2750 O O . SER A 1 356 ? -18.173 -11.031 11.742 1.00 93.06 356 SER A O 1
ATOM 2752 N N . GLY A 1 357 ? -18.393 -10.796 13.974 1.00 94.88 357 GLY A N 1
ATOM 2753 C CA . GLY A 1 357 ? -17.013 -11.144 14.321 1.00 94.88 357 GLY A CA 1
ATOM 2754 C C . GLY A 1 357 ? -16.003 -9.997 14.196 1.00 94.88 357 GLY A C 1
ATOM 2755 O O . GLY A 1 357 ? -14.806 -10.264 14.255 1.00 94.88 357 GLY A O 1
ATOM 2756 N N . ALA A 1 358 ? -16.448 -8.752 14.001 1.00 98.00 358 ALA A N 1
ATOM 2757 C CA . ALA A 1 358 ? -15.595 -7.572 14.110 1.00 98.00 358 ALA A CA 1
ATOM 2758 C C . ALA A 1 358 ? -15.179 -7.317 15.569 1.00 98.00 358 ALA A C 1
ATOM 2760 O O . ALA A 1 358 ? -16.022 -7.290 16.458 1.00 98.00 358 ALA A O 1
ATOM 2761 N N . ILE A 1 359 ? -13.884 -7.111 15.795 1.00 98.38 359 ILE A N 1
ATOM 2762 C CA . ILE A 1 359 ? -13.272 -6.811 17.092 1.00 98.38 359 ILE A CA 1
ATOM 2763 C C . ILE A 1 359 ? -12.204 -5.734 16.878 1.00 98.38 359 ILE A C 1
ATOM 2765 O O . ILE A 1 359 ? -11.427 -5.823 15.920 1.00 98.38 359 ILE A O 1
ATOM 2769 N N . PHE A 1 360 ? -12.115 -4.760 17.781 1.00 98.62 360 PHE A N 1
ATOM 2770 C CA . PHE A 1 360 ? -10.914 -3.947 17.961 1.00 98.62 360 PHE A CA 1
ATOM 2771 C C . PHE A 1 360 ? -10.067 -4.539 19.083 1.00 98.62 360 PHE A C 1
ATOM 2773 O O . PHE A 1 360 ? -10.509 -4.613 20.222 1.00 98.62 360 PHE A O 1
ATOM 2780 N N . ASN A 1 361 ? -8.845 -4.960 18.768 1.00 98.56 361 ASN A N 1
ATOM 2781 C CA . ASN A 1 361 ? -7.888 -5.419 19.770 1.00 98.56 361 ASN A CA 1
ATOM 2782 C C . ASN A 1 361 ? -6.929 -4.277 20.120 1.00 98.56 361 ASN A C 1
ATOM 2784 O O . ASN A 1 361 ? -6.037 -3.949 19.335 1.00 98.56 361 ASN A O 1
ATOM 2788 N N . LEU A 1 362 ? -7.117 -3.663 21.285 1.00 98.00 362 LEU A N 1
ATOM 2789 C CA . LEU A 1 362 ? -6.261 -2.601 21.802 1.00 98.00 362 LEU A CA 1
ATOM 2790 C C . LEU A 1 362 ? -4.980 -3.213 22.372 1.00 98.00 362 LEU A C 1
ATOM 2792 O O . LEU A 1 362 ? -4.929 -3.623 23.527 1.00 98.00 362 LEU A O 1
ATOM 2796 N N . ASN A 1 363 ? -3.929 -3.288 21.565 1.00 96.69 363 ASN A N 1
ATOM 2797 C CA . ASN A 1 363 ? -2.667 -3.921 21.939 1.00 96.69 363 ASN A CA 1
ATOM 2798 C C . ASN A 1 363 ? -1.585 -2.866 22.221 1.00 96.69 363 ASN A C 1
ATOM 2800 O O . ASN A 1 363 ? -0.523 -2.823 21.603 1.00 96.69 363 ASN A O 1
ATOM 2804 N N . GLN A 1 364 ? -1.897 -1.987 23.172 1.00 91.31 364 GLN A N 1
ATOM 2805 C CA . GLN A 1 364 ? -0.987 -0.984 23.718 1.00 91.31 364 GLN A CA 1
ATOM 2806 C C . GLN A 1 364 ? -1.226 -0.829 25.221 1.00 91.31 364 GLN A C 1
ATOM 2808 O O . GLN A 1 364 ? -2.305 -1.143 25.719 1.00 91.31 364 GLN A O 1
ATOM 2813 N N . THR A 1 365 ? -0.232 -0.327 25.947 1.00 88.69 365 THR A N 1
ATOM 2814 C CA . THR A 1 365 ? -0.390 -0.005 27.369 1.00 88.69 365 THR A CA 1
ATOM 2815 C C . THR A 1 365 ? -1.080 1.345 27.512 1.00 88.69 365 THR A C 1
ATOM 2817 O O . THR A 1 365 ? -0.550 2.355 27.049 1.00 88.69 365 THR A O 1
ATOM 2820 N N . LEU A 1 366 ? -2.235 1.364 28.176 1.00 90.62 366 LEU A N 1
ATOM 2821 C CA . LEU A 1 366 ? -2.895 2.594 28.601 1.00 90.62 366 LEU A CA 1
ATOM 2822 C C . LEU A 1 366 ? -2.425 2.978 30.015 1.00 90.62 366 LEU A C 1
ATOM 2824 O O . LEU A 1 366 ? -2.087 2.118 30.825 1.00 90.62 366 LEU A O 1
ATOM 2828 N N . SER A 1 367 ? -2.352 4.279 30.292 1.00 86.38 367 SER A N 1
ATOM 2829 C CA . SER A 1 367 ? -1.976 4.833 31.603 1.00 86.38 367 SER A CA 1
ATOM 2830 C C . SER A 1 367 ? -3.213 5.161 32.445 1.00 86.38 367 SER A C 1
ATOM 2832 O O . SER A 1 367 ? -4.290 5.368 31.894 1.00 86.38 367 SER A O 1
ATOM 2834 N N . GLY A 1 368 ? -3.066 5.268 33.771 1.00 84.00 368 GLY A N 1
ATOM 2835 C CA . GLY A 1 368 ? -4.160 5.628 34.689 1.00 84.00 368 GLY A CA 1
ATOM 2836 C C . GLY A 1 368 ? -4.968 6.845 34.221 1.00 84.00 368 GLY A C 1
ATOM 2837 O O . GLY A 1 368 ? -4.393 7.899 33.945 1.00 84.00 368 GLY A O 1
ATOM 2838 N N . ASN A 1 369 ? -6.292 6.691 34.121 1.00 82.31 369 ASN A N 1
ATOM 2839 C CA . ASN A 1 369 ? -7.255 7.679 33.618 1.00 82.31 369 ASN A CA 1
ATOM 2840 C C . ASN A 1 369 ? -7.060 8.139 32.159 1.00 82.31 369 ASN A C 1
ATOM 2842 O O . ASN A 1 369 ? -7.745 9.068 31.721 1.00 82.31 369 ASN A O 1
ATOM 2846 N N . GLN A 1 370 ? -6.186 7.500 31.374 1.00 89.31 370 GLN A N 1
ATOM 2847 C CA . GLN A 1 370 ? -6.011 7.816 29.956 1.00 89.31 370 GLN A CA 1
ATOM 2848 C C . GLN A 1 370 ? -7.260 7.430 29.159 1.00 89.31 370 GLN A C 1
ATOM 2850 O O . GLN A 1 370 ? -7.630 6.257 29.105 1.00 89.31 370 GLN A O 1
ATOM 2855 N N . THR A 1 371 ? -7.859 8.407 28.478 1.00 94.00 371 THR A N 1
ATOM 2856 C CA . THR A 1 371 ? -8.844 8.154 27.423 1.00 94.00 371 THR A CA 1
ATOM 2857 C C . THR A 1 371 ? -8.134 7.787 26.120 1.00 94.00 371 THR A C 1
ATOM 2859 O O . THR A 1 371 ? -7.219 8.488 25.681 1.00 94.00 371 THR A O 1
ATOM 2862 N N . TYR A 1 372 ? -8.581 6.713 25.482 1.00 96.50 372 TYR A N 1
ATOM 2863 C CA . TYR A 1 372 ? -8.187 6.294 24.147 1.00 96.50 372 TYR A CA 1
ATOM 2864 C C . TYR A 1 372 ? -9.405 6.366 23.217 1.00 96.50 372 TYR A C 1
ATOM 2866 O O . TYR A 1 372 ? -10.413 5.689 23.425 1.00 96.50 372 TYR A O 1
ATOM 2874 N N . ASP A 1 373 ? -9.320 7.213 22.190 1.00 97.06 373 ASP A N 1
ATOM 2875 C CA . ASP A 1 373 ? -10.323 7.275 21.125 1.00 97.06 373 ASP A CA 1
ATOM 2876 C C . ASP A 1 373 ? -10.075 6.121 20.146 1.00 97.06 373 ASP A C 1
ATOM 2878 O O . ASP A 1 373 ? -9.116 6.154 19.369 1.00 97.06 373 ASP A O 1
ATOM 2882 N N . ILE A 1 374 ? -10.912 5.079 20.208 1.00 97.94 374 ILE A N 1
ATOM 2883 C CA . ILE A 1 374 ? -10.847 3.959 19.262 1.00 97.94 374 ILE A CA 1
ATOM 2884 C C . ILE A 1 374 ? -11.353 4.419 17.903 1.00 97.94 374 ILE A C 1
ATOM 2886 O O . ILE A 1 374 ? -10.783 4.051 16.876 1.00 97.94 374 ILE A O 1
ATOM 2890 N N . LEU A 1 375 ? -12.444 5.177 17.878 1.00 98.25 375 LEU A N 1
ATOM 2891 C CA . LEU A 1 375 ? -13.099 5.599 16.657 1.00 98.25 375 LEU A CA 1
ATOM 2892 C C . LEU A 1 375 ? -13.985 6.809 16.933 1.00 98.25 375 LEU A C 1
ATOM 2894 O O . LEU A 1 375 ? -14.895 6.723 17.752 1.00 98.25 375 LEU A O 1
ATOM 2898 N N . THR A 1 376 ? -13.830 7.859 16.131 1.00 98.00 376 THR A N 1
ATOM 2899 C CA . THR A 1 376 ? -14.748 9.002 16.082 1.00 98.00 376 THR A CA 1
ATOM 2900 C C . THR A 1 376 ? -15.129 9.276 14.631 1.00 98.00 376 THR A C 1
ATOM 2902 O O . THR A 1 376 ? -14.281 9.268 13.737 1.00 98.00 376 THR A O 1
ATOM 2905 N N . THR A 1 377 ? -16.419 9.505 14.372 1.00 97.81 377 THR A N 1
ATOM 2906 C CA . THR A 1 377 ? -16.952 9.752 13.030 1.00 97.81 377 THR A CA 1
ATOM 2907 C C . THR A 1 377 ? -17.982 10.880 12.967 1.00 97.81 377 THR A C 1
ATOM 2909 O O . THR A 1 377 ? -18.837 11.021 13.837 1.00 97.81 377 THR A O 1
ATOM 2912 N N . ASN A 1 378 ? -17.963 11.633 11.863 1.00 96.62 378 ASN A N 1
ATOM 2913 C CA . ASN A 1 378 ? -19.041 12.556 11.491 1.00 96.62 378 ASN A CA 1
ATOM 2914 C C . ASN A 1 378 ? -20.297 11.830 10.962 1.00 96.62 378 ASN A C 1
ATOM 2916 O O . ASN A 1 378 ? -21.377 12.420 10.919 1.00 96.62 378 ASN A O 1
ATOM 2920 N N . GLY A 1 379 ? -20.162 10.572 10.526 1.00 95.88 379 GLY A N 1
ATOM 2921 C CA . GLY A 1 379 ? -21.266 9.729 10.063 1.00 95.88 379 GLY A CA 1
ATOM 2922 C C . GLY A 1 379 ? -22.086 9.134 11.212 1.00 95.88 379 GLY A C 1
ATOM 2923 O O . GLY A 1 379 ? -22.069 9.633 12.330 1.00 95.88 379 GLY A O 1
ATOM 2924 N N . ALA A 1 380 ? -22.803 8.041 10.946 1.00 96.31 380 ALA A N 1
ATOM 2925 C CA . ALA A 1 380 ? -23.421 7.226 11.994 1.00 96.31 380 ALA A CA 1
ATOM 2926 C C . ALA A 1 380 ? -22.667 5.900 12.157 1.00 96.31 380 ALA A C 1
ATOM 2928 O O . ALA A 1 380 ? -22.232 5.309 11.164 1.00 96.31 380 ALA A O 1
ATOM 2929 N N . ILE A 1 381 ? -22.560 5.422 13.396 1.00 98.38 381 ILE A N 1
ATOM 2930 C CA . ILE A 1 381 ? -22.069 4.084 13.726 1.00 98.38 381 ILE A CA 1
ATOM 2931 C C . ILE A 1 381 ? -23.237 3.092 13.707 1.00 98.38 381 ILE A C 1
ATOM 2933 O O . ILE A 1 381 ? -24.248 3.278 14.384 1.00 98.38 381 ILE A O 1
ATOM 2937 N N . GLN A 1 382 ? -23.088 2.021 12.931 1.00 97.50 382 GLN A N 1
ATOM 2938 C CA . GLN A 1 382 ? -24.017 0.899 12.849 1.00 97.50 382 GLN A CA 1
ATOM 2939 C C . GLN A 1 382 ? -23.408 -0.322 13.548 1.00 97.50 382 GLN A C 1
ATOM 2941 O O . GLN A 1 382 ? -22.653 -1.085 12.942 1.00 97.50 382 GLN A O 1
ATOM 2946 N N . TYR A 1 383 ? -23.764 -0.514 14.821 1.00 97.06 383 TYR A N 1
ATOM 2947 C CA . TYR A 1 383 ? -23.304 -1.634 15.657 1.00 97.06 383 TYR A CA 1
ATOM 2948 C C . TYR A 1 383 ? -23.786 -3.013 15.181 1.00 97.06 383 TYR A C 1
ATOM 2950 O O . TYR A 1 383 ? -23.212 -4.033 15.555 1.00 97.06 383 TYR A O 1
ATOM 2958 N N . GLY A 1 384 ? -24.814 -3.066 14.328 1.00 94.12 384 GLY A N 1
ATOM 2959 C CA . GLY A 1 384 ? -25.277 -4.311 13.718 1.00 94.12 384 GLY A CA 1
ATOM 2960 C C . GLY A 1 384 ? -25.711 -5.327 14.774 1.00 94.12 384 GLY A C 1
ATOM 2961 O O . GLY A 1 384 ? -26.635 -5.069 15.542 1.00 94.12 384 GLY A O 1
ATOM 2962 N N . VAL A 1 385 ? -25.042 -6.481 14.810 1.00 92.38 385 VAL A N 1
ATOM 2963 C CA . VAL A 1 385 ? -25.355 -7.556 15.765 1.00 92.38 385 VAL A CA 1
ATOM 2964 C C . VAL A 1 385 ? -24.996 -7.200 17.215 1.00 92.38 385 VAL A C 1
ATOM 2966 O O . VAL A 1 385 ? -25.679 -7.660 18.123 1.00 92.38 385 VAL A O 1
ATOM 2969 N N . TYR A 1 386 ? -24.012 -6.320 17.430 1.00 94.31 386 TYR A N 1
ATOM 2970 C CA . TYR A 1 386 ? -23.477 -5.946 18.750 1.00 94.31 386 TYR A CA 1
ATOM 2971 C C . TYR A 1 386 ? -24.381 -5.004 19.555 1.00 94.31 386 TYR A C 1
ATOM 2973 O O . TYR A 1 386 ? -24.051 -4.633 20.675 1.00 94.31 386 TYR A O 1
ATOM 2981 N N . GLN A 1 387 ? -25.544 -4.619 19.022 1.00 92.81 387 GLN A N 1
ATOM 2982 C CA . GLN A 1 387 ? -26.455 -3.645 19.638 1.00 92.81 387 GLN A CA 1
ATOM 2983 C C . GLN A 1 387 ? -26.946 -4.031 21.051 1.00 92.81 387 GLN A C 1
ATOM 2985 O O . GLN A 1 387 ? -27.452 -3.167 21.766 1.00 92.81 387 GLN A O 1
ATOM 2990 N N . SER A 1 388 ? -26.809 -5.302 21.445 1.00 91.38 388 SER A N 1
ATOM 2991 C CA . SER A 1 388 ? -27.162 -5.834 22.773 1.00 91.38 388 SER A CA 1
ATOM 2992 C C . SER A 1 388 ? -25.964 -6.367 23.576 1.00 91.38 388 SER A C 1
ATOM 2994 O O . SER A 1 388 ? -26.173 -6.959 24.629 1.00 91.38 388 SER A O 1
ATOM 2996 N N . TYR A 1 389 ? -24.740 -6.216 23.064 1.00 93.12 389 TYR A N 1
ATOM 2997 C CA . TYR A 1 389 ? -23.494 -6.705 23.666 1.00 93.12 389 TYR A CA 1
ATOM 2998 C C . TYR A 1 389 ? -22.310 -5.871 23.155 1.00 93.12 389 TYR A C 1
ATOM 3000 O O . TYR A 1 389 ? -21.433 -6.347 22.439 1.00 93.12 389 TYR A O 1
ATOM 3008 N N . LEU A 1 390 ? -22.334 -4.571 23.459 1.00 95.44 390 LEU A N 1
ATOM 3009 C CA . LEU A 1 390 ? -21.379 -3.610 22.899 1.00 95.44 390 LEU A CA 1
ATOM 3010 C C . LEU A 1 390 ? -19.946 -3.859 23.400 1.00 95.44 390 LEU A C 1
ATOM 3012 O O . LEU A 1 390 ? -19.016 -3.769 22.605 1.00 95.44 390 LEU A O 1
ATOM 3016 N N . TRP A 1 391 ? -19.794 -4.275 24.661 1.00 93.56 391 TRP A N 1
ATOM 3017 C CA . TRP A 1 391 ? -18.515 -4.644 25.287 1.00 93.56 391 TRP A CA 1
ATOM 3018 C C . TRP A 1 391 ? -17.771 -5.786 24.559 1.00 93.56 391 TRP A C 1
ATOM 3020 O O . TRP A 1 391 ? -16.550 -5.869 24.607 1.00 93.56 391 TRP A O 1
ATOM 3030 N N . ASP A 1 392 ? -18.473 -6.656 23.820 1.00 95.38 392 ASP A N 1
ATOM 3031 C CA . ASP A 1 392 ? -17.843 -7.737 23.040 1.00 95.38 392 ASP A CA 1
ATOM 3032 C C . ASP A 1 392 ? -17.122 -7.216 21.774 1.00 95.38 392 ASP A C 1
ATOM 3034 O O . ASP A 1 392 ? -16.522 -8.010 21.049 1.00 95.38 392 ASP A O 1
ATOM 3038 N N . LEU A 1 393 ? -17.189 -5.913 21.456 1.00 97.56 393 LEU A N 1
ATOM 3039 C CA . LEU A 1 393 ? -16.447 -5.308 20.338 1.00 97.56 393 LEU A CA 1
ATOM 3040 C C . LEU A 1 393 ? -14.962 -5.087 20.641 1.00 97.56 393 LEU A C 1
ATOM 3042 O O . LEU A 1 393 ? -14.199 -4.835 19.703 1.00 97.56 393 LEU A O 1
ATOM 3046 N N . ILE A 1 394 ? -14.554 -5.127 21.911 1.00 98.12 394 ILE A N 1
ATOM 3047 C CA . ILE A 1 394 ? -13.223 -4.712 22.349 1.00 98.12 394 ILE A CA 1
ATOM 3048 C C . ILE A 1 394 ? -12.494 -5.889 23.009 1.00 98.12 394 ILE A C 1
ATOM 3050 O O . ILE A 1 394 ? -12.966 -6.524 23.947 1.00 98.12 394 ILE A O 1
ATOM 3054 N N . ASN A 1 395 ? -11.299 -6.165 22.493 1.00 98.00 395 ASN A N 1
ATOM 3055 C CA . ASN A 1 395 ? -10.274 -6.961 23.156 1.00 98.00 395 ASN A CA 1
ATOM 3056 C C . ASN A 1 395 ? -9.178 -6.012 23.654 1.00 98.00 395 ASN A C 1
ATOM 3058 O O . ASN A 1 395 ? -8.902 -4.988 23.023 1.00 98.00 395 ASN A O 1
ATOM 3062 N N . TYR A 1 396 ? -8.484 -6.388 24.722 1.00 97.38 396 TYR A N 1
ATOM 3063 C CA . TYR A 1 396 ? -7.382 -5.609 25.279 1.00 97.38 396 TYR A CA 1
ATOM 3064 C C . TYR A 1 396 ? -6.156 -6.505 25.469 1.00 97.38 396 TYR A C 1
ATOM 3066 O O . TYR A 1 396 ? -6.247 -7.588 26.038 1.00 97.38 396 TYR A O 1
ATOM 3074 N N . LYS A 1 397 ? -5.013 -6.085 24.909 1.00 95.69 397 LYS A N 1
ATOM 3075 C CA . LYS A 1 397 ? -3.732 -6.825 24.876 1.00 95.69 397 LYS A CA 1
ATOM 3076 C C . LYS A 1 397 ? -3.837 -8.272 24.345 1.00 95.69 397 LYS A C 1
ATOM 3078 O O . LYS A 1 397 ? -2.977 -9.104 24.615 1.00 95.69 397 LYS A O 1
ATOM 3083 N N . GLY A 1 398 ? -4.849 -8.551 23.519 1.00 95.62 398 GLY A N 1
ATOM 3084 C CA . GLY A 1 398 ? -5.164 -9.870 22.957 1.00 95.62 398 GLY A CA 1
ATOM 3085 C C . GLY A 1 398 ? -6.303 -10.600 23.672 1.00 95.62 398 GLY A C 1
ATOM 3086 O O . GLY A 1 398 ? -7.016 -11.376 23.028 1.00 95.62 398 GLY A O 1
ATOM 3087 N N . ASP A 1 399 ? -6.537 -10.302 24.947 1.00 96.69 399 ASP A N 1
ATOM 3088 C CA . ASP A 1 399 ? -7.519 -10.981 25.785 1.00 96.69 399 ASP A CA 1
ATOM 3089 C C . ASP A 1 399 ? -8.931 -10.399 25.633 1.00 96.69 399 ASP A C 1
ATOM 3091 O O . ASP A 1 399 ? -9.144 -9.287 25.138 1.00 96.69 399 ASP A O 1
ATOM 3095 N N . LYS A 1 400 ? -9.922 -11.215 26.002 1.00 96.75 400 LYS A N 1
ATOM 3096 C CA . LYS A 1 400 ? -11.348 -10.865 25.986 1.00 96.75 400 LYS A CA 1
ATOM 3097 C C . LYS A 1 400 ? -11.802 -10.426 27.372 1.00 96.75 400 LYS A C 1
ATOM 3099 O O . LYS A 1 400 ? -11.214 -10.845 28.367 1.00 96.75 400 LYS A O 1
ATOM 3104 N N . ALA A 1 401 ? -12.897 -9.674 27.422 1.00 95.62 401 ALA A N 1
ATOM 3105 C CA . ALA A 1 401 ? -13.590 -9.370 28.666 1.00 95.62 401 ALA A CA 1
ATOM 3106 C C . ALA A 1 401 ? -13.898 -10.652 29.466 1.00 95.62 401 ALA A C 1
ATOM 3108 O O . ALA A 1 401 ? -14.438 -11.621 28.921 1.00 95.62 401 ALA A O 1
ATOM 3109 N N . ILE A 1 402 ? -13.577 -10.640 30.761 1.00 95.44 402 ILE A N 1
ATOM 3110 C CA . ILE A 1 402 ? -13.946 -11.691 31.724 1.00 95.44 402 ILE A CA 1
ATOM 3111 C C . ILE A 1 402 ? -15.216 -11.326 32.510 1.00 95.44 402 ILE A C 1
ATOM 3113 O O . ILE A 1 402 ? -15.957 -12.214 32.934 1.00 95.44 402 ILE A O 1
ATOM 3117 N N . SER A 1 403 ? -15.501 -10.029 32.653 1.00 94.75 403 SER A N 1
ATOM 3118 C CA . SER A 1 403 ? -16.722 -9.482 33.251 1.00 94.75 403 SER A CA 1
ATOM 3119 C C . SER A 1 403 ? -17.007 -8.074 32.727 1.00 94.75 403 SER A C 1
ATOM 3121 O O . SER A 1 403 ? -16.111 -7.393 32.230 1.00 94.75 403 SER A O 1
ATOM 3123 N N . HIS A 1 404 ? -18.256 -7.629 32.860 1.00 94.94 404 HIS A N 1
ATOM 3124 C CA . HIS A 1 404 ? -18.668 -6.251 32.602 1.00 94.94 404 HIS A CA 1
ATOM 3125 C C . HIS A 1 404 ? -19.743 -5.808 33.603 1.00 94.94 404 HIS A C 1
ATOM 3127 O O . HIS A 1 404 ? -20.500 -6.636 34.116 1.00 94.94 404 HIS A O 1
ATOM 3133 N N . VAL A 1 405 ? -19.850 -4.501 33.830 1.00 94.38 405 VAL A N 1
ATOM 3134 C CA . VAL A 1 405 ? -20.947 -3.851 34.558 1.00 94.38 405 VAL A CA 1
ATOM 3135 C C . VAL A 1 405 ? -21.418 -2.655 33.737 1.00 94.38 405 VAL A C 1
ATOM 3137 O O . VAL A 1 405 ? -20.618 -1.789 33.401 1.00 94.38 405 VAL A O 1
ATOM 3140 N N . GLU A 1 406 ? -22.709 -2.583 33.402 1.00 94.12 406 GLU A N 1
ATOM 3141 C CA . GLU A 1 406 ? -23.270 -1.375 32.786 1.00 94.12 406 GLU A CA 1
ATOM 3142 C C . GLU A 1 406 ? -23.408 -0.275 33.846 1.00 94.12 406 GLU A C 1
ATOM 3144 O O . GLU A 1 406 ? -24.158 -0.426 34.811 1.00 94.12 406 GLU A O 1
ATOM 3149 N N . VAL A 1 407 ? -22.706 0.842 33.648 1.00 92.62 407 VAL A N 1
ATOM 3150 C CA . VAL A 1 407 ? -22.775 2.033 34.516 1.00 92.62 407 VAL A CA 1
ATOM 3151 C C . VAL A 1 407 ? -23.707 3.120 33.954 1.00 92.62 407 VAL A C 1
ATOM 3153 O O . VAL A 1 407 ? -23.948 4.141 34.597 1.00 92.62 407 VAL A O 1
ATOM 3156 N N . GLY A 1 408 ? -24.303 2.862 32.784 1.00 91.44 408 GLY A N 1
ATOM 3157 C CA . GLY A 1 408 ? -25.385 3.634 32.167 1.00 91.44 408 GLY A CA 1
ATOM 3158 C C . GLY A 1 408 ? -24.983 4.310 30.853 1.00 91.44 408 GLY A C 1
ATOM 3159 O O . GLY A 1 408 ? -23.808 4.444 30.545 1.00 91.44 408 GLY A O 1
ATOM 3160 N N . ASN A 1 409 ? -25.964 4.759 30.061 1.00 90.38 409 ASN A N 1
ATOM 3161 C CA . ASN A 1 409 ? -25.756 5.478 28.788 1.00 90.38 409 ASN A CA 1
ATOM 3162 C C . ASN A 1 409 ? -24.884 4.740 27.739 1.00 90.38 409 ASN A C 1
ATOM 3164 O O . ASN A 1 409 ? -24.188 5.390 26.960 1.00 90.38 409 ASN A O 1
ATOM 3168 N N . ASN A 1 410 ? -24.951 3.403 27.676 1.00 94.50 410 ASN A N 1
ATOM 3169 C CA . ASN A 1 410 ? -24.033 2.549 26.900 1.00 94.50 410 ASN A CA 1
ATOM 3170 C C . ASN A 1 410 ? -22.553 2.679 27.326 1.00 94.50 410 ASN A C 1
ATOM 3172 O O . ASN A 1 410 ? -21.653 2.499 26.497 1.00 94.50 410 ASN A O 1
ATOM 3176 N N . THR A 1 411 ? -22.306 3.011 28.593 1.00 96.88 411 THR A N 1
ATOM 3177 C CA . THR A 1 411 ? -20.993 2.929 29.229 1.00 96.88 411 THR A CA 1
ATOM 3178 C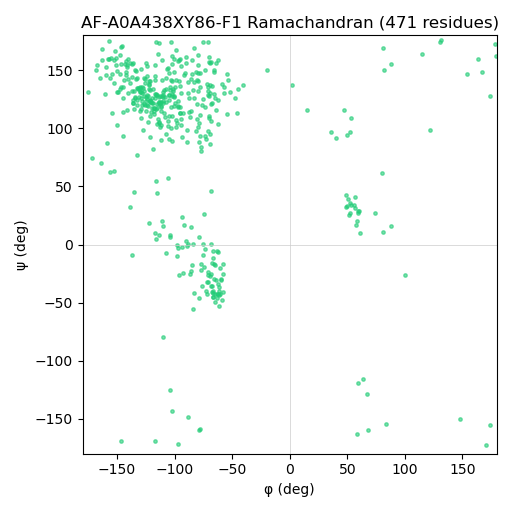 C . THR A 1 411 ? -20.920 1.679 30.104 1.00 96.88 411 THR A C 1
ATOM 3180 O O . THR A 1 411 ? -21.839 1.392 30.880 1.00 96.88 411 THR A O 1
ATOM 3183 N N . TYR A 1 412 ? -19.822 0.939 29.974 1.00 97.06 412 TYR A N 1
ATOM 3184 C CA . TYR A 1 412 ? -19.570 -0.323 30.661 1.00 97.06 412 TYR A CA 1
ATOM 3185 C C . TYR A 1 412 ? -18.190 -0.293 31.311 1.00 97.06 412 TYR A C 1
ATOM 3187 O O . TYR A 1 412 ? -17.217 0.034 30.639 1.00 97.06 412 TYR A O 1
ATOM 3195 N N . ASP A 1 413 ? -18.091 -0.692 32.575 1.00 96.00 413 ASP A N 1
ATOM 3196 C CA . ASP A 1 413 ? -16.806 -1.033 33.185 1.00 96.00 413 ASP A CA 1
ATOM 3197 C C . ASP A 1 413 ? -16.524 -2.506 32.862 1.00 96.00 413 ASP A C 1
ATOM 3199 O O . ASP A 1 413 ? -17.284 -3.392 33.262 1.00 96.00 413 ASP A O 1
ATOM 3203 N N . VAL A 1 414 ? -15.479 -2.765 32.077 1.00 96.56 414 VAL A N 1
ATOM 3204 C CA . VAL A 1 414 ? -15.154 -4.068 31.481 1.00 96.56 414 VAL A CA 1
ATOM 3205 C C . VAL A 1 414 ? -13.780 -4.522 31.962 1.00 96.56 414 VAL A C 1
ATOM 3207 O O . VAL A 1 414 ? -12.784 -3.823 31.775 1.00 96.56 414 VAL A O 1
ATOM 3210 N N . THR A 1 415 ? -13.720 -5.693 32.592 1.00 95.25 415 THR A N 1
ATOM 3211 C CA . THR A 1 415 ? -12.495 -6.236 33.196 1.00 95.25 415 THR A CA 1
ATOM 3212 C C . THR A 1 415 ? -11.885 -7.317 32.308 1.00 95.25 415 THR A C 1
ATOM 3214 O O . THR A 1 415 ? -12.601 -8.153 31.748 1.00 95.25 415 THR A O 1
ATOM 3217 N N . PHE A 1 416 ? -10.556 -7.322 32.214 1.00 95.19 416 PHE A N 1
ATOM 3218 C CA . PHE A 1 416 ? -9.744 -8.245 31.424 1.00 95.19 416 PHE A CA 1
ATOM 3219 C C . PHE A 1 416 ? -8.658 -8.871 32.314 1.00 95.19 416 PHE A C 1
ATOM 3221 O O . PHE A 1 416 ? -7.984 -8.145 33.043 1.00 95.19 416 PHE A O 1
ATOM 3228 N N . ASP A 1 417 ? -8.450 -10.189 32.224 1.00 93.94 417 ASP A N 1
ATOM 3229 C CA . ASP A 1 417 ? -7.303 -10.865 32.855 1.00 93.94 417 ASP A CA 1
ATOM 3230 C C . ASP A 1 417 ? -6.059 -10.667 31.979 1.00 93.94 417 ASP A C 1
ATOM 3232 O O . ASP A 1 417 ? -5.891 -11.332 30.957 1.00 93.94 417 ASP A O 1
ATOM 3236 N N . ILE A 1 418 ? -5.189 -9.737 32.374 1.00 92.88 418 ILE A N 1
ATOM 3237 C CA . ILE A 1 418 ? -3.948 -9.414 31.676 1.00 92.88 418 ILE A CA 1
ATOM 3238 C C . ILE A 1 418 ? -2.766 -10.030 32.430 1.00 92.88 418 ILE A C 1
ATOM 3240 O O . ILE A 1 418 ? -2.248 -9.479 33.399 1.00 92.88 418 ILE A O 1
ATOM 3244 N N . ASN A 1 419 ? -2.274 -11.171 31.941 1.00 89.12 419 ASN A N 1
ATOM 3245 C CA . ASN A 1 419 ? -1.160 -11.923 32.543 1.00 89.12 419 ASN A CA 1
ATOM 3246 C C . ASN A 1 419 ? -1.388 -12.339 34.017 1.00 89.12 419 ASN A C 1
ATOM 3248 O O . ASN A 1 419 ? -0.426 -12.449 34.784 1.00 89.12 419 ASN A O 1
ATOM 3252 N N . GLY A 1 420 ? -2.632 -12.603 34.420 1.00 87.62 420 GLY A N 1
ATOM 3253 C CA . GLY A 1 420 ? -3.006 -12.951 35.790 1.00 87.62 420 GLY A CA 1
ATOM 3254 C C . GLY A 1 420 ? -3.314 -11.744 36.678 1.00 87.62 420 GLY A C 1
ATOM 3255 O O . GLY A 1 420 ? -3.268 -11.894 37.900 1.00 87.62 420 GLY A O 1
ATOM 3256 N N . GLN A 1 421 ? -3.547 -10.559 36.105 1.00 88.94 421 GLN A N 1
ATOM 3257 C CA . GLN A 1 421 ? -3.930 -9.327 36.804 1.00 88.94 421 GLN A CA 1
ATOM 3258 C C . GLN A 1 421 ? -5.157 -8.709 36.129 1.00 88.94 421 GLN A C 1
ATOM 3260 O O . GLN A 1 421 ? -5.171 -8.532 34.913 1.00 88.94 421 GLN A O 1
ATOM 3265 N N . ASP A 1 422 ? -6.161 -8.350 36.923 1.00 91.81 422 ASP A N 1
ATOM 3266 C CA . ASP A 1 422 ? -7.410 -7.788 36.417 1.00 91.81 422 ASP A CA 1
ATOM 3267 C C . ASP A 1 422 ? -7.240 -6.288 36.103 1.00 91.81 422 ASP A C 1
ATOM 3269 O O . ASP A 1 422 ? -7.150 -5.456 37.006 1.00 91.81 422 ASP A O 1
ATOM 3273 N N . GLU A 1 423 ? -7.210 -5.932 34.817 1.00 91.94 423 GLU A N 1
ATOM 3274 C CA . GLU A 1 423 ? -7.209 -4.542 34.341 1.00 91.94 423 GLU A CA 1
ATOM 3275 C C . GLU A 1 423 ? -8.622 -4.160 33.858 1.00 91.94 423 GLU A C 1
ATOM 3277 O O . GLU A 1 423 ? -9.234 -4.903 33.089 1.00 91.94 423 GLU A O 1
ATOM 3282 N N . THR A 1 424 ? -9.152 -3.000 34.273 1.00 93.56 424 THR A N 1
ATOM 3283 C CA . THR A 1 424 ? -10.491 -2.529 33.860 1.00 93.56 424 THR A CA 1
ATOM 3284 C C . THR A 1 424 ? -10.434 -1.330 32.907 1.00 93.56 424 THR A C 1
ATOM 3286 O O . THR A 1 424 ? -9.736 -0.339 33.153 1.00 93.56 424 THR A O 1
ATOM 3289 N N . LEU A 1 425 ? -11.217 -1.410 31.827 1.00 95.75 425 LEU A N 1
ATOM 3290 C CA . LEU A 1 425 ? -11.523 -0.313 30.910 1.00 95.75 425 LEU A CA 1
ATOM 3291 C C . LEU A 1 425 ? -12.968 0.145 31.113 1.00 95.75 425 LEU A C 1
ATOM 3293 O O . LEU A 1 425 ? -13.876 -0.677 31.115 1.00 95.75 425 LEU A O 1
ATOM 3297 N N . GLN A 1 426 ? -13.193 1.453 31.200 1.00 96.38 426 GLN A N 1
ATOM 3298 C CA . GLN A 1 426 ? -14.520 2.028 31.018 1.00 96.38 426 GLN A CA 1
ATOM 3299 C C . GLN A 1 426 ? -14.749 2.294 29.529 1.00 96.38 426 GLN A C 1
ATOM 3301 O O . GLN A 1 426 ? -14.133 3.186 28.947 1.00 96.38 426 GLN A O 1
ATOM 3306 N N . GLU A 1 427 ? -15.621 1.519 28.900 1.00 97.62 427 GLU A N 1
ATOM 3307 C CA . GLU A 1 427 ? -15.919 1.563 27.469 1.00 97.62 427 GLU A CA 1
ATOM 3308 C C . GLU A 1 427 ? -17.218 2.333 27.225 1.00 97.62 427 GLU A C 1
ATOM 3310 O O . GLU A 1 427 ? -18.234 2.022 27.838 1.00 97.62 427 GLU A O 1
ATOM 3315 N N . THR A 1 428 ? -17.221 3.333 26.338 1.00 97.88 428 THR A N 1
ATOM 3316 C CA . THR A 1 428 ? -18.416 4.143 26.032 1.00 97.88 428 THR A CA 1
ATOM 3317 C C . THR A 1 428 ? -18.747 4.115 24.544 1.00 97.88 428 THR A C 1
ATOM 3319 O O . THR A 1 428 ? -17.928 4.499 23.704 1.00 97.88 428 THR A O 1
ATOM 3322 N N . PHE A 1 429 ? -19.986 3.727 24.226 1.00 98.06 429 PHE A N 1
ATOM 3323 C CA . PHE A 1 429 ? -20.458 3.483 22.862 1.00 98.06 429 PHE A CA 1
ATOM 3324 C C . PHE A 1 429 ? -21.559 4.468 22.435 1.00 98.06 429 PHE A C 1
ATOM 3326 O O . PHE A 1 429 ? -22.739 4.340 22.779 1.00 98.06 429 PHE A O 1
ATOM 3333 N N . ASN A 1 430 ? -21.185 5.447 21.611 1.00 96.69 430 ASN A N 1
ATOM 3334 C CA . ASN A 1 430 ? -22.074 6.494 21.108 1.00 96.69 430 ASN A CA 1
ATOM 3335 C C . ASN A 1 430 ? -22.509 6.247 19.656 1.00 96.69 430 ASN A C 1
ATOM 3337 O O . ASN A 1 430 ? -22.012 5.364 18.964 1.00 96.69 430 ASN A O 1
ATOM 3341 N N . LYS A 1 431 ? -23.412 7.086 19.133 1.00 96.38 431 LYS A N 1
ATOM 3342 C CA . LYS A 1 431 ? -23.794 7.063 17.702 1.00 96.38 431 LYS A CA 1
ATOM 3343 C C . LYS A 1 431 ? -22.669 7.506 16.754 1.00 96.38 431 LYS A C 1
ATOM 3345 O O . LYS A 1 431 ? -22.792 7.296 15.549 1.00 96.38 431 LYS A O 1
ATOM 3350 N N . GLN A 1 432 ? -21.634 8.151 17.293 1.00 97.56 432 GLN A N 1
ATOM 3351 C CA . GLN A 1 432 ? -20.564 8.835 16.557 1.00 97.56 432 GLN A CA 1
ATOM 3352 C C . GLN A 1 432 ? -19.159 8.591 17.124 1.00 97.56 432 GLN A C 1
ATOM 3354 O O . GLN A 1 432 ? -18.190 8.956 16.468 1.00 97.56 432 GLN A O 1
ATOM 3359 N N . SER A 1 433 ? -19.022 7.958 18.292 1.00 97.94 433 SER A N 1
ATOM 3360 C CA . SER A 1 433 ? -17.715 7.612 18.853 1.00 97.94 433 SER A CA 1
ATOM 3361 C C . SER A 1 433 ? -17.731 6.303 19.641 1.00 97.94 433 SER A C 1
ATOM 3363 O O . SER A 1 433 ? -18.774 5.893 20.153 1.00 97.94 433 SER A O 1
ATOM 3365 N N . ILE A 1 434 ? -16.562 5.673 19.733 1.00 98.50 434 ILE A N 1
ATOM 3366 C CA . ILE A 1 434 ? -16.235 4.572 20.637 1.00 98.50 434 ILE A CA 1
ATOM 3367 C C . ILE A 1 434 ? -14.943 4.976 21.345 1.00 98.50 434 ILE A C 1
ATOM 3369 O O . ILE A 1 434 ? -13.907 5.147 20.700 1.00 98.50 434 ILE A O 1
ATOM 3373 N N . ILE A 1 435 ? -15.010 5.136 22.662 1.00 97.69 435 ILE A N 1
ATOM 3374 C CA . ILE A 1 435 ? -13.867 5.537 23.488 1.00 97.69 435 ILE A CA 1
ATOM 3375 C C . ILE A 1 435 ? -13.707 4.575 24.660 1.00 97.69 435 ILE A C 1
ATOM 3377 O O . ILE A 1 435 ? -14.695 4.024 25.149 1.00 97.69 435 ILE A O 1
ATOM 3381 N N . THR A 1 436 ? -12.477 4.413 25.135 1.00 96.88 436 THR A N 1
ATOM 3382 C CA . THR A 1 436 ? -12.182 3.702 26.383 1.00 96.88 436 THR A CA 1
ATOM 3383 C C . THR A 1 436 ? -11.399 4.598 27.330 1.00 96.88 436 THR A C 1
ATOM 3385 O O . THR A 1 436 ? -10.574 5.395 26.889 1.00 96.88 436 THR A O 1
ATOM 3388 N N . GLN A 1 437 ? -11.639 4.486 28.632 1.00 95.62 437 GLN A N 1
ATOM 3389 C CA . GLN A 1 437 ? -10.788 5.071 29.664 1.00 95.62 437 GLN A CA 1
ATOM 3390 C C . GLN A 1 437 ? -10.194 3.956 30.518 1.00 95.62 437 GLN A C 1
ATOM 3392 O O . GLN A 1 437 ? -10.911 3.082 30.994 1.00 95.62 437 GLN A O 1
ATOM 3397 N N . PHE A 1 438 ? -8.880 3.974 30.715 1.00 94.44 438 PHE A N 1
ATOM 3398 C CA . PHE A 1 438 ? -8.221 3.000 31.578 1.00 94.44 438 PHE A CA 1
ATOM 3399 C C . PHE A 1 438 ? -8.426 3.361 33.054 1.00 94.44 438 PHE A C 1
ATOM 3401 O O . PHE A 1 438 ? -7.882 4.363 33.525 1.00 94.44 438 PHE A O 1
ATOM 3408 N N . LEU A 1 439 ? -9.200 2.540 33.770 1.00 90.44 439 LEU A N 1
ATOM 3409 C CA . LEU A 1 439 ? -9.414 2.668 35.217 1.00 90.44 439 LEU A CA 1
ATOM 3410 C C . LEU A 1 439 ? -8.314 1.955 36.021 1.00 90.44 439 LEU A C 1
ATOM 3412 O O . LEU A 1 439 ? -8.057 2.307 37.166 1.00 90.44 439 LEU A O 1
ATOM 3416 N N . GLY A 1 440 ? -7.636 0.979 35.410 1.00 79.50 440 GLY A N 1
ATOM 3417 C CA . GLY A 1 440 ? -6.584 0.188 36.046 1.00 79.50 440 GLY A CA 1
ATOM 3418 C C . GLY A 1 440 ? -7.112 -0.979 36.873 1.00 79.50 440 GLY A C 1
ATOM 3419 O O . GLY A 1 440 ? -8.194 -1.505 36.614 1.00 79.50 440 GLY A O 1
ATOM 3420 N N . ASP A 1 441 ? -6.316 -1.384 37.857 1.00 68.69 441 ASP A N 1
ATOM 3421 C CA . ASP A 1 441 ? -6.673 -2.309 38.938 1.00 68.69 441 ASP A CA 1
ATOM 3422 C C . ASP A 1 441 ? -7.371 -1.587 40.112 1.00 68.69 441 ASP A C 1
ATOM 3424 O O . ASP A 1 441 ? -7.749 -2.209 41.108 1.00 68.69 441 ASP A O 1
ATOM 3428 N N . ASP A 1 442 ? -7.563 -0.268 39.993 1.00 56.94 442 ASP A N 1
ATOM 3429 C CA . ASP A 1 442 ? -7.983 0.634 41.068 1.00 56.94 442 ASP A CA 1
ATOM 3430 C C . ASP A 1 442 ? -9.347 0.250 41.663 1.00 56.94 442 ASP A C 1
ATOM 3432 O O . ASP A 1 442 ? -9.538 0.355 42.867 1.00 56.94 442 ASP A O 1
ATOM 3436 N N . LEU A 1 443 ? -10.271 -0.336 40.890 1.00 60.66 443 LEU A N 1
ATOM 3437 C CA . LEU A 1 443 ? -11.527 -0.868 41.445 1.00 60.66 443 LEU A CA 1
ATOM 3438 C C . LEU A 1 443 ? -11.307 -2.014 42.450 1.00 60.66 443 LEU A C 1
ATOM 3440 O O . LEU A 1 443 ? -12.047 -2.103 43.429 1.00 60.66 443 LEU A O 1
ATOM 3444 N N . GLN A 1 444 ? -10.290 -2.868 42.271 1.00 57.56 444 GLN A N 1
ATOM 3445 C CA . GLN A 1 444 ? -9.942 -3.879 43.277 1.00 57.56 444 GLN A CA 1
ATOM 3446 C C . GLN A 1 444 ? -9.192 -3.269 44.463 1.00 57.56 444 GLN A C 1
ATOM 3448 O O . GLN A 1 444 ? -9.427 -3.690 45.597 1.00 57.56 444 GLN A O 1
ATOM 3453 N N . GLN A 1 445 ? -8.332 -2.271 44.237 1.00 57.72 445 GLN A N 1
ATOM 3454 C CA . GLN A 1 445 ? -7.641 -1.573 45.327 1.00 57.72 445 GLN A CA 1
ATOM 3455 C C . GLN A 1 445 ? -8.622 -0.776 46.201 1.00 57.72 445 GLN A C 1
ATOM 3457 O O . GLN A 1 445 ? -8.591 -0.902 47.424 1.00 57.72 445 GLN A O 1
ATOM 3462 N N . GLN A 1 446 ? -9.545 -0.033 45.588 1.00 63.72 446 GLN A N 1
ATOM 3463 C CA . GLN A 1 446 ? -10.631 0.686 46.255 1.00 63.72 446 GLN A CA 1
ATOM 3464 C C . GLN A 1 446 ? -11.578 -0.284 46.967 1.00 63.72 446 GLN A C 1
ATOM 3466 O O . GLN A 1 446 ? -11.849 -0.093 48.148 1.00 63.72 446 GLN A O 1
ATOM 3471 N N . ALA A 1 447 ? -12.006 -1.381 46.326 1.00 64.44 447 ALA A N 1
ATOM 3472 C CA . ALA A 1 447 ? -12.829 -2.393 46.993 1.00 64.44 447 ALA A CA 1
ATOM 3473 C C . ALA A 1 447 ? -12.113 -3.043 48.193 1.00 64.44 447 ALA A C 1
ATOM 3475 O O . ALA A 1 447 ? -12.749 -3.306 49.215 1.00 64.44 447 ALA A O 1
ATOM 3476 N N . GLN A 1 448 ? -10.794 -3.265 48.118 1.00 64.44 448 GLN A N 1
ATOM 3477 C CA . GLN A 1 448 ? -10.004 -3.707 49.271 1.00 64.44 448 GLN A CA 1
ATOM 3478 C C . GLN A 1 448 ? -9.902 -2.628 50.355 1.00 64.44 448 GLN A C 1
ATOM 3480 O O . GLN A 1 448 ? -10.025 -2.971 51.529 1.00 64.44 448 GLN A O 1
ATOM 3485 N N . GLN A 1 449 ? -9.717 -1.352 50.005 1.00 72.38 449 GLN A N 1
ATOM 3486 C CA . GLN A 1 449 ? -9.717 -0.253 50.977 1.00 72.38 449 GLN A CA 1
ATOM 3487 C C . GLN A 1 449 ? -11.068 -0.143 51.687 1.00 72.38 449 GLN A C 1
ATOM 3489 O O . GLN A 1 449 ? -11.100 -0.247 52.910 1.00 72.38 449 GLN A O 1
ATOM 3494 N N . THR A 1 450 ? -12.180 -0.060 50.951 1.00 75.62 450 THR A N 1
ATOM 3495 C CA . THR A 1 450 ? -13.534 -0.018 51.526 1.00 75.62 450 THR A CA 1
ATOM 3496 C C . THR A 1 450 ? -13.814 -1.245 52.393 1.00 75.62 450 THR A C 1
ATOM 3498 O O . THR A 1 450 ? -14.327 -1.103 53.497 1.00 75.62 450 THR A O 1
ATOM 3501 N N . TYR A 1 451 ? -13.400 -2.448 51.974 1.00 77.50 451 TYR A N 1
ATOM 3502 C CA . TYR A 1 451 ? -13.531 -3.649 52.804 1.00 77.50 451 TYR A CA 1
ATOM 3503 C C . TYR A 1 451 ? -12.730 -3.556 54.115 1.00 77.50 451 TYR A C 1
ATOM 3505 O O . TYR A 1 451 ? -13.239 -3.936 55.169 1.00 77.50 451 TYR A O 1
ATOM 3513 N N . GLN A 1 452 ? -11.494 -3.046 54.086 1.00 79.44 452 GLN A N 1
ATOM 3514 C CA . GLN A 1 452 ? -10.685 -2.855 55.298 1.00 79.44 452 GLN A CA 1
ATOM 3515 C C . GLN A 1 452 ? -11.248 -1.750 56.203 1.00 79.44 452 GLN A C 1
ATOM 3517 O O . GLN A 1 452 ? -11.211 -1.884 57.429 1.00 79.44 452 GLN A O 1
ATOM 3522 N N . GLU A 1 453 ? -11.805 -0.684 55.628 1.00 85.19 453 GLU A N 1
ATOM 3523 C CA . GLU A 1 453 ? -12.503 0.375 56.357 1.00 85.19 453 GLU A CA 1
ATOM 3524 C C . GLU A 1 453 ? -13.774 -0.159 57.027 1.00 85.19 453 GLU A C 1
ATOM 3526 O O . GLU A 1 453 ? -13.932 0.018 58.233 1.00 85.19 453 GLU A O 1
ATOM 3531 N N . ASP A 1 454 ? -14.638 -0.881 56.311 1.00 85.81 454 ASP A N 1
ATOM 3532 C CA . ASP A 1 454 ? -15.854 -1.500 56.859 1.00 85.81 454 ASP A CA 1
ATOM 3533 C C . ASP A 1 454 ? -15.541 -2.525 57.955 1.00 85.81 454 ASP A C 1
ATOM 3535 O O . ASP A 1 454 ? -16.220 -2.572 58.987 1.00 85.81 454 ASP A O 1
ATOM 3539 N N . LEU A 1 455 ? -14.486 -3.324 57.777 1.00 87.38 455 LEU A N 1
ATOM 3540 C CA . LEU A 1 455 ? -14.025 -4.285 58.779 1.00 87.38 455 LEU A CA 1
ATOM 3541 C C . LEU A 1 455 ? -13.497 -3.553 60.025 1.00 87.38 455 LEU A C 1
ATOM 3543 O O . LEU A 1 455 ? -13.828 -3.936 61.148 1.00 87.38 455 LEU A O 1
ATOM 3547 N N . THR A 1 456 ? -12.776 -2.441 59.847 1.00 87.62 456 THR A N 1
ATOM 3548 C CA . THR A 1 456 ? -12.299 -1.578 60.943 1.00 87.62 456 THR A CA 1
ATOM 3549 C C . THR A 1 456 ? -13.454 -0.884 61.674 1.00 87.62 456 THR A C 1
ATOM 3551 O O . THR A 1 456 ? -13.501 -0.899 62.906 1.00 87.62 456 THR A O 1
ATOM 3554 N N . HIS A 1 457 ? -14.427 -0.323 60.950 1.00 87.88 457 HIS A N 1
ATOM 3555 C CA . HIS A 1 457 ? -15.636 0.275 61.522 1.00 87.88 457 HIS A CA 1
ATOM 3556 C C . HIS A 1 457 ? -16.460 -0.758 62.297 1.00 87.88 457 HIS A C 1
ATOM 3558 O O . HIS A 1 457 ? -16.868 -0.489 63.428 1.00 87.88 457 HIS A O 1
ATOM 3564 N N . SER A 1 458 ? -16.634 -1.962 61.745 1.00 84.94 458 SER A N 1
ATOM 3565 C CA . SER A 1 458 ? -17.335 -3.072 62.402 1.00 84.94 458 SER A CA 1
ATOM 3566 C C . SER A 1 458 ? -16.626 -3.522 63.683 1.00 84.94 458 SER A C 1
ATOM 3568 O O . SER A 1 458 ? -17.271 -3.728 64.712 1.00 84.94 458 SER A O 1
ATOM 3570 N N . GLN A 1 459 ? -15.293 -3.620 63.656 1.00 83.62 459 GLN A N 1
ATOM 3571 C CA . GLN A 1 459 ? -14.483 -3.983 64.821 1.00 83.62 459 GLN A CA 1
ATOM 3572 C C . GLN A 1 459 ? -14.570 -2.917 65.927 1.00 83.62 459 GLN A C 1
ATOM 3574 O O . GLN A 1 459 ? -14.732 -3.255 67.100 1.00 83.62 459 GLN A O 1
ATOM 3579 N N . ASN A 1 460 ? -14.514 -1.633 65.560 1.00 83.12 460 ASN A N 1
ATOM 3580 C CA . ASN A 1 460 ? -14.650 -0.514 66.496 1.00 83.12 460 ASN A CA 1
ATOM 3581 C C . ASN A 1 460 ? -16.060 -0.435 67.098 1.00 83.12 460 ASN A C 1
ATOM 3583 O O . ASN A 1 460 ? -16.195 -0.246 68.306 1.00 83.12 460 ASN A O 1
ATOM 3587 N N . ALA A 1 461 ? -17.104 -0.636 66.289 1.00 79.31 461 ALA A N 1
ATOM 3588 C CA . ALA A 1 461 ? -18.479 -0.712 66.771 1.00 79.31 461 ALA A CA 1
ATOM 3589 C C . ALA A 1 461 ? -18.643 -1.847 67.796 1.00 79.31 461 ALA A C 1
ATOM 3591 O O . ALA A 1 461 ? -19.145 -1.609 68.892 1.00 79.31 461 ALA A O 1
ATOM 3592 N N . LEU A 1 462 ? -18.144 -3.051 67.490 1.00 77.50 462 LEU A N 1
ATOM 3593 C CA . LEU A 1 462 ? -18.218 -4.206 68.390 1.00 77.50 462 LEU A CA 1
ATOM 3594 C C . LEU A 1 462 ? -17.489 -3.963 69.724 1.00 77.50 462 LEU A C 1
ATOM 3596 O O . LEU A 1 462 ? -18.031 -4.273 70.783 1.00 77.50 462 LEU A O 1
ATOM 3600 N N . ASN A 1 463 ? -16.297 -3.358 69.685 1.00 73.44 463 ASN A N 1
ATOM 3601 C CA . ASN A 1 463 ? -15.523 -3.023 70.886 1.00 73.44 463 ASN A CA 1
ATOM 3602 C C . ASN A 1 463 ? -16.232 -1.984 71.782 1.00 73.44 463 ASN A C 1
ATOM 3604 O O . ASN A 1 463 ? -16.103 -2.037 73.007 1.00 73.44 463 ASN A O 1
ATOM 3608 N N . ASN A 1 464 ? -17.021 -1.074 71.201 1.00 66.56 464 ASN A N 1
ATOM 3609 C CA . ASN A 1 464 ? -17.806 -0.092 71.955 1.00 66.56 464 ASN A CA 1
ATOM 3610 C C . ASN A 1 464 ? -19.078 -0.693 72.591 1.00 66.56 464 ASN A C 1
ATOM 3612 O O . ASN A 1 464 ? -19.554 -0.176 73.600 1.00 66.56 464 ASN A O 1
ATOM 3616 N N . VAL A 1 465 ? -19.598 -1.819 72.084 1.00 61.41 465 VAL A N 1
ATOM 3617 C CA . VAL A 1 465 ? -20.725 -2.535 72.722 1.00 61.41 465 VAL A CA 1
ATOM 3618 C C . VAL A 1 465 ? -20.288 -3.222 74.025 1.00 61.41 465 VAL A C 1
ATOM 3620 O O . VAL A 1 465 ? -21.084 -3.357 74.952 1.00 61.41 465 VAL A O 1
ATOM 3623 N N . THR A 1 466 ? -19.009 -3.588 74.177 1.00 53.75 466 THR A N 1
ATOM 3624 C CA . THR A 1 466 ? -18.498 -4.159 75.440 1.00 53.75 466 THR A CA 1
ATOM 3625 C C . THR A 1 466 ? -18.494 -3.195 76.638 1.00 53.75 466 THR A C 1
ATOM 3627 O O . THR A 1 466 ? -18.343 -3.660 77.768 1.00 53.75 466 THR A O 1
ATOM 3630 N N . SER A 1 467 ? -18.711 -1.887 76.438 1.00 54.03 467 SER A N 1
ATOM 3631 C CA . SER A 1 467 ? -18.912 -0.909 77.529 1.00 54.03 467 SER A CA 1
ATOM 3632 C C . SER A 1 467 ? -20.359 -0.802 78.041 1.00 54.03 467 SER A C 1
ATOM 3634 O O . SER A 1 467 ? -20.563 -0.339 79.165 1.00 54.03 467 SER A O 1
ATOM 3636 N N . ASP A 1 468 ? -21.355 -1.286 77.291 1.00 48.97 468 ASP A N 1
ATOM 3637 C CA . ASP A 1 468 ? -22.783 -1.164 77.648 1.00 48.97 468 ASP A CA 1
ATOM 3638 C C . ASP A 1 468 ? -23.254 -2.170 78.714 1.00 48.97 468 ASP A C 1
ATOM 3640 O O . ASP A 1 468 ? -24.421 -2.192 79.107 1.00 48.97 468 ASP A O 1
ATOM 3644 N N . ASN A 1 469 ? -22.338 -2.948 79.297 1.00 51.19 469 ASN A N 1
ATOM 3645 C CA . ASN A 1 469 ? -22.621 -3.840 80.427 1.00 51.19 469 ASN A CA 1
ATOM 3646 C C . ASN A 1 469 ? -22.801 -3.083 81.771 1.00 51.19 469 ASN A C 1
ATOM 3648 O O . ASN A 1 469 ? -22.541 -3.624 82.844 1.00 51.19 469 ASN A O 1
ATOM 3652 N N . THR A 1 470 ? -23.212 -1.810 81.710 1.00 53.22 470 THR A N 1
ATOM 3653 C CA . THR A 1 470 ? -23.405 -0.886 82.843 1.00 53.22 470 THR A CA 1
ATOM 3654 C C . THR A 1 470 ? -24.870 -0.486 83.073 1.00 53.22 470 THR A C 1
ATOM 3656 O O . THR A 1 470 ? -25.143 0.332 83.947 1.00 53.22 470 THR A O 1
ATOM 3659 N N . ILE A 1 471 ? -25.830 -1.107 82.371 1.00 53.47 471 ILE A N 1
ATOM 3660 C CA . ILE A 1 471 ? -27.279 -0.942 82.616 1.00 53.47 471 ILE A CA 1
ATOM 3661 C C . ILE A 1 471 ? -27.921 -2.270 83.064 1.00 53.47 471 ILE A C 1
ATOM 3663 O O . ILE A 1 471 ? -28.886 -2.748 82.470 1.00 53.47 471 ILE A O 1
ATOM 3667 N N . ALA A 1 472 ? -27.368 -2.880 84.120 1.00 50.50 472 ALA A N 1
ATOM 3668 C CA . ALA A 1 472 ? -28.012 -3.961 84.877 1.00 50.50 472 ALA A CA 1
ATOM 3669 C C . ALA A 1 472 ? -27.348 -4.197 86.253 1.00 50.50 472 ALA A C 1
ATOM 3671 O O . ALA A 1 472 ? -26.680 -5.213 86.440 1.00 50.50 472 ALA A O 1
ATOM 3672 N N . ASN A 1 473 ? -27.519 -3.263 87.200 1.00 41.97 473 ASN A N 1
ATOM 3673 C CA . ASN A 1 473 ? -27.526 -3.484 88.663 1.00 41.97 473 ASN A CA 1
ATOM 3674 C C . ASN A 1 473 ? -28.013 -2.221 89.388 1.00 41.97 473 ASN A C 1
ATOM 3676 O O . ASN A 1 473 ? -27.497 -1.135 89.046 1.00 41.97 473 ASN A O 1
#

Secondary structure (DSSP, 8-state):
----------------PPPP------------------PPPP----------------------------------------------SS--------STT-S--B--SSS-EEE-SSEEEEEEEEE--SS-EEEEEEEEEEEEEEEEEEEES--GGGTT----EEEEEEEEEEEEEEEEEEES-TTSSS--EEEEEEEEEEEEEES-EEEE---TTPPPEEEEEESEEEEES-EEEESSS-EEEEEESSTTEEEEEES-EE-SEEEEEESEEEEEEES-EE-SEEEEEESSEEEEES-EE-SSEEEE-SEEEEES-EE-S-EEEE--SEEEEESEEEESSS-TTTTB-SEEEE-TT-EEEE-SPPPTT-EEEEEEBSS-EE-GGGGG-GGGGEEETTBPEEEEEEEETTEEEEEEEETTEEEEEEEEE-SSEEEEEEEETHHHHHHHHHHHHHHHHHHHHHHHHTT-TTS--

Solvent-accessible surface area (backbone atoms only — not comparable to full-atom values): 25303 Å² total; per-residue (Å²): 135,85,88,85,90,87,85,89,86,78,90,87,88,84,89,83,89,85,77,90,79,79,89,82,89,86,89,88,85,89,91,85,82,84,89,84,91,84,85,89,83,89,80,88,84,83,90,83,89,80,82,91,79,90,80,90,81,93,76,90,82,78,87,78,90,74,93,77,80,93,75,91,75,93,75,88,80,73,51,78,57,55,83,71,66,84,77,87,81,86,90,82,81,78,80,75,69,89,52,101,80,50,93,75,55,57,68,69,69,62,49,64,47,80,46,61,65,50,81,37,36,45,47,33,36,47,32,58,32,69,85,34,48,62,27,40,38,33,26,49,77,6,35,40,39,34,27,42,57,31,31,43,16,16,56,75,95,43,11,68,24,43,14,45,34,39,43,34,38,40,24,30,27,37,36,34,50,55,17,38,41,33,26,14,10,69,63,36,63,10,3,14,23,40,39,37,41,39,15,73,38,33,34,40,38,35,51,24,40,40,34,29,40,40,3,57,95,33,54,22,34,45,36,42,33,11,34,30,34,40,37,33,57,24,39,41,36,24,62,27,91,34,26,40,35,43,34,28,73,42,55,85,10,42,36,40,36,31,48,28,38,41,35,38,27,34,39,40,39,31,35,16,40,41,35,38,36,31,52,23,38,39,33,61,22,40,40,38,42,49,36,56,29,39,38,37,30,54,22,38,37,30,50,28,38,42,38,34,55,17,30,39,35,44,28,39,26,37,40,52,45,63,48,64,43,44,70,15,67,36,41,38,37,25,35,55,32,33,34,46,46,85,46,75,37,54,61,31,53,19,30,35,39,41,44,89,69,30,29,42,23,40,45,56,91,76,50,82,71,38,72,46,55,57,29,28,33,75,33,50,52,40,54,63,85,36,75,88,46,62,74,72,37,47,25,51,70,76,38,56,67,76,47,73,45,81,80,52,89,60,26,30,47,33,30,27,65,57,95,87,41,65,38,28,34,40,38,38,59,54,60,36,37,36,38,35,30,26,58,40,48,47,69,59,54,50,51,50,49,54,50,52,49,53,52,49,52,51,51,51,53,56,61,58,56,70,66,64,82,75,83,82,130

Foldseek 3Di:
DDDDDDDDDDDDDDDDDDDDDDDDDDDDDDDDDDDDDDDDDDDDDDDDDDDDDDDDDDDDDDDDPDDDDDDDDPDDDAPDEPPDDDDDDDDDDDPDPPDPPDPPLEPDDQEEDAAEAEEGEPEDYDDEALAAGEYEYHYHQYEYEYYAEEEQAAEDVRQQSAHEYEYEYEYQEYEYEHYEYEAAGNVLQHRAYEYHYAHAAEYHAELYEYEDDRGRQDAHEYEYEHLEYEHELYEYEHPNLHAYEYEYPALCGEYEYENYEYEAYEYYYEHYQEAEYECYEDYAYEYADYHAEYEYYNYEAYAYHEADCYAYEYENYEYQDYHAHAVYAEYEFAAEYEYADQANAQEHAHEYEYDPRAAYEDQYDDDAFDKGWNHFYPYFYHDDPCPPPVQQRYHYNNWHFPDWDDPDQQWIFTWTCDVNATWTWTWHDDRGTTMITTNGSVVVVVVVVVVVVVVVVVVVVVVVVVVVPPPDD

Organism: Helicobacter pylori (NCBI:txid210)

Nearest PDB structures (foldseek):
  6tc7-assembly1_AAA  TM=4.188E-01  e=7.408E+00  Glycine max
  7rah-assembly1_E  TM=2.086E-01  e=2.494E+00  Bordetella pertussis

pLDDT: mean 78.35, std 26.94, range [24.06, 98.94]

InterPro domains:
  IPR004311 Vacuolating cytotoxin, putative [PF03077] (160-220)